Protein 2C2N (pdb70)

Radius of gyration: 28.89 Å; Cα contacts (8 Å, |Δi|>4): 1435; chains: 2; bounding box: 73×69×84 Å

Organism: Homo sapiens (NCBI:txid9606)

Structure (mmCIF, N/CA/C/O backbone):
data_2C2N
#
_entry.id   2C2N
#
_cell.length_a   52.573
_cell.length_b   84.828
_cell.length_c   74.565
_cell.angle_alpha   90.00
_cell.angle_beta   93.43
_cell.angle_gamma   90.00
#
_symmetry.space_group_name_H-M   'P 1 21 1'
#
loop_
_entity.id
_entity.type
_entity.pdbx_description
1 polymer 'MALONYL COA-ACYL CARRIER PROTEIN TRANSACYLASE'
2 non-polymer 'SULFATE ION'
3 non-polymer 3,6,9,12,15-PENTAOXAHEPTADECAN-1-OL
4 non-polymer 1,2-DIMETHOXYETHANE
5 non-polymer 'CHLORIDE ION'
6 non-polymer 2-(2-ETHOXYETHOXY)ETHANOL
7 water water
#
loop_
_atom_site.group_PDB
_atom_site.id
_atom_site.type_symbol
_atom_site.label_atom_id
_atom_site.label_alt_id
_atom_site.label_comp_id
_atom_site.label_asym_id
_atom_site.label_entity_id
_atom_site.label_seq_id
_atom_site.pdbx_PDB_ins_code
_atom_site.Cartn_x
_atom_site.Cartn_y
_atom_site.Cartn_z
_atom_site.occupancy
_atom_site.B_iso_or_equiv
_atom_site.auth_seq_id
_atom_site.auth_comp_id
_atom_site.auth_asym_id
_atom_site.auth_atom_id
_atom_site.pdbx_PDB_model_num
ATOM 1 N N . MET A 1 23 ? 72.481 6.303 58.821 1.00 34.90 23 MET A N 1
ATOM 2 C CA . MET A 1 23 ? 72.502 7.811 58.859 1.00 34.59 23 MET A CA 1
ATOM 3 C C . MET A 1 23 ? 71.581 8.459 57.828 1.00 33.27 23 MET A C 1
ATOM 4 O O . MET A 1 23 ? 70.991 7.776 56.963 1.00 33.27 23 MET A O 1
ATOM 9 N N . GLY A 1 24 ? 71.471 9.785 57.928 1.00 31.25 24 GLY A N 1
ATOM 10 C CA . GLY A 1 24 ? 70.442 10.528 57.223 1.00 28.59 24 GLY A CA 1
ATOM 11 C C . GLY A 1 24 ? 70.474 10.296 55.726 1.00 26.97 24 GLY A C 1
ATOM 12 O O . GLY A 1 24 ? 71.533 10.368 55.105 1.00 26.73 24 GLY A O 1
ATOM 13 N N . GLN A 1 25 ? 69.311 9.989 55.155 1.00 24.03 25 GLN A N 1
ATOM 14 C CA . GLN A 1 25 ? 69.140 10.030 53.710 1.00 21.67 25 GLN A CA 1
ATOM 15 C C . GLN A 1 25 ? 68.154 11.175 53.390 1.00 19.26 25 GLN A C 1
ATOM 16 O O . GLN A 1 25 ? 67.206 11.433 54.150 1.00 18.78 25 GLN A O 1
ATOM 22 N N A CYS A 1 26 ? 68.376 11.851 52.268 0.50 17.14 26 CYS A N 1
ATOM 23 N N B CYS A 1 26 ? 68.393 11.873 52.288 0.50 17.56 26 CYS A N 1
ATOM 24 C CA A CYS A 1 26 ? 67.432 12.853 51.780 0.50 15.26 26 CYS A CA 1
ATOM 25 C CA B CYS A 1 26 ? 67.438 12.863 51.811 0.50 16.15 26 CYS A CA 1
ATOM 26 C C A CYS A 1 26 ? 66.141 12.175 51.349 0.50 13.58 26 CYS A C 1
ATOM 27 C C B CYS A 1 26 ? 66.123 12.155 51.458 0.50 14.04 26 CYS A C 1
ATOM 28 O O A CYS A 1 26 ? 66.146 10.997 50.973 0.50 12.35 26 CYS A O 1
ATOM 29 O O B CYS A 1 26 ? 66.088 10.932 51.260 0.50 12.84 26 CYS A O 1
ATOM 34 N N . SER A 1 27 ? 65.048 12.923 51.405 1.00 11.69 27 SER A N 1
ATOM 35 C CA . SER A 1 27 ? 63.755 12.362 51.046 1.00 10.46 27 SER A CA 1
ATOM 36 C C . SER A 1 27 ? 63.074 13.218 50.000 1.00 9.09 27 SER A C 1
ATOM 37 O O . SER A 1 27 ? 63.348 14.399 49.847 1.00 9.10 27 SER A O 1
ATOM 40 N N . VAL A 1 28 ? 62.209 12.563 49.257 1.00 7.83 28 VAL A N 1
ATOM 41 C CA . VAL A 1 28 ? 61.351 13.200 48.273 1.00 7.70 28 VAL A CA 1
ATOM 42 C C . VAL A 1 28 ? 59.940 12.866 48.688 1.00 7.53 28 VAL A C 1
ATOM 43 O O . VAL A 1 28 ? 59.630 11.709 48.920 1.00 7.89 28 VAL A O 1
ATOM 47 N N . LEU A 1 29 ? 59.066 13.867 48.745 1.00 7.05 29 LEU A N 1
ATOM 48 C CA . LEU A 1 29 ? 57.648 13.608 49.051 1.00 7.81 29 LEU A CA 1
ATOM 49 C C . LEU A 1 29 ? 56.840 13.835 47.796 1.00 6.40 29 LEU A C 1
ATOM 50 O O . LEU A 1 29 ? 56.948 14.898 47.190 1.00 5.46 2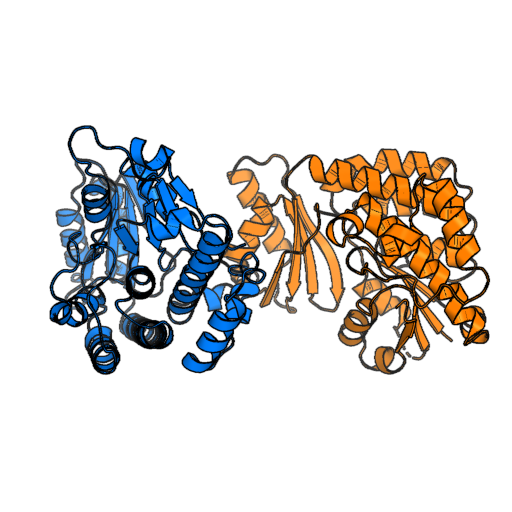9 LEU A O 1
ATOM 55 N N . LEU A 1 30 ? 55.970 12.862 47.506 1.00 5.45 30 LEU A N 1
ATOM 56 C CA . LEU A 1 30 ? 55.082 12.931 46.332 1.00 6.39 30 LEU A CA 1
ATOM 57 C C . LEU A 1 30 ? 53.650 12.955 46.819 1.00 7.33 30 LEU A C 1
ATOM 58 O O . LEU A 1 30 ? 53.160 12.159 47.670 1.00 7.18 30 LEU A O 1
ATOM 63 N N . PHE A 1 31 ? 52.927 13.896 46.227 1.00 7.23 31 PHE A N 1
ATOM 64 C CA . PHE A 1 31 ? 51.573 14.210 46.642 1.00 6.01 31 PHE A CA 1
ATOM 65 C C . PHE A 1 31 ? 50.582 13.827 45.538 1.00 8.04 31 PHE A C 1
ATOM 66 O O . PHE A 1 31 ? 50.660 14.359 44.457 1.00 7.21 31 PHE A O 1
ATOM 74 N N . PRO A 1 32 ? 49.644 12.884 45.817 1.00 7.10 32 PRO A N 1
ATOM 75 C CA . PRO A 1 32 ? 48.711 12.409 44.773 1.00 8.35 32 PRO A CA 1
ATOM 76 C C . PRO A 1 32 ? 47.676 13.423 44.315 1.00 7.74 32 PRO A C 1
ATOM 77 O O . PRO A 1 32 ? 47.451 14.480 44.915 1.00 7.42 32 PRO A O 1
ATOM 81 N N . GLY A 1 33 ? 47.040 13.036 43.220 1.00 7.27 33 GLY A N 1
ATOM 82 C CA . GLY A 1 33 ? 46.031 13.841 42.592 1.00 8.93 33 GLY A CA 1
ATOM 83 C C . GLY A 1 33 ? 44.737 13.058 42.397 1.00 8.92 33 GLY A C 1
ATOM 84 O O . GLY A 1 33 ? 44.587 11.880 42.805 1.00 9.06 33 GLY A O 1
ATOM 85 N N . GLN A 1 34 ? 43.799 13.752 41.739 1.00 9.92 34 GLN A N 1
ATOM 86 C CA . GLN A 1 34 ? 42.467 13.211 41.443 1.00 10.70 34 GLN A CA 1
ATOM 87 C C . GLN A 1 34 ? 42.628 11.859 40.791 1.00 11.32 34 GLN A C 1
ATOM 88 O O . GLN A 1 34 ? 43.449 11.745 39.850 1.00 12.08 34 GLN A O 1
ATOM 94 N N . GLY A 1 35 ? 41.885 10.852 41.263 1.00 10.47 35 GLY A N 1
ATOM 95 C CA . GLY A 1 35 ? 42.111 9.481 40.892 1.00 10.85 35 GLY A CA 1
ATOM 96 C C . GLY A 1 35 ? 42.506 8.616 42.068 1.00 10.45 35 GLY A C 1
ATOM 97 O O . GLY A 1 35 ? 42.178 7.400 42.167 1.00 10.72 35 GLY A O 1
ATOM 98 N N . SER A 1 36 ? 43.247 9.234 42.987 1.00 10.15 36 SER A N 1
ATOM 99 C CA . SER A 1 36 ? 43.749 8.507 44.171 1.00 9.38 36 SER A CA 1
ATOM 100 C C . SER A 1 36 ? 42.776 8.449 45.339 1.00 8.80 36 SER A C 1
ATOM 101 O O . SER A 1 36 ? 43.027 7.714 46.290 1.00 9.74 36 SER A O 1
ATOM 106 N N . GLN A 1 37 ? 41.681 9.221 45.310 1.00 8.01 37 GLN A N 1
ATOM 107 C CA . GLN A 1 37 ? 40.770 9.229 46.462 1.00 7.19 37 GLN A CA 1
ATOM 108 C C . GLN A 1 37 ? 40.093 7.863 46.592 1.00 7.44 37 GLN A C 1
ATOM 109 O O . GLN A 1 37 ? 39.894 7.165 45.618 1.00 7.70 37 GLN A O 1
ATOM 115 N N . VAL A 1 38 ? 39.690 7.529 47.801 1.00 7.82 38 VAL A N 1
ATOM 116 C CA . VAL A 1 38 ? 38.934 6.330 48.009 1.00 8.00 38 VAL A CA 1
ATOM 117 C C . VAL A 1 38 ? 38.146 6.504 49.274 1.00 6.91 38 VAL A C 1
ATOM 118 O O . VAL A 1 38 ? 38.638 7.120 50.203 1.00 7.21 38 VAL A O 1
ATOM 122 N N . VAL A 1 39 ? 36.922 5.975 49.294 1.00 5.32 39 VAL A N 1
ATOM 123 C CA . VAL A 1 39 ? 36.116 6.001 50.481 1.00 4.71 39 VAL A CA 1
ATOM 124 C C . VAL A 1 39 ? 36.844 5.285 51.599 1.00 5.32 39 VAL A C 1
ATOM 125 O O . VAL A 1 39 ? 37.335 4.158 51.414 1.00 6.53 39 VAL A O 1
ATOM 129 N N . GLY A 1 40 ? 36.942 5.956 52.745 1.00 3.76 40 GLY A N 1
ATOM 130 C CA . GLY A 1 40 ? 37.678 5.434 53.877 1.00 5.74 40 GLY A CA 1
ATOM 131 C C . GLY A 1 40 ? 38.966 6.199 54.110 1.00 7.05 40 GLY A C 1
ATOM 132 O O . GLY A 1 40 ? 39.599 6.042 55.180 1.00 9.77 40 GLY A O 1
ATOM 133 N N . MET A 1 41 ? 39.347 7.033 53.155 1.00 7.18 41 MET A N 1
ATOM 134 C CA . MET A 1 41 ? 40.601 7.752 53.284 1.00 8.85 41 MET A CA 1
ATOM 135 C C . MET A 1 41 ? 40.514 8.702 54.457 1.00 8.31 41 MET A C 1
ATOM 136 O O . MET A 1 41 ? 39.452 9.328 54.714 1.00 7.42 41 MET A O 1
ATOM 141 N N . GLY A 1 42 ? 41.604 8.767 55.223 1.00 8.94 42 GLY A N 1
ATOM 142 C CA . GLY A 1 42 ? 41.563 9.519 56.473 1.00 9.47 42 GLY A CA 1
ATOM 143 C C . GLY A 1 42 ? 41.452 8.696 57.734 1.00 9.85 42 GLY A C 1
ATOM 144 O O . GLY A 1 42 ? 41.912 9.144 58.776 1.00 11.97 42 GLY A O 1
ATOM 145 N N . ARG A 1 43 ? 40.878 7.486 57.667 1.00 9.04 43 ARG A N 1
ATOM 146 C CA . ARG A 1 43 ? 40.655 6.700 58.863 1.00 9.82 43 ARG A CA 1
ATOM 147 C C . ARG A 1 43 ? 41.961 6.408 59.581 1.00 9.52 43 ARG A C 1
ATOM 148 O O . ARG A 1 43 ? 42.009 6.467 60.813 1.00 12.23 43 ARG A O 1
ATOM 156 N N . GLY A 1 44 ? 42.997 6.125 58.807 1.00 9.50 44 GLY A N 1
ATOM 157 C CA . GLY A 1 44 ? 44.291 5.744 59.364 1.00 10.22 44 GLY A CA 1
ATOM 158 C C . GLY A 1 44 ? 45.134 6.968 59.710 1.00 10.75 44 GLY A C 1
ATOM 159 O O . GLY A 1 44 ? 46.311 6.825 60.089 1.00 12.73 44 GLY A O 1
ATOM 160 N N . LEU A 1 45 ? 44.534 8.157 59.657 1.00 9.61 45 LEU A N 1
ATOM 161 C CA . LEU A 1 45 ? 45.217 9.390 60.000 1.00 10.30 45 LEU A CA 1
ATOM 162 C C . LEU A 1 45 ? 44.727 10.095 61.253 1.00 11.86 45 LEU A C 1
ATOM 163 O O . LEU A 1 45 ? 45.451 10.911 61.844 1.00 11.13 45 LEU A O 1
ATOM 168 N N . LEU A 1 46 ? 43.498 9.777 61.653 1.00 11.43 46 LEU A N 1
ATOM 169 C CA . LEU A 1 46 ? 42.789 10.565 62.640 1.00 13.67 46 LEU A CA 1
ATOM 170 C C . LEU A 1 46 ? 43.438 10.522 64.006 1.00 14.47 46 LEU A C 1
ATOM 171 O O . LEU A 1 46 ? 43.275 11.461 64.790 1.00 15.07 46 LEU A O 1
ATOM 176 N N . ASN A 1 47 ? 44.159 9.444 64.292 1.00 14.95 47 ASN A N 1
ATOM 177 C CA . ASN A 1 47 ? 44.804 9.289 65.615 1.00 16.82 47 ASN A CA 1
ATOM 178 C C . ASN A 1 47 ? 46.105 10.047 65.747 1.00 16.88 47 ASN A C 1
ATOM 179 O O . ASN A 1 47 ? 46.704 10.102 66.845 1.00 17.06 47 ASN A O 1
ATOM 184 N N . TYR A 1 48 ? 46.554 10.623 64.635 1.00 15.84 48 TYR A N 1
ATOM 185 C CA . TYR A 1 48 ? 47.821 11.334 64.631 1.00 15.77 48 TYR A CA 1
ATOM 186 C C . TYR A 1 48 ? 47.633 12.799 64.999 1.00 16.21 48 TYR A C 1
ATOM 187 O O . TYR A 1 48 ? 46.656 13.426 64.595 1.00 15.31 48 TYR A O 1
ATOM 196 N N . PRO A 1 49 ? 48.554 13.343 65.823 1.00 17.18 49 PRO A N 1
ATOM 197 C CA . PRO A 1 49 ? 48.361 14.735 66.261 1.00 17.62 49 PRO A CA 1
ATOM 198 C C . PRO A 1 49 ? 48.160 15.675 65.072 1.00 16.75 49 PRO A C 1
ATOM 199 O O . PRO A 1 49 ? 48.775 15.495 64.011 1.00 18.67 49 PRO A O 1
ATOM 203 N N . ARG A 1 50 ? 47.266 16.648 65.253 1.00 16.18 50 ARG A N 1
ATOM 204 C CA . ARG A 1 50 ? 47.042 17.749 64.311 1.00 15.28 50 ARG A CA 1
ATOM 205 C C . ARG A 1 50 ? 46.090 17.411 63.139 1.00 14.16 50 ARG A C 1
ATOM 206 O O . ARG A 1 50 ? 45.617 18.305 62.446 1.00 15.14 50 ARG A O 1
ATOM 214 N N . VAL A 1 51 ? 45.822 16.127 62.938 1.00 12.22 51 VAL A N 1
ATOM 215 C CA . VAL A 1 51 ? 44.972 15.694 61.824 1.00 10.07 51 VAL A CA 1
ATOM 216 C C . VAL A 1 51 ? 43.508 16.134 61.989 1.00 10.81 51 VAL A C 1
ATOM 217 O O . VAL A 1 51 ? 42.907 16.663 61.055 1.00 8.95 51 VAL A O 1
ATOM 221 N N . ARG A 1 52 ? 42.924 15.909 63.165 1.00 11.28 52 ARG A N 1
ATOM 222 C CA . ARG A 1 52 ? 41.520 16.299 63.380 1.00 12.56 52 ARG A CA 1
ATOM 223 C C . ARG A 1 52 ? 41.302 17.803 63.211 1.00 12.45 52 ARG A C 1
ATOM 224 O O . ARG A 1 52 ? 40.300 18.253 62.636 1.00 11.67 52 ARG A O 1
ATOM 232 N N . GLU A 1 53 ? 42.277 18.568 63.702 1.00 11.95 53 GLU A N 1
ATOM 233 C CA . GLU A 1 53 ? 42.362 20.016 63.505 1.00 12.35 53 GLU A CA 1
ATOM 234 C C . GLU A 1 53 ? 42.392 20.448 62.029 1.00 11.14 53 GLU A C 1
ATOM 235 O O . GLU A 1 53 ? 41.717 21.416 61.622 1.00 10.93 53 GLU A O 1
ATOM 241 N N . LEU A 1 54 ? 43.160 19.730 61.196 1.00 9.11 54 LEU A N 1
ATOM 242 C CA . LEU A 1 54 ? 43.145 19.994 59.761 1.00 9.39 54 LEU A CA 1
ATOM 243 C C . LEU A 1 54 ? 41.755 19.787 59.163 1.00 7.17 54 LEU A C 1
ATOM 244 O O . LEU A 1 54 ? 41.251 20.627 58.419 1.00 8.63 54 LEU A O 1
ATOM 249 N N . TYR A 1 55 ? 41.129 18.659 59.486 1.00 6.62 55 TYR A N 1
ATOM 250 C CA . TYR A 1 55 ? 39.801 18.413 58.941 1.00 6.94 55 TYR A CA 1
ATOM 251 C C . TYR A 1 55 ? 38.741 19.413 59.464 1.00 6.88 55 TYR A C 1
ATOM 252 O O . TYR A 1 55 ? 37.823 19.761 58.716 1.00 6.93 55 TYR A O 1
ATOM 261 N N . ALA A 1 56 ? 38.845 19.847 60.736 1.00 8.06 56 ALA A N 1
ATOM 262 C CA . ALA A 1 56 ? 37.961 20.890 61.267 1.00 9.08 56 ALA A CA 1
ATOM 263 C C . ALA A 1 56 ? 38.127 22.216 60.503 1.00 9.05 56 ALA A C 1
ATOM 264 O O . ALA A 1 56 ? 37.141 22.857 60.125 1.00 8.89 56 ALA A O 1
ATOM 266 N N . ALA A 1 57 ? 39.381 22.588 60.242 1.00 9.03 57 ALA A N 1
ATOM 267 C CA . ALA A 1 57 ? 39.735 23.797 59.511 1.00 9.50 57 ALA A CA 1
ATOM 268 C C . ALA A 1 57 ? 39.245 23.679 58.062 1.00 9.31 57 ALA A C 1
ATOM 269 O O . ALA A 1 57 ? 38.701 24.631 57.493 1.00 11.00 57 ALA A O 1
ATOM 271 N N . ALA A 1 58 ? 39.315 22.470 57.498 1.00 8.33 58 ALA A N 1
ATOM 272 C CA . ALA A 1 58 ? 38.751 22.261 56.169 1.00 7.78 58 ALA A CA 1
ATOM 273 C C . ALA A 1 58 ? 37.226 22.508 56.106 1.00 7.60 58 ALA A C 1
ATOM 274 O O . ALA A 1 58 ? 36.708 23.066 55.129 1.00 8.16 58 ALA A O 1
ATOM 276 N N . ARG A 1 59 ? 36.536 22.055 57.135 1.00 7.88 59 ARG A N 1
ATOM 277 C CA . ARG A 1 59 ? 35.102 22.117 57.176 1.00 10.32 59 ARG A CA 1
ATOM 278 C C . ARG A 1 59 ? 34.696 23.586 57.217 1.00 10.63 59 ARG A C 1
ATOM 279 O O . ARG A 1 59 ? 33.730 23.990 56.564 1.00 11.03 59 ARG A O 1
ATOM 287 N N . ARG A 1 60 ? 35.484 24.387 57.938 1.00 12.09 60 ARG A N 1
ATOM 288 C CA . ARG A 1 60 ? 35.286 25.846 57.942 1.00 13.72 60 ARG A CA 1
ATOM 289 C C . ARG A 1 60 ? 35.444 26.520 56.587 1.00 14.25 60 ARG A C 1
ATOM 290 O O . ARG A 1 60 ? 34.620 27.373 56.228 1.00 15.56 60 ARG A O 1
ATOM 298 N N . VAL A 1 61 ? 36.507 26.179 55.862 1.00 12.51 61 VAL A N 1
ATOM 299 C CA . VAL A 1 61 ? 36.738 26.724 54.528 1.00 12.48 61 VAL A CA 1
ATOM 300 C C . VAL A 1 61 ? 35.688 26.257 53.542 1.00 12.23 61 VAL A C 1
ATOM 301 O O . VAL A 1 61 ? 35.257 27.000 52.668 1.00 13.17 61 VAL A O 1
ATOM 305 N N . LEU A 1 62 ? 35.265 25.002 53.670 1.00 11.77 62 LEU A N 1
ATOM 306 C CA . LEU A 1 62 ? 34.497 24.376 52.592 1.00 10.52 62 LEU A CA 1
ATOM 307 C C . LEU A 1 62 ? 32.996 24.497 52.777 1.00 9.81 62 LEU A C 1
ATOM 308 O O . LEU A 1 62 ? 32.256 24.432 51.785 1.00 11.19 62 LEU A O 1
ATOM 313 N N . GLY A 1 63 ? 32.544 24.566 54.021 1.00 10.11 63 GLY A N 1
ATOM 314 C CA . GLY A 1 63 ? 31.124 24.668 54.280 1.00 11.22 63 GLY A CA 1
ATOM 315 C C . GLY A 1 63 ? 30.438 23.313 54.387 1.00 11.89 63 GLY A C 1
ATOM 316 O O . GLY A 1 63 ? 29.220 23.239 54.581 1.00 11.95 63 GLY A O 1
ATOM 317 N N . TYR A 1 64 ? 31.187 22.223 54.280 1.00 10.34 64 TYR A N 1
ATOM 318 C CA . TYR A 1 64 ? 30.578 20.898 54.479 1.00 10.98 64 TYR A CA 1
ATOM 319 C C . TYR A 1 64 ? 31.593 19.972 55.135 1.00 10.39 64 TYR A C 1
ATOM 320 O O . TYR A 1 64 ? 32.768 20.303 55.215 1.00 8.81 64 TYR A O 1
ATOM 329 N N . ASP A 1 65 ? 31.116 18.815 55.592 1.00 9.53 65 ASP A N 1
ATOM 330 C CA . ASP A 1 65 ? 31.902 17.905 56.406 1.00 9.97 65 ASP A CA 1
ATOM 331 C C . ASP A 1 65 ? 32.760 17.023 55.492 1.00 9.33 65 ASP A C 1
ATOM 332 O O . ASP A 1 65 ? 32.374 15.901 55.110 1.00 9.48 65 ASP A O 1
ATOM 337 N N . LEU A 1 66 ? 33.939 17.528 55.165 1.00 8.66 66 LEU A N 1
ATOM 338 C CA . LEU A 1 66 ? 34.825 16.812 54.284 1.00 7.81 66 LEU A CA 1
ATOM 339 C C . LEU A 1 66 ? 35.246 15.471 54.898 1.00 8.01 66 LEU A C 1
ATOM 340 O O . LEU A 1 66 ? 35.383 14.456 54.171 1.00 7.86 66 LEU A O 1
ATOM 345 N N . LEU A 1 67 ? 35.457 15.446 56.212 1.00 5.55 67 LEU A N 1
ATOM 346 C CA . LEU A 1 67 ? 35.945 14.216 56.822 1.00 7.59 67 LEU A CA 1
ATOM 347 C C . LEU A 1 67 ? 34.914 13.111 56.653 1.00 7.28 67 LEU A C 1
ATOM 348 O O . LEU A 1 67 ? 35.240 11.953 56.315 1.00 6.75 67 LEU A O 1
ATOM 353 N N . GLU A 1 68 ? 33.671 13.465 56.877 1.00 6.00 68 GLU A N 1
ATOM 354 C CA . GLU A 1 68 ? 32.594 12.495 56.823 1.00 7.01 68 GLU A CA 1
ATOM 355 C C . GLU A 1 68 ? 32.443 11.896 55.429 1.00 5.66 68 GLU A C 1
ATOM 356 O O . GLU A 1 68 ? 32.212 10.672 55.298 1.00 6.34 68 GLU A O 1
ATOM 362 N N . LEU A 1 69 ? 32.572 12.746 54.402 1.00 5.38 69 LEU A N 1
ATOM 363 C CA . LEU A 1 69 ? 32.455 12.319 53.017 1.00 6.09 69 LEU A CA 1
ATOM 364 C C . LEU A 1 69 ? 33.663 11.431 52.700 1.00 5.39 69 LEU A C 1
ATOM 365 O O . LEU A 1 69 ? 33.536 10.357 52.063 1.00 6.22 69 LEU A O 1
ATOM 370 N N . SER A 1 70 ? 34.832 11.830 53.199 1.00 5.38 70 SER A N 1
ATOM 371 C CA . SER A 1 70 ? 36.044 11.028 52.936 1.00 4.15 70 SER A CA 1
ATOM 372 C C . SER A 1 70 ? 35.919 9.639 53.573 1.00 4.99 70 SER A C 1
ATOM 373 O O . SER A 1 70 ? 36.329 8.632 52.987 1.00 5.41 70 SER A O 1
ATOM 376 N N . LEU A 1 71 ? 35.401 9.573 54.795 1.00 3.30 71 LEU A N 1
ATOM 377 C CA . LEU A 1 71 ? 35.409 8.308 55.480 1.00 3.84 71 LEU A CA 1
ATOM 378 C C . LEU A 1 71 ? 34.321 7.356 55.014 1.00 2.00 71 LEU A C 1
ATOM 379 O O . LEU A 1 71 ? 34.506 6.151 55.036 1.00 3.48 71 LEU A O 1
ATOM 384 N N . HIS A 1 72 ? 33.173 7.902 54.630 1.00 2.79 72 HIS A N 1
ATOM 385 C CA . HIS A 1 72 ? 32.006 7.048 54.459 1.00 2.25 72 HIS A CA 1
ATOM 386 C C . HIS A 1 72 ? 31.313 7.171 53.114 1.00 2.54 72 HIS A C 1
ATOM 387 O O . HIS A 1 72 ? 30.385 6.375 52.870 1.00 3.14 72 HIS A O 1
ATOM 394 N N . GLY A 1 73 ? 31.706 8.160 52.313 1.00 3.37 73 GLY A N 1
ATOM 395 C CA . GLY A 1 73 ? 31.014 8.333 51.001 1.00 3.49 73 GLY A CA 1
ATOM 396 C C . GLY A 1 73 ? 29.803 9.248 51.049 1.00 5.52 73 GLY A C 1
ATOM 397 O O . GLY A 1 73 ? 29.616 9.998 52.009 1.00 5.08 73 GLY A O 1
ATOM 398 N N . PRO A 1 74 ? 28.931 9.174 50.030 1.00 5.31 74 PRO A N 1
ATOM 399 C CA . PRO A 1 74 ? 28.906 8.172 48.952 1.00 5.11 74 PRO A CA 1
ATOM 400 C C . PRO A 1 74 ? 30.112 8.206 48.084 1.00 4.28 74 PRO A C 1
ATOM 401 O O . PRO A 1 74 ? 30.740 9.215 47.961 1.00 5.20 74 PRO A O 1
ATOM 405 N N . GLN A 1 75 ? 30.403 7.052 47.509 1.00 3.55 75 GLN A N 1
ATOM 406 C CA . GLN A 1 75 ? 31.546 6.899 46.655 1.00 4.21 75 GLN A CA 1
ATOM 407 C C . GLN A 1 75 ? 31.480 7.796 45.441 1.00 5.60 75 GLN A C 1
ATOM 408 O O . GLN A 1 75 ? 32.493 8.387 45.078 1.00 6.01 75 GLN A O 1
ATOM 414 N N . GLU A 1 76 ? 30.305 7.848 44.778 1.00 7.65 76 GLU A N 1
ATOM 415 C CA . GLU A 1 76 ? 30.259 8.655 43.548 1.00 9.09 76 GLU A CA 1
ATOM 416 C C . GLU A 1 76 ? 30.377 10.130 43.866 1.00 8.04 76 GLU A C 1
ATOM 417 O O . GLU A 1 76 ? 30.969 10.902 43.085 1.00 9.86 76 GLU A O 1
ATOM 423 N N . THR A 1 77 ? 29.888 10.510 45.041 1.00 5.81 77 THR A N 1
ATOM 424 C CA . THR A 1 77 ? 29.986 11.906 45.482 1.00 6.16 77 THR A CA 1
ATOM 425 C C . THR A 1 77 ? 31.442 12.315 45.768 1.00 6.20 77 THR A C 1
ATOM 426 O O . THR A 1 77 ? 31.894 13.371 45.381 1.00 7.53 77 THR A O 1
ATOM 430 N N . LEU A 1 78 ? 32.157 11.458 46.493 1.00 6.60 78 LEU A N 1
ATOM 431 C CA . LEU A 1 78 ? 33.551 11.702 46.776 1.00 6.56 78 LEU A CA 1
ATOM 432 C C . LEU A 1 78 ? 34.379 11.764 45.488 1.00 7.12 78 LEU A C 1
ATOM 433 O O . LEU A 1 78 ? 35.395 12.453 45.430 1.00 8.52 78 LEU A O 1
ATOM 438 N N . ASP A 1 79 ? 33.971 11.005 44.465 1.00 5.61 79 ASP A N 1
ATOM 439 C CA . ASP A 1 79 ? 34.747 10.985 43.217 1.00 8.36 79 ASP A CA 1
ATOM 440 C C . ASP A 1 79 ? 34.498 12.221 42.360 1.00 9.08 79 ASP A C 1
ATOM 441 O O . ASP A 1 79 ? 35.257 12.443 41.438 1.00 10.73 79 ASP A O 1
ATOM 446 N N . ARG A 1 80 ? 33.450 12.978 42.641 1.00 6.97 80 ARG A N 1
ATOM 447 C CA . ARG A 1 80 ? 33.171 14.224 41.870 1.00 8.15 80 ARG A CA 1
ATOM 448 C C . ARG A 1 80 ? 34.366 15.163 41.989 1.00 8.80 80 ARG A C 1
ATOM 449 O O . ARG A 1 80 ? 34.955 15.290 43.071 1.00 9.58 80 ARG A O 1
ATOM 457 N N . THR A 1 81 ? 34.792 15.788 40.880 1.00 9.68 81 THR A N 1
ATOM 458 C CA A THR A 1 81 ? 35.996 16.663 40.963 0.50 9.56 81 THR A CA 1
ATOM 459 C CA B THR A 1 81 ? 35.883 16.751 40.860 0.50 10.40 81 THR A CA 1
ATOM 460 C C . THR A 1 81 ? 35.821 17.767 42.038 1.00 8.79 81 THR A C 1
ATOM 461 O O . THR A 1 81 ? 36.811 18.101 42.692 1.00 8.71 81 THR A O 1
ATOM 468 N N . VAL A 1 82 ? 34.603 18.236 42.293 1.00 9.69 82 VAL A N 1
ATOM 469 C CA . VAL A 1 82 ? 34.408 19.266 43.306 1.00 9.86 82 VAL A CA 1
ATOM 470 C C . VAL A 1 82 ? 34.807 18.805 44.717 1.00 8.73 82 VAL A C 1
ATOM 471 O O . VAL A 1 82 ? 35.222 19.610 45.545 1.00 9.78 82 VAL A O 1
ATOM 475 N N . HIS A 1 83 ? 34.666 17.502 44.982 1.00 7.68 83 HIS A N 1
ATOM 476 C CA . HIS A 1 83 ? 34.953 16.942 46.312 1.00 8.21 83 HIS A CA 1
ATOM 477 C C . HIS A 1 83 ? 36.272 16.198 46.378 1.00 8.42 83 HIS A C 1
ATOM 478 O O . HIS A 1 83 ? 36.978 16.268 47.406 1.00 7.24 83 HIS A O 1
ATOM 485 N N . CYS A 1 84 ? 36.665 15.503 45.305 1.00 7.87 84 CYS A N 1
ATOM 486 C CA . CYS A 1 84 ? 37.881 14.688 45.482 1.00 8.70 84 CYS A CA 1
ATOM 487 C C . CYS A 1 84 ? 39.140 15.554 45.588 1.00 8.32 84 CYS A C 1
ATOM 488 O O . CYS A 1 84 ? 40.106 15.210 46.273 1.00 8.06 84 CYS A O 1
ATOM 491 N N . GLN A 1 85 ? 39.106 16.725 44.963 1.00 7.37 85 GLN A N 1
ATOM 492 C CA . GLN A 1 85 ? 40.289 17.620 44.962 1.00 7.18 85 GLN A CA 1
ATOM 493 C C . GLN A 1 85 ? 40.570 18.087 46.414 1.00 7.68 85 GLN A C 1
ATOM 494 O O . GLN A 1 85 ? 41.689 17.866 46.914 1.00 7.50 85 GLN A O 1
ATOM 500 N N . PRO A 1 86 ? 39.589 18.754 47.079 1.00 7.59 86 PRO A N 1
ATOM 501 C CA . PRO A 1 86 ? 39.892 19.069 48.502 1.00 7.74 86 PRO A CA 1
ATOM 502 C C . PRO A 1 86 ? 40.103 17.844 49.399 1.00 7.42 86 PRO A C 1
ATOM 503 O O . PRO A 1 86 ? 40.955 17.860 50.312 1.00 6.79 86 PRO A O 1
ATOM 507 N N . ALA A 1 87 ? 39.366 16.774 49.124 1.00 6.43 87 ALA A N 1
ATOM 508 C CA . ALA A 1 87 ? 39.522 15.540 49.974 1.00 6.32 87 ALA A CA 1
ATOM 509 C C . ALA A 1 87 ? 40.968 15.063 49.930 1.00 5.54 87 ALA A C 1
ATOM 510 O O . ALA A 1 87 ? 41.578 14.719 50.957 1.00 6.58 87 ALA A O 1
ATOM 512 N N . ILE A 1 88 ? 41.534 15.055 48.710 1.00 5.26 88 ILE A N 1
ATOM 513 C CA . ILE A 1 88 ? 42.926 14.566 48.514 1.00 7.18 88 ILE A CA 1
ATOM 514 C C . ILE A 1 88 ? 43.951 15.562 49.115 1.00 6.52 88 ILE A C 1
ATOM 515 O O . ILE A 1 88 ? 44.933 15.163 49.737 1.00 7.38 88 ILE A O 1
ATOM 520 N N . PHE A 1 89 ? 43.698 16.866 48.952 1.00 6.22 89 PHE A N 1
ATOM 521 C CA . PHE A 1 89 ? 44.561 17.889 49.497 1.00 6.42 89 PHE A CA 1
ATOM 522 C C . PHE A 1 89 ? 44.705 17.739 51.002 1.00 5.92 89 PHE A C 1
ATOM 523 O O . PHE A 1 89 ? 45.809 17.693 51.549 1.00 7.28 89 PHE A O 1
ATOM 531 N N . VAL A 1 90 ? 43.542 17.610 51.665 1.00 5.16 90 VAL A N 1
ATOM 532 C CA . VAL A 1 90 ? 43.543 17.533 53.136 1.00 6.75 90 VAL A CA 1
ATOM 533 C C . VAL A 1 90 ? 44.117 16.177 53.606 1.00 5.74 90 VAL A C 1
ATOM 534 O O . VAL A 1 90 ? 44.897 16.135 54.558 1.00 6.20 90 VAL A O 1
ATOM 538 N N . ALA A 1 91 ? 43.765 15.084 52.905 1.00 5.07 91 ALA A N 1
ATOM 539 C CA . ALA A 1 91 ? 44.267 13.773 53.338 1.00 5.20 91 ALA A CA 1
ATOM 540 C C . ALA A 1 91 ? 45.791 13.756 53.143 1.00 5.24 91 ALA A C 1
ATOM 541 O O . ALA A 1 91 ? 46.527 13.138 53.948 1.00 8.33 91 ALA A O 1
ATOM 543 N N . SER A 1 92 ? 46.296 14.409 52.081 1.00 7.03 92 SER A N 1
ATOM 544 C CA . SER A 1 92 ? 47.742 14.391 51.875 1.00 7.42 92 SER A CA 1
ATOM 545 C C . SER A 1 92 ? 48.492 15.144 52.946 1.00 7.27 92 SER A C 1
ATOM 546 O O . SER A 1 92 ? 49.495 14.672 53.452 1.00 7.82 92 SER A O 1
ATOM 549 N N . LEU A 1 93 ? 48.025 16.351 53.261 1.00 6.93 93 LEU A N 1
ATOM 550 C CA . LEU A 1 93 ? 48.610 17.125 54.349 1.00 8.09 93 LEU A CA 1
ATOM 551 C C . LEU A 1 93 ? 48.467 16.444 55.712 1.00 7.86 93 LEU A C 1
ATOM 552 O O . LEU A 1 93 ? 49.392 16.541 56.543 1.00 9.48 93 LEU A O 1
ATOM 557 N N . ALA A 1 94 ? 47.332 15.771 55.962 1.00 7.88 94 ALA A N 1
ATOM 558 C CA . ALA A 1 94 ? 47.174 14.907 57.132 1.00 7.05 94 ALA A CA 1
ATOM 559 C C . ALA A 1 94 ? 48.209 13.765 57.155 1.00 6.57 94 ALA A C 1
ATOM 560 O O . ALA A 1 94 ? 48.748 13.384 58.222 1.00 7.00 94 ALA A O 1
ATOM 562 N N . ALA A 1 95 ? 48.447 13.212 55.984 1.00 5.59 95 ALA A N 1
ATOM 563 C CA . ALA A 1 95 ? 49.450 12.139 55.813 1.00 7.72 95 ALA A CA 1
ATOM 564 C C . ALA A 1 95 ? 50.843 12.661 56.160 1.00 6.80 95 ALA A C 1
ATOM 565 O O . ALA A 1 95 ? 51.641 11.977 56.782 1.00 7.19 95 ALA A O 1
ATOM 567 N N . VAL A 1 96 ? 51.082 13.934 55.859 1.00 5.16 96 VAL A N 1
ATOM 568 C CA . VAL A 1 96 ? 52.349 14.570 56.284 1.00 7.63 96 VAL A CA 1
ATOM 569 C C . VAL A 1 96 ? 52.478 14.574 57.797 1.00 6.46 96 VAL A C 1
ATOM 570 O O . VAL A 1 96 ? 53.565 14.312 58.348 1.00 7.79 96 VAL A O 1
ATOM 574 N N . GLU A 1 97 ? 51.387 14.880 58.486 1.00 7.61 97 GLU A N 1
ATOM 575 C CA . GLU A 1 97 ? 51.394 14.904 59.952 1.00 8.82 97 GLU A CA 1
ATOM 576 C C . GLU A 1 97 ? 51.719 13.509 60.526 1.00 8.69 97 GLU A C 1
ATOM 577 O O . GLU A 1 97 ? 52.505 13.370 61.495 1.00 8.72 97 GLU A O 1
ATOM 583 N N . LYS A 1 98 ? 51.111 12.484 59.922 1.00 9.08 98 LYS A N 1
ATOM 584 C CA . LYS A 1 98 ? 51.365 11.116 60.339 1.00 9.64 98 LYS A CA 1
ATOM 585 C C . LYS A 1 98 ? 52.845 10.767 60.151 1.00 9.67 98 LYS A C 1
ATOM 586 O O . LYS A 1 98 ? 53.471 10.220 61.071 1.00 9.89 98 LYS A O 1
ATOM 592 N N . LEU A 1 99 ? 53.392 11.086 58.991 1.00 8.75 99 LEU A N 1
ATOM 593 C CA . LEU A 1 99 ? 54.791 10.788 58.700 1.00 8.99 99 LEU A CA 1
ATOM 594 C C . LEU A 1 99 ? 55.711 11.553 59.666 1.00 9.05 99 LEU A C 1
ATOM 595 O O . LEU A 1 99 ? 56.720 11.010 60.136 1.00 10.65 99 LEU A O 1
ATOM 600 N N . HIS A 1 100 ? 55.386 12.821 59.949 1.00 8.67 100 HIS A N 1
ATOM 601 C CA . HIS A 1 100 ? 56.190 13.618 60.861 1.00 9.96 100 HIS A CA 1
ATOM 602 C C . HIS A 1 100 ? 56.208 13.002 62.246 1.00 10.64 100 HIS A C 1
ATOM 603 O O . HIS A 1 100 ? 57.254 12.994 62.941 1.00 11.30 100 HIS A O 1
ATOM 610 N N . HIS A 1 101 ? 55.049 12.526 62.670 1.00 10.62 101 HIS A N 1
ATOM 611 C CA . HIS A 1 101 ? 54.958 11.825 63.961 1.00 10.89 101 HIS A CA 1
ATOM 612 C C . HIS A 1 101 ? 55.830 10.542 64.012 1.00 11.50 101 HIS A C 1
ATOM 613 O O . HIS A 1 101 ? 56.551 10.314 65.006 1.00 10.78 101 HIS A O 1
ATOM 620 N N . LEU A 1 102 ? 55.757 9.724 62.965 1.00 10.82 102 LEU A N 1
ATOM 621 C CA . LEU A 1 102 ? 56.390 8.388 62.917 1.00 12.45 102 LEU A CA 1
ATOM 622 C C . LEU A 1 102 ? 57.863 8.412 62.520 1.00 13.06 102 LEU A C 1
ATOM 623 O O . LEU A 1 102 ? 58.683 7.597 63.006 1.00 13.29 102 LEU A O 1
ATOM 628 N N . GLN A 1 103 ? 58.197 9.323 61.614 1.00 13.36 103 GLN A N 1
ATOM 629 C CA . GLN A 1 103 ? 59.550 9.404 61.096 1.00 13.77 103 GLN A CA 1
ATOM 630 C C . GLN A 1 103 ? 59.907 10.864 60.887 1.00 13.11 103 GLN A C 1
ATOM 631 O O . GLN A 1 103 ? 60.007 11.293 59.764 1.00 12.50 103 GLN A O 1
ATOM 637 N N . PRO A 1 104 ? 60.072 11.630 61.981 1.00 13.01 104 PRO A N 1
ATOM 638 C CA . PRO A 1 104 ? 60.290 13.072 61.802 1.00 13.47 104 PRO A CA 1
ATOM 639 C C . PRO A 1 104 ? 61.509 13.417 60.959 1.00 13.37 104 PRO A C 1
ATOM 640 O O . PRO A 1 104 ? 61.482 14.421 60.227 1.00 13.07 104 PRO A O 1
ATOM 644 N N . SER A 1 105 ? 62.559 12.594 61.044 1.00 11.99 105 SER A N 1
ATOM 645 C CA . SER A 1 105 ? 63.741 12.866 60.220 1.00 13.21 105 SER A CA 1
ATOM 646 C C . SER A 1 105 ? 63.430 12.873 58.708 1.00 13.06 105 SER A C 1
ATOM 647 O O . SER A 1 105 ? 64.102 13.577 57.964 1.00 13.25 105 SER A O 1
ATOM 650 N N . VAL A 1 106 ? 62.406 12.134 58.272 1.00 11.66 106 VAL A N 1
ATOM 651 C CA . VAL A 1 106 ? 62.052 12.079 56.844 1.00 12.60 106 VAL A CA 1
ATOM 652 C C . VAL A 1 106 ? 61.613 13.471 56.385 1.00 12.58 106 VAL A C 1
ATOM 653 O O . VAL A 1 106 ? 62.002 13.925 55.306 1.00 14.29 106 VAL A O 1
ATOM 657 N N . ILE A 1 107 ? 60.829 14.149 57.219 1.00 13.80 107 ILE A N 1
ATOM 658 C CA . ILE A 1 107 ? 60.378 15.504 56.881 1.00 15.12 107 ILE A CA 1
ATOM 659 C C . ILE A 1 107 ? 61.503 16.512 57.007 1.00 15.49 107 ILE A C 1
ATOM 660 O O . ILE A 1 107 ? 61.670 17.372 56.149 1.00 14.95 107 ILE A O 1
ATOM 665 N N . GLU A 1 108 ? 62.328 16.371 58.050 1.00 15.35 108 GLU A N 1
ATOM 666 C CA . GLU A 1 108 ? 63.489 17.238 58.235 1.00 16.75 108 GLU A CA 1
ATOM 667 C C . GLU A 1 108 ? 64.490 17.136 57.056 1.00 16.17 108 GLU A C 1
ATOM 668 O O . GLU A 1 108 ? 65.128 18.137 56.676 1.00 18.26 108 GLU A O 1
ATOM 674 N N . ASN A 1 109 ? 64.598 15.946 56.446 1.00 15.04 109 ASN A N 1
ATOM 675 C CA . ASN A 1 109 ? 65.593 15.692 55.382 1.00 14.81 109 ASN A CA 1
ATOM 676 C C . ASN A 1 109 ? 64.998 15.787 53.970 1.00 13.65 109 ASN A C 1
ATOM 677 O O . ASN A 1 109 ? 65.639 15.459 52.990 1.00 13.39 109 ASN A O 1
ATOM 682 N N . CYS A 1 110 ? 63.790 16.320 53.880 1.00 12.65 110 CYS A N 1
ATOM 683 C CA . CYS A 1 110 ? 63.165 16.474 52.573 1.00 12.44 110 CYS A CA 1
ATOM 684 C C . CYS A 1 110 ? 63.914 17.444 51.682 1.00 12.88 110 CYS A C 1
ATOM 685 O O . CYS A 1 110 ? 64.158 18.571 52.090 1.00 13.93 110 CYS A O 1
ATOM 688 N N . VAL A 1 111 ? 64.326 16.995 50.495 1.00 12.48 111 VAL A N 1
ATOM 689 C CA . VAL A 1 111 ? 65.039 17.869 49.530 1.00 13.50 111 VAL A CA 1
ATOM 690 C C . VAL A 1 111 ? 64.173 18.281 48.320 1.00 13.10 111 VAL A C 1
ATOM 691 O O . VAL A 1 111 ? 64.547 19.195 47.547 1.00 14.22 111 VAL A O 1
ATOM 695 N N . ALA A 1 112 ? 63.015 17.637 48.178 1.00 11.02 112 ALA A N 1
ATOM 696 C CA . ALA A 1 112 ? 62.179 17.892 47.006 1.00 10.11 112 ALA A CA 1
ATOM 697 C C . ALA A 1 112 ? 60.791 17.392 47.297 1.00 9.32 112 ALA A C 1
ATOM 698 O O . ALA A 1 112 ? 60.573 16.340 47.963 1.00 9.57 112 ALA A O 1
ATOM 700 N N . ALA A 1 113 ? 59.832 18.111 46.732 1.00 8.62 113 ALA A N 1
ATOM 701 C CA . ALA A 1 113 ? 58.426 17.670 46.766 1.00 7.80 113 ALA A CA 1
ATOM 702 C C . ALA A 1 113 ? 57.832 17.876 45.383 1.00 8.79 113 ALA A C 1
ATOM 703 O O . ALA A 1 113 ? 58.199 18.832 44.694 1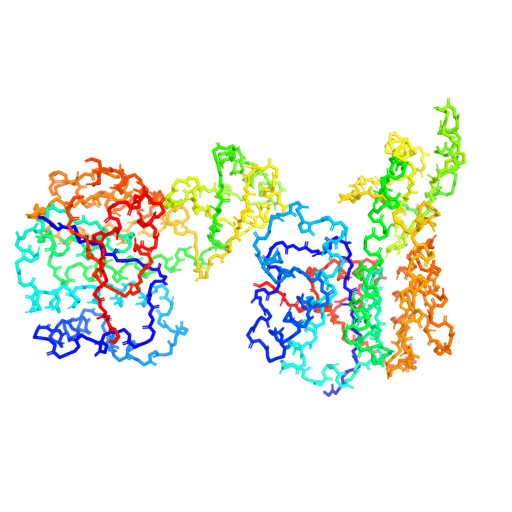.00 8.39 113 ALA A O 1
ATOM 705 N N . ALA A 1 114 ? 56.881 17.023 45.020 1.00 7.59 114 ALA A N 1
ATOM 706 C CA . ALA A 1 114 ? 56.170 17.227 43.754 1.00 7.41 114 ALA A CA 1
ATOM 707 C C . ALA A 1 114 ? 54.777 16.706 43.926 1.00 7.28 114 ALA A C 1
ATOM 708 O O . ALA A 1 114 ? 54.590 15.704 44.639 1.00 7.46 114 ALA A O 1
ATOM 710 N N . GLY A 1 115 ? 53.782 17.365 43.307 1.00 6.89 115 GLY A N 1
ATOM 711 C CA . GLY A 1 115 ? 52.377 16.905 43.480 1.00 7.06 115 GLY A CA 1
ATOM 712 C C . GLY A 1 115 ? 51.767 16.765 42.109 1.00 8.10 115 GLY A C 1
ATOM 713 O O . GLY A 1 115 ? 52.052 17.575 41.236 1.00 8.13 115 GLY A O 1
ATOM 714 N N . PHE A 1 116 ? 50.926 15.763 41.942 1.00 6.26 116 PHE A N 1
ATOM 715 C CA . PHE A 1 116 ? 50.294 15.494 40.654 1.00 6.28 116 PHE A CA 1
ATOM 716 C C . PHE A 1 116 ? 49.010 16.281 40.557 1.00 8.72 116 PHE A C 1
ATOM 717 O O . PHE A 1 116 ? 48.042 15.999 41.252 1.00 8.89 116 PHE A O 1
ATOM 725 N N . SER A 1 117 ? 49.018 17.298 39.676 1.00 9.00 117 SER A N 1
ATOM 726 C CA . SER A 1 117 ? 47.804 18.109 39.396 1.00 10.02 117 SER A CA 1
ATOM 727 C C . SER A 1 117 ? 47.369 18.815 40.675 1.00 8.79 117 SER A C 1
ATOM 728 O O . SER A 1 117 ? 48.091 19.726 41.130 1.00 9.37 117 SER A O 1
ATOM 731 N N . VAL A 1 118 ? 46.229 18.427 41.285 1.00 9.02 118 VAL A N 1
ATOM 732 C CA . VAL A 1 118 ? 45.843 19.047 42.556 1.00 8.92 118 VAL A CA 1
ATOM 733 C C . VAL A 1 118 ? 46.901 18.848 43.640 1.00 8.69 118 VAL A C 1
ATOM 734 O O . VAL A 1 118 ? 47.002 19.671 44.543 1.00 8.89 118 VAL A O 1
ATOM 738 N N . GLY A 1 119 ? 47.658 17.745 43.529 1.00 7.22 119 GLY A N 1
ATOM 739 C CA . GLY A 1 119 ? 48.764 17.495 44.476 1.00 6.56 119 GLY A CA 1
ATOM 740 C C . GLY A 1 119 ? 49.750 18.659 44.591 1.00 8.05 119 GLY A C 1
ATOM 741 O O . GLY A 1 119 ? 50.409 18.849 45.660 1.00 10.03 119 GLY A O 1
ATOM 742 N N . GLU A 1 120 ? 49.922 19.429 43.511 1.00 8.03 120 GLU A N 1
ATOM 743 C CA . GLU A 1 120 ? 50.817 20.616 43.559 1.00 9.52 120 GLU A CA 1
ATOM 744 C C . GLU A 1 120 ? 50.483 21.586 44.697 1.00 8.83 120 GLU A C 1
ATOM 745 O O . GLU A 1 120 ? 51.377 22.210 45.297 1.00 8.31 120 GLU A O 1
ATOM 751 N N . PHE A 1 121 ? 49.180 21.716 45.006 1.00 9.81 121 PHE A N 1
ATOM 752 C CA . PHE A 1 121 ? 48.737 22.615 46.068 1.00 9.57 121 PHE A CA 1
ATOM 753 C C . PHE A 1 121 ? 49.176 22.117 47.438 1.00 9.74 121 PHE A C 1
ATOM 754 O O . PHE A 1 121 ? 49.701 22.908 48.239 1.00 9.79 121 PHE A O 1
ATOM 762 N N . ALA A 1 122 ? 48.998 20.789 47.704 1.00 8.95 122 ALA A N 1
ATOM 763 C CA . ALA A 1 122 ? 49.459 20.223 48.985 1.00 8.82 122 ALA A CA 1
ATOM 764 C C . ALA A 1 122 ? 51.001 20.362 49.032 1.00 7.50 122 ALA A C 1
ATOM 765 O O . ALA A 1 122 ? 51.557 20.687 50.088 1.00 8.08 122 ALA A O 1
ATOM 767 N N . ALA A 1 123 ? 51.676 20.161 47.900 1.00 7.63 123 ALA A N 1
ATOM 768 C CA . ALA A 1 123 ? 53.160 20.195 47.926 1.00 8.16 123 ALA A CA 1
ATOM 769 C C . ALA A 1 123 ? 53.639 21.641 48.263 1.00 8.40 123 ALA A C 1
ATOM 770 O O . ALA A 1 123 ? 54.583 21.860 49.032 1.00 8.35 123 ALA A O 1
ATOM 772 N N . LEU A 1 124 ? 52.948 22.638 47.708 1.00 8.91 124 LEU A N 1
ATOM 773 C CA . LEU A 1 124 ? 53.301 24.041 47.976 1.00 8.86 124 LEU A CA 1
ATOM 774 C C . LEU A 1 124 ? 52.992 24.421 49.421 1.00 7.16 124 LEU A C 1
ATOM 775 O O . LEU A 1 124 ? 53.748 25.188 50.045 1.00 9.24 124 LEU A O 1
ATOM 780 N N . VAL A 1 125 ? 51.885 23.890 49.971 1.00 7.64 125 VAL A N 1
ATOM 781 C CA . VAL A 1 125 ? 51.601 24.098 51.392 1.00 7.99 125 VAL A CA 1
ATOM 782 C C . VAL A 1 125 ? 52.651 23.416 52.263 1.00 6.75 125 VAL A C 1
ATOM 783 O O . VAL A 1 125 ? 53.174 24.012 53.217 1.00 7.33 125 VAL A O 1
ATOM 787 N N . PHE A 1 126 ? 52.969 22.155 51.936 1.00 6.86 126 PHE A N 1
ATOM 788 C CA . PHE A 1 126 ? 54.025 21.460 52.648 1.00 7.63 126 PHE A CA 1
ATOM 789 C C . PHE A 1 126 ? 55.334 22.248 52.689 1.00 7.68 126 PHE A C 1
ATOM 790 O O . PHE A 1 126 ? 56.002 22.348 53.747 1.00 8.36 126 PHE A O 1
ATOM 798 N N . ALA A 1 127 ? 55.679 22.805 51.537 1.00 7.13 127 ALA A N 1
ATOM 799 C CA . ALA A 1 127 ? 56.914 23.555 51.375 1.00 6.75 127 ALA A CA 1
ATOM 800 C C . ALA A 1 127 ? 56.896 24.959 51.993 1.00 8.14 127 ALA A C 1
ATOM 801 O O . ALA A 1 127 ? 57.880 25.701 51.874 1.00 9.02 127 ALA A O 1
ATOM 803 N N . GLY A 1 128 ? 55.767 25.368 52.557 1.00 8.64 128 GLY A N 1
ATOM 804 C CA . GLY A 1 128 ? 55.668 26.682 53.212 1.00 9.92 128 GLY A CA 1
ATOM 805 C C . GLY A 1 128 ? 55.384 27.842 52.289 1.00 10.70 128 GLY A C 1
ATOM 806 O O . GLY A 1 128 ? 55.433 29.026 52.716 1.00 11.70 128 GLY A O 1
ATOM 807 N N . ALA A 1 129 ? 55.048 27.526 51.043 1.00 9.84 129 ALA A N 1
ATOM 808 C CA . ALA A 1 129 ? 54.718 28.566 50.063 1.00 10.72 129 ALA A CA 1
ATOM 809 C C . ALA A 1 129 ? 53.323 29.192 50.285 1.00 11.01 129 ALA A C 1
ATOM 810 O O . ALA A 1 129 ? 53.078 30.387 49.988 1.00 11.04 129 ALA A O 1
ATOM 812 N N . MET A 1 130 ? 52.394 28.387 50.773 1.00 10.87 130 MET A N 1
ATOM 813 C CA . MET A 1 130 ? 51.043 28.814 51.085 1.00 12.88 130 MET A CA 1
ATOM 814 C C . MET A 1 130 ? 50.662 28.250 52.437 1.00 10.80 130 MET A C 1
ATOM 815 O O . MET A 1 130 ? 51.146 27.200 52.822 1.00 11.07 130 MET A O 1
ATOM 820 N N . GLU A 1 131 ? 49.739 28.914 53.117 1.00 11.11 131 GLU A N 1
ATOM 821 C CA . GLU A 1 131 ? 49.143 28.372 54.329 1.00 11.26 131 GLU A CA 1
ATOM 822 C C . GLU A 1 131 ? 48.041 27.379 53.984 1.00 10.40 131 GLU A C 1
ATOM 823 O O . GLU A 1 131 ? 47.484 27.421 52.877 1.00 10.26 131 GLU A O 1
ATOM 829 N N . PHE A 1 132 ? 47.766 26.468 54.919 1.00 9.63 132 PHE A N 1
ATOM 830 C CA . PHE A 1 132 ? 46.727 25.440 54.718 1.00 9.76 132 PHE A CA 1
ATOM 831 C C . PHE A 1 132 ? 45.373 25.998 54.223 1.00 9.63 132 PHE A C 1
ATOM 832 O O . PHE A 1 132 ? 44.864 25.549 53.188 1.00 9.93 132 PHE A O 1
ATOM 840 N N . ALA A 1 133 ? 44.834 26.984 54.905 1.00 9.81 133 ALA A N 1
ATOM 841 C CA . ALA A 1 133 ? 43.494 27.487 54.581 1.00 11.36 133 ALA A CA 1
ATOM 842 C C . ALA A 1 133 ? 43.501 28.215 53.246 1.00 10.93 133 ALA A C 1
ATOM 843 O O . ALA A 1 133 ? 42.537 28.142 52.508 1.00 10.96 133 ALA A O 1
ATOM 845 N N . GLU A 1 134 ? 44.593 28.937 52.960 1.00 11.52 134 GLU A N 1
ATOM 846 C CA . GLU A 1 134 ? 44.824 29.545 51.626 1.00 12.96 134 GLU A CA 1
ATOM 847 C C . GLU A 1 134 ? 44.860 28.536 50.502 1.00 11.89 134 GLU A C 1
ATOM 848 O O . GLU A 1 134 ? 44.206 28.708 49.463 1.00 11.99 134 GLU A O 1
ATOM 854 N N . GLY A 1 135 ? 45.669 27.494 50.684 1.00 11.95 135 GLY A N 1
ATOM 855 C CA . GLY A 1 135 ? 45.792 26.445 49.697 1.00 10.60 135 GLY A CA 1
ATOM 856 C C . GLY A 1 135 ? 44.430 25.810 49.504 1.00 10.09 135 GLY A C 1
ATOM 857 O O . GLY A 1 135 ? 44.003 25.568 48.398 1.00 9.93 135 GLY A O 1
ATOM 858 N N . LEU A 1 136 ? 43.738 25.543 50.604 1.00 8.76 136 LEU A N 1
ATOM 859 C CA . LEU A 1 136 ? 42.445 24.822 50.501 1.00 8.62 136 LEU A CA 1
ATOM 860 C C . LEU A 1 136 ? 41.393 25.670 49.768 1.00 8.04 136 LEU A C 1
ATOM 861 O O . LEU A 1 136 ? 40.617 25.153 48.957 1.00 8.17 136 LEU A O 1
ATOM 866 N N . TYR A 1 137 ? 41.360 26.973 50.069 1.00 8.67 137 TYR A N 1
ATOM 867 C CA . TYR A 1 137 ? 40.454 27.863 49.359 1.00 10.00 137 TYR A CA 1
ATOM 868 C C . TYR A 1 137 ? 40.711 27.806 47.854 1.00 9.07 137 TYR A C 1
ATOM 869 O O . TYR A 1 137 ? 39.781 27.648 47.075 1.00 9.81 137 TYR A O 1
ATOM 878 N N . ALA A 1 138 ? 41.980 27.880 47.464 1.00 7.68 138 ALA A N 1
ATOM 879 C CA . ALA A 1 138 ? 42.371 27.844 46.052 1.00 9.65 138 ALA A CA 1
ATOM 880 C C . ALA A 1 138 ? 41.931 26.537 45.422 1.00 9.40 138 ALA A C 1
ATOM 881 O O . ALA A 1 138 ? 41.401 26.509 44.306 1.00 10.10 138 ALA A O 1
ATOM 883 N N . VAL A 1 139 ? 42.184 25.432 46.123 1.00 8.27 139 VAL A N 1
ATOM 884 C CA . VAL A 1 139 ? 41.713 24.122 45.649 1.00 8.95 139 VAL A CA 1
ATOM 885 C C . VAL A 1 139 ? 40.185 24.035 45.500 1.00 6.99 139 VAL A C 1
ATOM 886 O O . VAL A 1 139 ? 39.673 23.563 44.502 1.00 7.70 139 VAL A O 1
ATOM 890 N N . LYS A 1 140 ? 39.460 24.568 46.479 1.00 7.08 140 LYS A N 1
ATOM 891 C CA . LYS A 1 140 ? 38.003 24.592 46.404 1.00 9.05 140 LYS A CA 1
ATOM 892 C C . LYS A 1 140 ? 37.555 25.300 45.127 1.00 7.07 140 LYS A C 1
ATOM 893 O O . LYS A 1 140 ? 36.712 24.807 44.385 1.00 7.09 140 LYS A O 1
ATOM 899 N N . ILE A 1 141 ? 38.077 26.521 44.911 1.00 7.39 141 ILE A N 1
ATOM 900 C CA . ILE A 1 141 ? 37.740 27.279 43.687 1.00 7.99 141 ILE A CA 1
ATOM 901 C C . ILE A 1 141 ? 38.165 26.556 42.402 1.00 9.06 141 ILE A C 1
ATOM 902 O O . ILE A 1 141 ? 37.384 26.508 41.437 1.00 8.53 141 ILE A O 1
ATOM 907 N N . ARG A 1 142 ? 39.395 26.029 42.375 1.00 7.72 142 ARG A N 1
ATOM 908 C CA . ARG A 1 142 ? 39.890 25.251 41.260 1.00 7.28 142 ARG A CA 1
ATOM 909 C C . ARG A 1 142 ? 38.906 24.142 40.924 1.00 8.04 142 ARG A C 1
ATOM 910 O O . ARG A 1 142 ? 38.554 23.952 39.768 1.00 8.63 142 ARG A O 1
ATOM 918 N N . ALA A 1 143 ? 38.496 23.409 41.946 1.00 7.07 143 ALA A N 1
ATOM 919 C CA . ALA A 1 143 ? 37.657 22.232 41.801 1.00 7.97 143 ALA A CA 1
ATOM 920 C C . ALA A 1 143 ? 36.245 22.619 41.305 1.00 7.39 143 ALA A C 1
ATOM 921 O O . ALA A 1 143 ? 35.728 22.016 40.371 1.00 9.12 143 ALA A O 1
ATOM 923 N N . GLU A 1 144 ? 35.669 23.649 41.910 1.00 8.13 144 GLU A N 1
ATOM 924 C CA . GLU A 1 144 ? 34.353 24.143 41.474 1.00 9.41 144 GLU A CA 1
ATOM 925 C C . GLU A 1 144 ? 34.438 24.611 40.014 1.00 9.99 144 GLU A C 1
ATOM 926 O O . GLU A 1 144 ? 33.514 24.383 39.210 1.00 11.06 144 GLU A O 1
ATOM 932 N N . ALA A 1 145 ? 35.514 25.318 39.687 1.00 10.03 145 ALA A N 1
ATOM 933 C CA . ALA A 1 145 ? 35.642 25.866 38.345 1.00 11.02 145 ALA A CA 1
ATOM 934 C C . ALA A 1 145 ? 35.880 24.793 37.320 1.00 10.44 145 ALA A C 1
ATOM 935 O O . ALA A 1 145 ? 35.337 24.882 36.231 1.00 10.91 145 ALA A O 1
ATOM 937 N N . MET A 1 146 ? 36.648 23.765 37.661 1.00 9.21 146 MET A N 1
ATOM 938 C CA . MET A 1 146 ? 36.874 22.668 36.723 1.00 9.28 146 MET A CA 1
ATOM 939 C C . MET A 1 146 ? 35.571 21.898 36.499 1.00 11.04 146 MET A C 1
ATOM 940 O O . MET A 1 146 ? 35.282 21.464 35.375 1.00 12.27 146 MET A O 1
ATOM 945 N N . GLN A 1 147 ? 34.782 21.746 37.562 1.00 10.03 147 GLN A N 1
ATOM 946 C CA . GLN A 1 147 ? 33.485 21.084 37.450 1.00 11.67 147 GLN A CA 1
ATOM 947 C C . GLN A 1 147 ? 32.603 21.859 36.477 1.00 12.63 147 GLN A C 1
ATOM 948 O O . GLN A 1 147 ? 32.015 21.280 35.544 1.00 13.35 147 GLN A O 1
ATOM 954 N N . GLU A 1 148 ? 32.509 23.168 36.685 1.00 11.82 148 GLU A N 1
ATOM 955 C CA . GLU A 1 148 ? 31.653 23.978 35.810 1.00 14.57 148 GLU A CA 1
ATOM 956 C C . GLU A 1 148 ? 32.162 23.938 34.354 1.00 13.61 148 GLU A C 1
ATOM 957 O O . GLU A 1 148 ? 31.356 23.826 33.396 1.00 14.30 148 GLU A O 1
ATOM 963 N N . ALA A 1 149 ? 33.486 24.000 34.169 1.00 13.32 149 ALA A N 1
ATOM 964 C CA . ALA A 1 149 ? 34.048 23.914 32.821 1.00 13.65 149 ALA A CA 1
ATOM 965 C C . ALA A 1 149 ? 33.708 22.592 32.139 1.00 14.56 149 ALA A C 1
ATOM 966 O O . ALA A 1 149 ? 33.409 22.574 30.934 1.00 15.83 149 ALA A O 1
ATOM 968 N N . SER A 1 150 ? 33.763 21.504 32.900 1.00 12.54 150 SER A N 1
ATOM 969 C CA . SER A 1 150 ? 33.436 20.158 32.403 1.00 13.31 150 SER A CA 1
ATOM 970 C C . SER A 1 150 ? 31.990 20.106 31.893 1.00 13.88 150 SER A C 1
ATOM 971 O O . SER A 1 150 ? 31.701 19.397 30.946 1.00 14.26 150 SER A O 1
ATOM 974 N N . GLU A 1 151 ? 31.096 20.869 32.507 1.00 14.22 151 GLU A N 1
ATOM 975 C CA . GLU A 1 151 ? 29.700 20.873 32.040 1.00 15.59 151 GLU A CA 1
ATOM 976 C C . GLU A 1 151 ? 29.457 21.552 30.696 1.00 15.70 151 GLU A C 1
ATOM 977 O O . GLU A 1 151 ? 28.377 21.361 30.113 1.00 16.85 151 GLU A O 1
ATOM 983 N N . ALA A 1 152 ? 30.397 22.360 30.204 1.00 15.44 152 ALA A N 1
ATOM 984 C CA . ALA A 1 152 ? 30.155 23.174 29.014 1.00 15.82 152 ALA A CA 1
ATOM 985 C C . ALA A 1 152 ? 30.037 22.353 27.732 1.00 15.80 152 ALA A C 1
ATOM 986 O O . ALA A 1 152 ? 29.296 22.720 26.821 1.00 16.66 152 ALA A O 1
ATOM 988 N N . VAL A 1 153 ? 30.777 21.249 27.675 1.00 15.10 153 VAL A N 1
ATOM 989 C CA . VAL A 1 153 ? 30.781 20.354 26.501 1.00 15.00 153 VAL A CA 1
ATOM 990 C C . VAL A 1 153 ? 31.268 18.968 26.985 1.00 14.54 153 VAL A C 1
ATOM 991 O O . VAL A 1 153 ? 32.077 18.893 27.924 1.00 15.20 153 VAL A O 1
ATOM 995 N N . PRO A 1 154 ? 30.739 17.868 26.408 1.00 13.95 154 PRO A N 1
ATOM 996 C CA . PRO A 1 154 ? 31.179 16.526 26.836 1.00 12.96 154 PRO A CA 1
ATOM 997 C C . PRO A 1 154 ? 32.640 16.231 26.514 1.00 11.69 154 PRO A C 1
ATOM 998 O O . PRO A 1 154 ? 33.033 16.179 25.339 1.00 9.87 154 PRO A O 1
ATOM 1002 N N . SER A 1 155 ? 33.445 16.069 27.559 1.00 10.38 155 SER A N 1
ATOM 1003 C CA . SER A 1 155 ? 34.873 15.821 27.367 1.00 10.30 155 SER A CA 1
ATOM 1004 C C . SER A 1 155 ? 35.361 14.817 28.398 1.00 10.47 155 SER A C 1
ATOM 1005 O O . SER A 1 155 ? 34.636 14.470 29.355 1.00 10.63 155 SER A O 1
ATOM 1008 N N . GLY A 1 156 ? 36.585 14.322 28.210 1.00 9.40 156 GLY A N 1
ATOM 1009 C CA . GLY A 1 156 ? 37.054 13.276 29.104 1.00 9.67 156 GLY A CA 1
ATOM 1010 C C . GLY A 1 156 ? 38.549 13.088 28.985 1.00 9.80 156 GLY A C 1
ATOM 1011 O O . GLY A 1 156 ? 39.211 13.954 28.401 1.00 8.95 156 GLY A O 1
ATOM 1012 N N . MET A 1 157 ? 39.048 12.014 29.594 1.00 8.76 157 MET A N 1
ATOM 1013 C CA . MET A 1 157 ? 40.468 11.719 29.600 1.00 8.03 157 MET A CA 1
ATOM 1014 C C . MET A 1 157 ? 40.698 10.244 29.322 1.00 8.66 157 MET A C 1
ATOM 1015 O O . MET A 1 157 ? 40.023 9.413 29.888 1.00 9.90 157 MET A O 1
ATOM 1020 N N . LEU A 1 158 ? 41.615 9.938 28.421 1.00 7.74 158 LEU A N 1
ATOM 1021 C CA . LEU A 1 158 ? 41.903 8.568 28.024 1.00 8.78 158 LEU A CA 1
ATOM 1022 C C . LEU A 1 158 ? 43.353 8.246 28.334 1.00 9.27 158 LEU A C 1
ATOM 1023 O O . LEU A 1 158 ? 44.282 8.855 27.771 1.00 9.00 158 LEU A O 1
ATOM 1028 N N . SER A 1 159 ? 43.576 7.241 29.171 1.00 10.11 159 SER A N 1
ATOM 1029 C CA . SER A 1 159 ? 44.940 6.823 29.438 1.00 12.21 159 SER A CA 1
ATOM 1030 C C . SER A 1 159 ? 45.403 5.889 28.326 1.00 11.93 159 SER A C 1
ATOM 1031 O O . SER A 1 159 ? 44.664 4.948 27.978 1.00 12.16 159 SER A O 1
ATOM 1034 N N . VAL A 1 160 ? 46.584 6.156 27.760 1.00 10.87 160 VAL A N 1
ATOM 1035 C CA . VAL A 1 160 ? 47.138 5.438 26.590 1.00 11.16 160 VAL A CA 1
ATOM 1036 C C . VAL A 1 160 ? 48.532 4.889 26.884 1.00 11.30 160 VAL A C 1
ATOM 1037 O O . VAL A 1 160 ? 49.464 5.628 27.239 1.00 11.41 160 VAL A O 1
ATOM 1041 N N . LEU A 1 161 ? 48.671 3.584 26.715 1.00 12.25 161 LEU A N 1
ATOM 1042 C CA . LEU A 1 161 ? 50.005 2.994 26.684 1.00 12.31 161 LEU A CA 1
ATOM 1043 C C . LEU A 1 161 ? 50.493 2.809 25.250 1.00 13.16 161 LEU A C 1
ATOM 1044 O O . LEU A 1 161 ? 49.897 2.067 24.462 1.00 13.02 161 LEU A O 1
ATOM 1049 N N . GLY A 1 162 ? 51.554 3.516 24.894 1.00 13.52 162 GLY A N 1
ATOM 1050 C CA . GLY A 1 162 ? 52.120 3.418 23.570 1.00 14.50 162 GLY A CA 1
ATOM 1051 C C . GLY A 1 162 ? 53.477 2.718 23.609 1.00 15.35 162 GLY A C 1
ATOM 1052 O O . GLY A 1 162 ? 53.781 1.970 24.536 1.00 16.17 162 GLY A O 1
ATOM 1053 N N . GLN A 1 163 ? 54.306 3.033 22.623 1.00 16.70 163 GLN A N 1
ATOM 1054 C CA . GLN A 1 163 ? 55.641 2.493 22.534 1.00 16.89 163 GLN A CA 1
ATOM 1055 C C . GLN A 1 163 ? 56.457 3.452 21.715 1.00 18.04 163 GLN A C 1
ATOM 1056 O O . GLN A 1 163 ? 55.902 4.393 21.139 1.00 17.93 163 GLN A O 1
ATOM 1062 N N . PRO A 1 164 ? 57.782 3.238 21.649 1.00 17.70 164 PRO A N 1
ATOM 1063 C CA . PRO A 1 164 ? 58.594 4.155 20.866 1.00 18.48 164 PRO A CA 1
ATOM 1064 C C . PRO A 1 164 ? 57.962 4.608 19.570 1.00 18.40 164 PRO A C 1
ATOM 1065 O O . PRO A 1 164 ? 58.128 5.783 19.220 1.00 20.76 164 PRO A O 1
ATOM 1069 N N . GLN A 1 165 ? 57.237 3.713 18.887 1.00 17.86 165 GLN A N 1
ATOM 1070 C CA . GLN A 1 165 ? 56.713 3.983 17.532 1.00 18.26 165 GLN A CA 1
ATOM 1071 C C . GLN A 1 165 ? 55.315 4.587 17.532 1.00 17.21 165 GLN A C 1
ATOM 1072 O O . GLN A 1 165 ? 54.739 4.783 16.456 1.00 17.44 165 GLN A O 1
ATOM 1078 N N . SER A 1 166 ? 54.752 4.815 18.717 1.00 16.46 166 SER A N 1
ATOM 1079 C CA . SER A 1 166 ? 53.413 5.410 18.798 1.00 16.34 166 SER A CA 1
ATOM 1080 C C . SER A 1 166 ? 53.459 6.794 18.228 1.00 17.46 166 SER A C 1
ATOM 1081 O O . SER A 1 166 ? 54.429 7.536 18.442 1.00 18.81 166 SER A O 1
ATOM 1084 N N . LYS A 1 167 ? 52.414 7.104 17.465 1.00 17.19 167 LYS A N 1
ATOM 1085 C CA . LYS A 1 167 ? 52.269 8.364 16.769 1.00 17.45 167 LYS A CA 1
ATOM 1086 C C . LYS A 1 167 ? 51.197 9.141 17.529 1.00 17.22 167 LYS A C 1
ATOM 1087 O O . LYS A 1 167 ? 50.060 9.261 17.056 1.00 16.64 167 LYS A O 1
ATOM 1093 N N . PHE A 1 168 ? 51.561 9.609 18.719 1.00 16.58 168 PHE A N 1
ATOM 1094 C CA . PHE A 1 168 ? 50.663 10.363 19.582 1.00 16.15 168 PHE A CA 1
ATOM 1095 C C . PHE A 1 168 ? 50.099 11.611 18.924 1.00 17.25 168 PHE A C 1
ATOM 1096 O O . PHE A 1 168 ? 48.896 11.857 19.019 1.00 16.64 168 PHE A O 1
ATOM 1104 N N . ASN A 1 169 ? 50.955 12.374 18.237 1.00 17.32 169 ASN A N 1
ATOM 1105 C CA . ASN A 1 169 ? 50.521 13.626 17.591 1.00 17.71 169 ASN A CA 1
ATOM 1106 C C . ASN A 1 169 ? 49.648 13.391 16.368 1.00 16.99 169 ASN A C 1
ATOM 1107 O O . ASN A 1 169 ? 48.642 14.067 16.182 1.00 16.16 169 ASN A O 1
ATOM 1112 N N . PHE A 1 170 ? 50.042 12.446 15.518 1.00 15.93 170 PHE A N 1
ATOM 1113 C CA . PHE A 1 170 ? 49.261 12.095 14.351 1.00 16.18 170 PHE A CA 1
ATOM 1114 C C . PHE A 1 170 ? 47.895 11.583 14.800 1.00 14.55 170 PHE A C 1
ATOM 1115 O O . PHE A 1 170 ? 46.879 11.929 14.201 1.00 14.03 170 PHE A O 1
ATOM 1123 N N . ALA A 1 171 ? 47.888 10.799 15.883 1.00 12.98 171 ALA A N 1
ATOM 1124 C CA . ALA A 1 171 ? 46.658 10.258 16.473 1.00 11.21 171 ALA A CA 1
ATOM 1125 C C . ALA A 1 171 ? 45.721 11.382 16.931 1.00 9.92 171 ALA A C 1
ATOM 1126 O O . ALA A 1 171 ? 44.525 11.357 16.624 1.00 8.68 171 ALA A O 1
ATOM 1128 N N . CYS A 1 172 ? 46.272 12.363 17.645 1.00 10.11 172 CYS A N 1
ATOM 1129 C CA . CYS A 1 172 ? 45.448 13.480 18.103 1.00 10.43 172 CYS A CA 1
ATOM 1130 C C . CYS A 1 172 ? 44.898 14.298 16.948 1.00 11.04 172 CYS A C 1
ATOM 1131 O O . CYS A 1 172 ? 43.738 14.706 16.975 1.00 9.83 172 CYS A O 1
ATOM 1134 N N . LEU A 1 173 ? 45.731 14.555 15.944 1.00 11.20 173 LEU A N 1
ATOM 1135 C CA . LEU A 1 173 ? 45.283 15.278 14.750 1.00 11.74 173 LEU A CA 1
ATOM 1136 C C . LEU A 1 173 ? 44.169 14.530 14.032 1.00 11.10 173 LEU A C 1
ATOM 1137 O O . LEU A 1 173 ? 43.159 15.146 13.655 1.00 10.49 173 LEU A O 1
ATOM 1142 N N . GLU A 1 174 ? 44.327 13.210 13.831 1.00 10.64 174 GLU A N 1
ATOM 1143 C CA . GLU A 1 174 ? 43.267 12.440 13.186 1.00 11.06 174 GLU A CA 1
ATOM 1144 C C . GLU A 1 174 ? 41.982 12.491 13.993 1.00 9.47 174 GLU A C 1
ATOM 1145 O O . GLU A 1 174 ? 40.894 12.552 13.415 1.00 8.31 174 GLU A O 1
ATOM 1151 N N . ALA A 1 175 ? 42.117 12.463 15.316 1.00 8.25 175 ALA A N 1
ATOM 1152 C CA . ALA A 1 175 ? 40.959 12.485 16.183 1.00 8.77 175 ALA A CA 1
ATOM 1153 C C . ALA A 1 175 ? 40.278 13.846 16.112 1.00 8.30 175 ALA A C 1
ATOM 1154 O O . ALA A 1 175 ? 39.053 13.898 16.074 1.00 9.79 175 ALA A O 1
ATOM 1156 N N . ARG A 1 176 ? 41.043 14.929 16.031 1.00 6.93 176 ARG A N 1
ATOM 1157 C CA . ARG A 1 176 ? 40.404 16.253 15.856 1.00 7.37 176 ARG A CA 1
ATOM 1158 C C . ARG A 1 176 ? 39.698 16.357 14.502 1.00 7.61 176 ARG A C 1
ATOM 1159 O O . ARG A 1 176 ? 38.587 16.901 14.400 1.00 7.81 176 ARG A O 1
ATOM 1167 N N . GLU A 1 177 ? 40.343 15.842 13.457 1.00 8.23 177 GLU A N 1
ATOM 1168 C CA . GLU A 1 177 ? 39.784 15.854 12.100 1.00 8.69 177 GLU A CA 1
ATOM 1169 C C . GLU A 1 177 ? 38.456 15.113 12.057 1.00 7.96 177 GLU A C 1
ATOM 1170 O O . GLU A 1 177 ? 37.451 15.617 11.489 1.00 7.94 177 GLU A O 1
ATOM 1176 N N . HIS A 1 178 ? 38.449 13.925 12.687 1.00 7.24 178 HIS A N 1
ATOM 1177 C CA . HIS A 1 178 ? 37.230 13.155 12.906 1.00 7.56 178 HIS A CA 1
ATOM 1178 C C . HIS A 1 178 ? 36.126 13.980 13.588 1.00 7.23 178 HIS A C 1
ATOM 1179 O O . HIS A 1 178 ? 34.967 13.985 13.121 1.00 7.12 178 HIS A O 1
ATOM 1186 N N . CYS A 1 179 ? 36.479 14.669 14.688 1.00 6.67 179 CYS A N 1
ATOM 1187 C CA . CYS A 1 179 ? 35.506 15.511 15.395 1.00 6.67 179 CYS A CA 1
ATOM 1188 C C . CYS A 1 179 ? 34.935 16.625 14.529 1.00 7.40 179 CYS A C 1
ATOM 1189 O O . CYS A 1 179 ? 33.740 16.925 14.615 1.00 6.80 179 CYS A O 1
ATOM 1192 N N . LYS A 1 180 ? 35.756 17.218 13.662 1.00 7.50 180 LYS A N 1
ATOM 1193 C CA . LYS A 1 180 ? 35.218 18.242 12.765 1.00 7.27 180 LYS A CA 1
ATOM 1194 C C . LYS A 1 180 ? 34.178 17.664 11.826 1.00 7.63 180 LYS A C 1
ATOM 1195 O O . LYS A 1 180 ? 33.199 18.312 11.497 1.00 7.73 180 LYS A O 1
ATOM 1201 N N . SER A 1 181 ? 34.412 16.426 11.400 1.00 8.45 181 SER A N 1
ATOM 1202 C CA A SER A 1 181 ? 33.495 15.783 10.485 0.50 8.74 181 SER A CA 1
ATOM 1203 C CA B SER A 1 181 ? 33.499 15.714 10.507 0.50 8.81 181 SER A CA 1
ATOM 1204 C C . SER A 1 181 ? 32.141 15.546 11.164 1.00 8.77 181 SER A C 1
ATOM 1205 O O . SER A 1 181 ? 31.102 15.474 10.480 1.00 9.53 181 SER A O 1
ATOM 1210 N N . LEU A 1 182 ? 32.162 15.468 12.483 1.00 9.92 182 LEU A N 1
ATOM 1211 C CA . LEU A 1 182 ? 30.980 15.295 13.323 1.00 11.23 182 LEU A CA 1
ATOM 1212 C C . LEU A 1 182 ? 30.329 16.632 13.712 1.00 11.70 182 LEU A C 1
ATOM 1213 O O . LEU A 1 182 ? 29.328 16.642 14.441 1.00 13.73 182 LEU A O 1
ATOM 1218 N N . GLY A 1 183 ? 30.922 17.750 13.301 1.00 9.14 183 GLY A N 1
ATOM 1219 C CA . GLY A 1 183 ? 30.308 19.061 13.625 1.00 7.44 183 GLY A CA 1
ATOM 1220 C C . GLY A 1 183 ? 30.772 19.717 14.915 1.00 7.32 183 GLY A C 1
ATOM 1221 O O . GLY A 1 183 ? 30.176 20.699 15.373 1.00 6.97 183 GLY A O 1
ATOM 1222 N N . ILE A 1 184 ? 31.862 19.215 15.498 1.00 6.03 184 ILE A N 1
ATOM 1223 C CA . ILE A 1 184 ? 32.422 19.848 16.703 1.00 6.87 184 ILE A CA 1
ATOM 1224 C C . ILE A 1 184 ? 33.342 20.991 16.316 1.00 6.55 184 ILE A C 1
ATOM 1225 O O . ILE A 1 184 ? 34.190 20.833 15.432 1.00 6.93 184 ILE A O 1
ATOM 1230 N N . GLU A 1 185 ? 33.145 22.167 16.931 1.00 6.94 185 GLU A N 1
ATOM 1231 C CA . GLU A 1 185 ? 33.979 23.337 16.632 1.00 7.00 185 GLU A CA 1
ATOM 1232 C C . GLU A 1 185 ? 35.292 23.238 17.414 1.00 6.14 185 GLU A C 1
ATOM 1233 O O . GLU A 1 185 ? 35.258 23.023 18.624 1.00 6.96 185 GLU A O 1
ATOM 1239 N N . ASN A 1 186 ? 36.409 23.475 16.715 1.00 6.73 186 ASN A N 1
ATOM 1240 C CA . ASN A 1 186 ? 37.753 23.538 17.336 1.00 7.02 186 ASN A CA 1
ATOM 1241 C C . ASN A 1 186 ? 37.938 22.381 18.311 1.00 6.60 186 ASN A C 1
ATOM 1242 O O . ASN A 1 186 ? 38.182 22.581 19.528 1.00 7.58 186 ASN A O 1
ATOM 1247 N N . PRO A 1 187 ? 37.821 21.143 17.807 1.00 6.33 187 PRO A N 1
ATOM 1248 C CA . PRO A 1 187 ? 37.878 20.005 18.721 1.00 5.22 187 PRO A CA 1
ATOM 1249 C C . PRO A 1 187 ? 39.203 19.980 19.454 1.00 5.68 187 PRO A C 1
ATOM 1250 O O . PRO A 1 187 ? 40.220 20.410 18.923 1.00 6.85 187 PRO A O 1
ATOM 1254 N N . VAL A 1 188 ? 39.149 19.471 20.667 1.00 5.42 188 VAL A N 1
ATOM 1255 C CA . VAL A 1 188 ? 40.334 19.334 21.508 1.00 5.79 188 VAL A CA 1
ATOM 1256 C C . VAL A 1 188 ? 40.665 17.850 21.589 1.00 5.94 188 VAL A C 1
ATOM 1257 O O . VAL A 1 188 ? 39.794 17.037 21.881 1.00 5.90 188 VAL A O 1
ATOM 1261 N N . CYS A 1 189 ? 41.927 17.496 21.364 1.00 5.78 189 CYS A N 1
ATOM 1262 C CA . CYS A 1 189 ? 42.386 16.145 21.629 1.00 6.62 189 CYS A CA 1
ATOM 1263 C C . CYS A 1 189 ? 43.882 16.296 21.743 1.00 7.49 189 CYS A C 1
ATOM 1264 O O . CYS A 1 189 ? 44.556 16.556 20.748 1.00 7.41 189 CYS A O 1
ATOM 1267 N N . GLU A 1 190 ? 44.400 16.247 22.965 1.00 8.35 190 GLU A N 1
ATOM 1268 C CA . GLU A 1 190 ? 45.825 16.537 23.151 1.00 10.33 190 GLU A CA 1
ATOM 1269 C C . GLU A 1 190 ? 46.325 15.814 24.373 1.00 8.65 190 GLU A C 1
ATOM 1270 O O . GLU A 1 190 ? 45.573 15.455 25.262 1.00 6.84 190 GLU A O 1
ATOM 1276 N N . VAL A 1 191 ? 47.615 15.550 24.384 1.00 7.65 191 VAL A N 1
ATOM 1277 C CA . VAL A 1 191 ? 48.230 15.022 25.606 1.00 7.91 191 VAL A CA 1
ATOM 1278 C C . VAL A 1 191 ? 47.963 15.944 26.802 1.00 6.76 191 VAL A C 1
ATOM 1279 O O . VAL A 1 191 ? 48.197 17.175 26.742 1.00 8.50 191 VAL A O 1
ATOM 1283 N N . SER A 1 192 ? 47.461 15.355 27.869 1.00 8.20 192 SER A N 1
ATOM 1284 C CA . SER A 1 192 ? 47.182 16.106 29.066 1.00 7.12 192 SER A CA 1
ATOM 1285 C C . SER A 1 192 ? 48.037 15.683 30.256 1.00 8.01 192 SER A C 1
ATOM 1286 O O . SER A 1 192 ? 48.138 16.419 31.209 1.00 7.96 192 SER A O 1
ATOM 1289 N N . ASN A 1 193 ? 48.623 14.480 30.168 1.00 6.62 193 ASN A N 1
ATOM 1290 C CA . ASN A 1 193 ? 49.525 14.014 31.247 1.00 7.25 193 ASN A CA 1
ATOM 1291 C C . ASN A 1 193 ? 50.593 13.169 30.606 1.00 8.47 193 ASN A C 1
ATOM 1292 O O . ASN A 1 193 ? 50.308 12.234 29.818 1.00 9.12 193 ASN A O 1
ATOM 1301 N N . TYR A 1 194 ? 51.837 13.417 31.003 1.00 7.43 194 TYR A N 1
ATOM 1302 C CA . TYR A 1 194 ? 52.914 12.523 30.607 1.00 7.83 194 TYR A CA 1
ATOM 1303 C C . TYR A 1 194 ? 53.207 11.697 31.835 1.00 8.41 194 TYR A C 1
ATOM 1304 O O . TYR A 1 194 ? 53.671 12.237 32.831 1.00 9.50 194 TYR A O 1
ATOM 1313 N N . LEU A 1 195 ? 52.943 10.394 31.779 1.00 7.40 195 LEU A N 1
ATOM 1314 C CA . LEU A 1 195 ? 53.046 9.594 33.035 1.00 7.27 195 LEU A CA 1
ATOM 1315 C C . LEU A 1 195 ? 54.385 8.922 33.217 1.00 8.88 195 LEU A C 1
ATOM 1316 O O . LEU A 1 195 ? 55.030 9.058 34.252 1.00 9.24 195 LEU A O 1
ATOM 1321 N N . PHE A 1 196 ? 54.775 8.162 32.198 1.00 8.91 196 PHE A N 1
ATOM 1322 C CA . PHE A 1 196 ? 55.992 7.371 32.207 1.00 9.02 196 PHE A CA 1
ATOM 1323 C C . PHE A 1 196 ? 56.345 7.036 30.776 1.00 9.57 196 PHE A C 1
ATOM 1324 O O . PHE A 1 196 ? 55.553 7.361 29.883 1.00 10.35 196 PHE A O 1
ATOM 1332 N N . PRO A 1 197 ? 57.541 6.465 30.534 1.00 10.27 197 PRO A N 1
ATOM 1333 C CA . PRO A 1 197 ? 57.924 6.244 29.134 1.00 10.77 197 PRO A CA 1
ATOM 1334 C C . PRO A 1 197 ? 56.828 5.628 28.255 1.00 11.43 197 PRO A C 1
ATOM 1335 O O . PRO A 1 197 ? 56.289 4.552 28.562 1.00 11.43 197 PRO A O 1
ATOM 1339 N N . ASP A 1 198 ? 56.468 6.375 27.207 1.00 11.47 198 ASP A N 1
ATOM 1340 C CA . ASP A 1 198 ? 55.531 5.948 26.156 1.00 12.24 198 ASP A CA 1
ATOM 1341 C C . ASP A 1 198 ? 54.115 5.806 26.678 1.00 11.73 198 ASP A C 1
ATOM 1342 O O . ASP A 1 198 ? 53.279 5.247 26.015 1.00 11.70 198 ASP A O 1
ATOM 1347 N N . CYS A 1 199 ? 53.839 6.360 27.870 1.00 11.08 199 CYS A N 1
ATOM 1348 C CA . CYS A 1 199 ? 52.507 6.305 28.460 1.00 10.48 199 CYS A CA 1
ATOM 1349 C C . CYS A 1 199 ? 51.982 7.721 28.755 1.00 10.33 199 CYS A C 1
ATOM 1350 O O . CYS A 1 199 ? 52.576 8.449 29.536 1.00 9.47 199 CYS A O 1
ATOM 1353 N N . ARG A 1 200 ? 50.856 8.075 28.134 1.00 9.52 200 ARG A N 1
ATOM 1354 C CA . ARG A 1 200 ? 50.342 9.454 28.212 1.00 10.35 200 ARG A CA 1
ATOM 1355 C C . ARG A 1 200 ? 48.865 9.374 28.486 1.00 10.27 200 ARG A C 1
ATOM 1356 O O . ARG A 1 200 ? 48.227 8.377 28.160 1.00 12.08 200 ARG A O 1
ATOM 1371 N N . VAL A 1 201 ? 48.283 10.405 29.064 1.00 8.74 201 VAL A N 1
ATOM 1372 C CA . VAL A 1 201 ? 46.821 10.578 29.022 1.00 8.41 201 VAL A CA 1
ATOM 1373 C C . VAL A 1 201 ? 46.524 11.590 27.932 1.00 9.05 201 VAL A C 1
ATOM 1374 O O . VAL A 1 201 ? 47.226 12.604 27.796 1.00 8.64 201 VAL A O 1
ATOM 1378 N N . ILE A 1 202 ? 45.513 11.268 27.120 1.00 7.66 202 ILE A N 1
ATOM 1379 C CA . ILE A 1 202 ? 45.088 12.149 26.016 1.00 8.90 202 ILE A CA 1
ATOM 1380 C C . ILE A 1 202 ? 43.705 12.573 26.396 1.00 8.66 202 ILE A C 1
ATOM 1381 O O . ILE A 1 202 ? 42.895 11.735 26.734 1.00 9.32 202 ILE A O 1
ATOM 1386 N N . SER A 1 203 ? 43.426 13.880 26.320 1.00 6.67 203 SER A N 1
ATOM 1387 C CA . SER A 1 203 ? 42.132 14.343 26.776 1.00 7.50 203 SER A CA 1
ATOM 1388 C C . SER A 1 203 ? 41.520 15.269 25.768 1.00 7.73 203 SER A C 1
ATOM 1389 O O . SER A 1 203 ? 42.225 15.856 24.934 1.00 6.62 203 SER A O 1
ATOM 1392 N N . GLY A 1 204 ? 40.197 15.385 25.823 1.00 6.38 204 GLY A N 1
ATOM 1393 C CA . GLY A 1 204 ? 39.512 16.304 24.911 1.00 6.51 204 GLY A CA 1
ATOM 1394 C C . GLY A 1 204 ? 38.048 15.960 24.748 1.00 5.01 204 GLY A C 1
ATOM 1395 O O . GLY A 1 204 ? 37.468 15.248 25.584 1.00 6.23 204 GLY A O 1
ATOM 1396 N N . HIS A 1 205 ? 37.503 16.370 23.623 1.00 4.95 205 HIS A N 1
ATOM 1397 C CA . HIS A 1 205 ? 36.096 16.043 23.366 1.00 5.73 205 HIS A CA 1
ATOM 1398 C C . HIS A 1 205 ? 35.869 14.542 23.407 1.00 6.64 205 HIS A C 1
ATOM 1399 O O . HIS A 1 205 ? 36.686 13.767 22.955 1.00 7.01 205 HIS A O 1
ATOM 1406 N N . GLN A 1 206 ? 34.722 14.144 23.939 1.00 8.67 206 GLN A N 1
ATOM 1407 C CA . GLN A 1 206 ? 34.430 12.715 24.132 1.00 11.29 206 GLN A CA 1
ATOM 1408 C C . GLN A 1 206 ? 34.548 11.911 22.811 1.00 9.26 206 GLN A C 1
ATOM 1409 O O . GLN A 1 206 ? 35.114 10.786 22.798 1.00 10.28 206 GLN A O 1
ATOM 1415 N N . GLU A 1 207 ? 34.102 12.522 21.710 1.00 8.92 207 GLU A N 1
ATOM 1416 C CA . GLU A 1 207 ? 34.120 11.852 20.398 1.00 9.50 207 GLU A CA 1
ATOM 1417 C C . GLU A 1 207 ? 35.551 11.583 19.905 1.00 8.81 207 GLU A C 1
ATOM 1418 O O . GLU A 1 207 ? 35.829 10.549 19.271 1.00 8.83 207 GLU A O 1
ATOM 1424 N N . ALA A 1 208 ? 36.468 12.491 20.244 1.00 6.82 208 ALA A N 1
ATOM 1425 C CA . ALA A 1 208 ? 37.875 12.292 19.875 1.00 7.91 208 ALA A CA 1
ATOM 1426 C C . ALA A 1 208 ? 38.434 11.067 20.588 1.00 7.70 208 ALA A C 1
ATOM 1427 O O . ALA A 1 208 ? 39.189 10.274 20.009 1.00 7.71 208 ALA A O 1
ATOM 1429 N N . LEU A 1 209 ? 38.060 10.922 21.859 1.00 7.86 209 LEU A N 1
ATOM 1430 C CA . LEU A 1 209 ? 38.554 9.800 22.660 1.00 7.72 209 LEU A CA 1
ATOM 1431 C C . LEU A 1 209 ? 37.978 8.466 22.216 1.00 8.35 209 LEU A C 1
ATOM 1432 O O . LEU A 1 209 ? 38.680 7.450 22.156 1.00 9.02 209 LEU A O 1
ATOM 1437 N N . ARG A 1 210 ? 36.686 8.468 21.890 1.00 8.47 210 ARG A N 1
ATOM 1438 C CA . ARG A 1 210 ? 36.077 7.276 21.306 1.00 9.42 210 ARG A CA 1
ATOM 1439 C C . ARG A 1 210 ? 36.798 6.881 20.023 1.00 8.46 210 ARG A C 1
ATOM 1440 O O . ARG A 1 210 ? 37.021 5.667 19.761 1.00 9.80 210 ARG A O 1
ATOM 1448 N N . PHE A 1 211 ? 37.131 7.878 19.194 1.00 7.37 211 PHE A N 1
ATOM 1449 C CA . PHE A 1 211 ? 37.843 7.634 17.951 1.00 7.22 211 PHE A CA 1
ATOM 1450 C C . PHE A 1 211 ? 39.208 6.995 18.238 1.00 7.67 211 PHE A C 1
ATOM 1451 O O . PHE A 1 211 ? 39.631 6.025 17.573 1.00 8.28 211 PHE A O 1
ATOM 1459 N N . LEU A 1 212 ? 39.880 7.502 19.255 1.00 7.66 212 LEU A N 1
ATOM 1460 C CA . LEU A 1 212 ? 41.178 6.939 19.610 1.00 8.68 212 LEU A CA 1
ATOM 1461 C C . LEU A 1 212 ? 41.139 5.495 20.095 1.00 9.68 212 LEU A C 1
ATOM 1462 O O . LEU A 1 212 ? 42.056 4.706 19.780 1.00 10.39 212 LEU A O 1
ATOM 1467 N N . GLN A 1 213 ? 40.122 5.161 20.890 1.00 10.43 213 GLN A N 1
ATOM 1468 C CA . GLN A 1 213 ? 39.972 3.793 21.376 1.00 11.55 213 GLN A CA 1
ATOM 1469 C C . GLN A 1 213 ? 39.743 2.842 20.207 1.00 11.55 213 GLN A C 1
ATOM 1470 O O . GLN A 1 213 ? 40.326 1.736 20.153 1.00 11.43 213 GLN A O 1
ATOM 1476 N N . LYS A 1 214 ? 38.906 3.274 19.256 1.00 10.89 214 LYS A N 1
ATOM 1477 C CA . LYS A 1 214 ? 38.579 2.426 18.106 1.00 10.95 214 LYS A CA 1
ATOM 1478 C C . LYS A 1 214 ? 39.772 2.237 17.168 1.00 10.73 214 LYS A C 1
ATOM 1479 O O . LYS A 1 214 ? 39.945 1.169 16.575 1.00 10.32 214 LYS A O 1
ATOM 1485 N N . ASN A 1 215 ? 40.619 3.256 17.072 1.00 9.60 215 ASN A N 1
ATOM 1486 C CA . ASN A 1 215 ? 41.734 3.245 16.139 1.00 10.21 215 ASN A CA 1
ATOM 1487 C C . ASN A 1 215 ? 43.075 3.038 16.810 1.00 10.95 215 ASN A C 1
ATOM 1488 O O . ASN A 1 215 ? 44.104 3.314 16.193 1.00 11.39 215 ASN A O 1
ATOM 1493 N N . SER A 1 216 ? 43.054 2.532 18.037 1.00 10.50 216 SER A N 1
ATOM 1494 C CA . SER A 1 216 ? 44.262 2.457 18.885 1.00 13.12 216 SER A CA 1
ATOM 1495 C C . SER A 1 216 ? 45.436 1.799 18.153 1.00 12.65 216 SER A C 1
ATOM 1496 O O . SER A 1 216 ? 46.540 2.362 18.083 1.00 13.37 216 SER A O 1
ATOM 1499 N N . SER A 1 217 ? 45.188 0.632 17.561 1.00 13.79 217 SER A N 1
ATOM 1500 C CA . SER A 1 217 ? 46.254 -0.105 16.901 1.00 13.51 217 SER A CA 1
ATOM 1501 C C . SER A 1 217 ? 46.751 0.595 15.628 1.00 13.83 217 SER A C 1
ATOM 1502 O O . SER A 1 217 ? 47.881 0.370 15.216 1.00 13.93 217 SER A O 1
ATOM 1505 N N . LYS A 1 218 ? 45.922 1.460 15.030 1.00 12.64 218 LYS A N 1
ATOM 1506 C CA . LYS A 1 218 ? 46.344 2.276 13.886 1.00 13.69 218 LYS A CA 1
ATOM 1507 C C . LYS A 1 218 ? 47.546 3.186 14.192 1.00 13.33 218 LYS A C 1
ATOM 1508 O O . LYS A 1 218 ? 48.372 3.474 13.315 1.00 14.25 218 LYS A O 1
ATOM 1514 N N . PHE A 1 219 ? 47.606 3.655 15.426 1.00 12.93 219 PHE A N 1
ATOM 1515 C CA . PHE A 1 219 ? 48.622 4.600 15.849 1.00 13.04 219 PHE A CA 1
ATOM 1516 C C . PHE A 1 219 ? 49.648 3.899 16.704 1.00 13.29 219 PHE A C 1
ATOM 1517 O O . PHE A 1 219 ? 50.400 4.548 17.427 1.00 14.18 219 PHE A O 1
ATOM 1525 N N . HIS A 1 220 ? 49.660 2.565 16.629 1.00 14.40 220 HIS A N 1
ATOM 1526 C CA . HIS A 1 220 ? 50.628 1.725 17.334 1.00 14.69 220 HIS A CA 1
ATOM 1527 C C . HIS A 1 220 ? 50.536 1.958 18.850 1.00 14.69 220 HIS A C 1
ATOM 1528 O O . HIS A 1 220 ? 51.555 1.949 19.574 1.00 15.75 220 HIS A O 1
ATOM 1535 N N . PHE A 1 221 ? 49.315 2.217 19.316 1.00 13.66 221 PHE A N 1
ATOM 1536 C CA . PHE A 1 221 ? 49.037 2.241 20.749 1.00 13.15 221 PHE A CA 1
ATOM 1537 C C . PHE A 1 221 ? 48.949 0.814 21.177 1.00 14.22 221 PHE A C 1
ATOM 1538 O O . PHE A 1 221 ? 48.413 -0.035 20.444 1.00 14.57 221 PHE A O 1
ATOM 1546 N N . ARG A 1 222 ? 49.509 0.536 22.344 1.00 14.22 222 ARG A N 1
ATOM 1547 C CA . ARG A 1 222 ? 49.474 -0.806 22.858 1.00 15.25 222 ARG A CA 1
ATOM 1548 C C . ARG A 1 222 ? 48.153 -1.015 23.577 1.00 15.07 222 ARG A C 1
ATOM 1549 O O . ARG A 1 222 ? 47.548 -2.057 23.419 1.00 16.32 222 ARG A O 1
ATOM 1557 N N . ARG A 1 223 ? 47.662 -0.003 24.295 1.00 15.50 223 ARG A N 1
ATOM 1558 C CA . ARG A 1 223 ? 46.470 -0.183 25.155 1.00 16.11 223 ARG A CA 1
ATOM 1559 C C . ARG A 1 223 ? 45.878 1.160 25.611 1.00 16.28 223 ARG A C 1
ATOM 1560 O O . ARG A 1 223 ? 46.626 2.063 25.885 1.00 16.34 223 ARG A O 1
ATOM 1563 N N . THR A 1 224 ? 44.553 1.264 25.727 1.00 15.70 224 THR A N 1
ATOM 1564 C CA . THR A 1 224 ? 43.898 2.523 26.136 1.00 15.38 224 THR A CA 1
ATOM 1565 C C . THR A 1 224 ? 42.852 2.204 27.198 1.00 15.68 224 THR A C 1
ATOM 1566 O O . THR A 1 224 ? 42.304 1.072 27.198 1.00 17.13 224 THR A O 1
ATOM 1570 N N . ARG A 1 225 ? 42.612 3.152 28.102 1.00 15.19 225 ARG A N 1
ATOM 1571 C CA . ARG A 1 225 ? 41.565 3.116 29.128 1.00 15.32 225 ARG A CA 1
ATOM 1572 C C . ARG A 1 225 ? 40.948 4.495 29.445 1.00 15.60 225 ARG A C 1
ATOM 1573 O O . ARG A 1 225 ? 41.663 5.432 29.833 1.00 16.21 225 ARG A O 1
ATOM 1577 N N . MET A 1 226 ? 39.632 4.618 29.267 1.00 15.01 226 MET A N 1
ATOM 1578 C CA . MET A 1 226 ? 38.887 5.831 29.626 1.00 15.97 226 MET A CA 1
ATOM 1579 C C . MET A 1 226 ? 38.945 6.053 31.151 1.00 17.03 226 MET A C 1
ATOM 1580 O O . MET A 1 226 ? 38.724 5.093 31.940 1.00 17.93 226 MET A O 1
ATOM 1585 N N . LEU A 1 227 ? 39.314 7.262 31.584 1.00 16.47 227 LEU A N 1
ATOM 1586 C CA . LEU A 1 227 ? 39.356 7.552 33.018 1.00 16.41 227 LEU A CA 1
ATOM 1587 C C . LEU A 1 227 ? 38.009 8.018 33.552 1.00 16.44 227 LEU A C 1
ATOM 1588 O O . LEU A 1 227 ? 37.291 8.730 32.859 1.00 17.35 227 LEU A O 1
ATOM 1593 N N . PRO A 1 228 ? 37.687 7.689 34.825 1.00 17.39 228 PRO A N 1
ATOM 1594 C CA . PRO A 1 228 ? 36.395 8.084 35.409 1.00 17.65 228 PRO A CA 1
ATOM 1595 C C . PRO A 1 228 ? 36.345 9.519 35.924 1.00 18.60 228 PRO A C 1
ATOM 1596 O O . PRO A 1 228 ? 36.109 9.763 37.153 1.00 19.86 228 PRO A O 1
ATOM 1600 N N . VAL A 1 229 ? 36.582 10.476 35.020 1.00 16.92 229 VAL A N 1
ATOM 1601 C CA . VAL A 1 229 ? 36.554 11.892 35.345 1.00 15.45 229 VAL A CA 1
ATOM 1602 C C . VAL A 1 229 ? 35.565 12.656 34.461 1.00 15.78 229 VAL A C 1
ATOM 1603 O O . VAL A 1 229 ? 35.195 12.162 33.386 1.00 16.87 229 VAL A O 1
ATOM 1607 N N . SER A 1 230 ? 35.158 13.822 34.951 1.00 14.96 230 SER A N 1
ATOM 1608 C CA . SER A 1 230 ? 34.029 14.574 34.421 1.00 15.07 230 SER A CA 1
ATOM 1609 C C . SER A 1 230 ? 34.381 15.397 33.159 1.00 14.38 230 SER A C 1
ATOM 1610 O O . SER A 1 230 ? 33.475 15.829 32.421 1.00 14.66 230 SER A O 1
ATOM 1613 N N . GLY A 1 231 ? 35.671 15.643 32.919 1.00 13.00 231 GLY A N 1
ATOM 1614 C CA . GLY A 1 231 ? 36.054 16.595 31.887 1.00 11.79 231 GLY A CA 1
ATOM 1615 C C . GLY A 1 231 ? 37.488 16.353 31.412 1.00 10.12 231 GLY A C 1
ATOM 1616 O O . GLY A 1 231 ? 38.213 15.511 31.942 1.00 11.57 231 GLY A O 1
ATOM 1617 N N . ALA A 1 232 ? 37.869 17.122 30.401 1.00 10.34 232 ALA A N 1
ATOM 1618 C CA . ALA A 1 232 ? 39.217 17.022 29.811 1.00 8.35 232 ALA A CA 1
ATOM 1619 C C . ALA A 1 232 ? 40.178 17.957 30.562 1.00 7.81 232 ALA A C 1
ATOM 1620 O O . ALA A 1 232 ? 40.534 19.063 30.106 1.00 8.60 232 ALA A O 1
ATOM 1622 N N . PHE A 1 233 ? 40.553 17.497 31.738 1.00 7.42 233 PHE A N 1
ATOM 1623 C CA . PHE A 1 233 ? 41.434 18.286 32.579 1.00 8.74 233 PHE A CA 1
ATOM 1624 C C . PHE A 1 233 ? 42.790 18.489 31.859 1.00 8.10 233 PHE A C 1
ATOM 1625 O O . PHE A 1 233 ? 43.209 17.694 30.994 1.00 8.12 233 PHE A O 1
ATOM 1633 N N . HIS A 1 234 ? 43.481 19.567 32.232 1.00 8.31 234 HIS A N 1
ATOM 1634 C CA . HIS A 1 234 ? 44.804 19.852 31.645 1.00 7.74 234 HIS A CA 1
ATOM 1635 C C . HIS A 1 234 ? 44.807 19.999 30.136 1.00 9.29 234 HIS A C 1
ATOM 1636 O O . HIS A 1 234 ? 45.708 19.573 29.447 1.00 11.43 234 HIS A O 1
ATOM 1643 N N . THR A 1 235 ? 43.723 20.567 29.639 1.00 9.62 235 THR A N 1
ATOM 1644 C CA . THR A 1 235 ? 43.655 20.988 28.235 1.00 10.06 235 THR A CA 1
ATOM 1645 C C . THR A 1 235 ? 42.971 22.345 28.208 1.00 10.08 235 THR A C 1
ATOM 1646 O O . THR A 1 235 ? 42.462 22.865 29.232 1.00 8.90 235 THR A O 1
ATOM 1650 N N . ARG A 1 236 ? 42.897 22.941 27.016 1.00 10.65 236 ARG A N 1
ATOM 1651 C CA A ARG A 1 236 ? 42.221 24.243 26.822 0.50 11.27 236 ARG A CA 1
ATOM 1652 C CA B ARG A 1 236 ? 42.237 24.244 26.870 0.50 11.95 236 ARG A CA 1
ATOM 1653 C C . ARG A 1 236 ? 40.725 24.205 27.160 1.00 10.33 236 ARG A C 1
ATOM 1654 O O . ARG A 1 236 ? 40.098 25.230 27.336 1.00 11.77 236 ARG A O 1
ATOM 1669 N N . LEU A 1 237 ? 40.152 22.996 27.252 1.00 9.21 237 LEU A N 1
ATOM 1670 C CA . LEU A 1 237 ? 38.752 22.926 27.688 1.00 9.00 237 LEU A CA 1
ATOM 1671 C C . LEU A 1 237 ? 38.575 23.388 29.157 1.00 9.04 237 LEU A C 1
ATOM 1672 O O . LEU A 1 237 ? 37.466 23.624 29.604 1.00 9.90 237 LEU A O 1
ATOM 1677 N N . MET A 1 238 ? 39.688 23.516 29.909 1.00 8.91 238 MET A N 1
ATOM 1678 C CA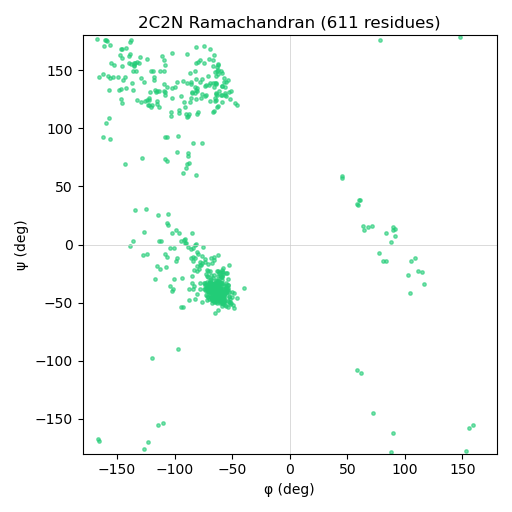 . MET A 1 238 ? 39.614 24.063 31.276 1.00 9.02 238 MET A CA 1
ATOM 1679 C C . MET A 1 238 ? 39.816 25.591 31.287 1.00 9.71 238 MET A C 1
ATOM 1680 O O . MET A 1 238 ? 39.855 26.218 32.338 1.00 9.57 238 MET A O 1
ATOM 1685 N N . GLU A 1 239 ? 39.929 26.183 30.109 1.00 9.54 239 GLU A N 1
ATOM 1686 C CA . GLU A 1 239 ? 40.092 27.646 30.043 1.00 10.37 239 GLU A CA 1
ATOM 1687 C C . GLU A 1 239 ? 39.060 28.438 30.865 1.00 10.75 239 GLU A C 1
ATOM 1688 O O . GLU A 1 239 ? 39.422 29.420 31.518 1.00 10.68 239 GLU A O 1
ATOM 1694 N N . PRO A 1 240 ? 37.769 28.034 30.866 1.00 11.47 240 PRO A N 1
ATOM 1695 C CA . PRO A 1 240 ? 36.823 28.772 31.741 1.00 12.14 240 PRO A CA 1
ATOM 1696 C C . PRO A 1 240 ? 37.159 28.802 33.248 1.00 12.12 240 PRO A C 1
ATOM 1697 O O . PRO A 1 240 ? 36.679 29.703 33.983 1.00 13.54 240 PRO A O 1
ATOM 1701 N N . ALA A 1 241 ? 37.993 27.862 33.684 1.00 11.63 241 ALA A N 1
ATOM 1702 C CA . ALA A 1 241 ? 38.396 27.784 35.089 1.00 10.37 241 ALA A CA 1
ATOM 1703 C C . ALA A 1 241 ? 39.577 28.728 35.451 1.00 10.20 241 ALA A C 1
ATOM 1704 O O . ALA A 1 241 ? 39.868 28.930 36.635 1.00 9.91 241 ALA A O 1
ATOM 1706 N N . VAL A 1 242 ? 40.255 29.255 34.433 1.00 9.62 242 VAL A N 1
ATOM 1707 C CA . VAL A 1 242 ? 41.525 29.997 34.655 1.00 9.31 242 VAL A CA 1
ATOM 1708 C C . VAL A 1 242 ? 41.221 31.312 35.419 1.00 10.71 242 VAL A C 1
ATOM 1709 O O . VAL A 1 242 ? 41.875 31.625 36.428 1.00 9.87 242 VAL A O 1
ATOM 1713 N N . GLU A 1 243 ? 40.252 32.088 34.930 1.00 10.50 243 GLU A N 1
ATOM 1714 C CA . GLU A 1 243 ? 39.970 33.346 35.608 1.00 12.44 243 GLU A CA 1
ATOM 1715 C C . GLU A 1 243 ? 39.487 33.160 37.052 1.00 12.78 243 GLU A C 1
ATOM 1716 O O . GLU A 1 243 ? 40.037 33.821 37.947 1.00 12.51 243 GLU A O 1
ATOM 1722 N N . PRO A 1 244 ? 38.534 32.224 37.316 1.00 13.51 244 PRO A N 1
ATOM 1723 C CA . PRO A 1 244 ? 38.207 31.967 38.733 1.00 13.12 244 PRO A CA 1
ATOM 1724 C C . PRO A 1 244 ? 39.399 31.532 39.591 1.00 11.65 244 PRO A C 1
ATOM 1725 O O . PRO A 1 244 ? 39.544 32.029 40.705 1.00 11.67 244 PRO A O 1
ATOM 1729 N N . LEU A 1 245 ? 40.232 30.611 39.106 1.00 10.25 245 LEU A N 1
ATOM 1730 C CA . LEU A 1 245 ? 41.401 30.244 39.897 1.00 9.69 245 LEU A CA 1
ATOM 1731 C C . LEU A 1 245 ? 42.358 31.449 40.098 1.00 9.01 245 LEU A C 1
ATOM 1732 O O . LEU A 1 245 ? 42.920 31.658 41.188 1.00 10.04 245 LEU A O 1
ATOM 1737 N N . THR A 1 246 ? 42.556 32.209 39.026 1.00 8.56 246 THR A N 1
ATOM 1738 C CA . THR A 1 246 ? 43.431 33.372 39.054 1.00 9.73 246 THR A CA 1
ATOM 1739 C C . THR A 1 246 ? 42.955 34.338 40.145 1.00 9.91 246 THR A C 1
ATOM 1740 O O . THR A 1 246 ? 43.751 34.850 40.934 1.00 11.25 246 THR A O 1
ATOM 1744 N N . GLN A 1 247 ? 41.654 34.571 40.203 1.00 11.13 247 GLN A N 1
ATOM 1745 C CA . GLN A 1 247 ? 41.094 35.494 41.201 1.00 12.61 247 GLN A CA 1
ATOM 1746 C C . GLN A 1 247 ? 41.284 34.953 42.618 1.00 12.36 247 GLN A C 1
ATOM 1747 O O . GLN A 1 247 ? 41.614 35.700 43.547 1.00 12.39 247 GLN A O 1
ATOM 1753 N N . ALA A 1 248 ? 41.099 33.649 42.778 1.00 11.75 248 ALA A N 1
ATOM 1754 C CA . ALA A 1 248 ? 41.280 33.029 44.065 1.00 12.37 248 ALA A CA 1
ATOM 1755 C C . ALA A 1 248 ? 42.723 33.165 44.513 1.00 12.88 248 ALA A C 1
ATOM 1756 O O . ALA A 1 248 ? 42.975 33.443 45.690 1.00 15.68 248 ALA A O 1
ATOM 1758 N N . LEU A 1 249 ? 43.679 32.971 43.599 1.00 11.85 249 LEU A N 1
ATOM 1759 C CA . LEU A 1 249 ? 45.085 33.027 43.990 1.00 11.66 249 LEU A CA 1
ATOM 1760 C C . LEU A 1 249 ? 45.510 34.485 44.322 1.00 12.97 249 LEU A C 1
ATOM 1761 O O . LEU A 1 249 ? 46.444 34.662 45.072 1.00 13.23 249 LEU A O 1
ATOM 1766 N N . LYS A 1 250 ? 44.781 35.478 43.790 1.00 14.86 250 LYS A N 1
ATOM 1767 C CA . LYS A 1 250 ? 45.046 36.894 44.086 1.00 16.72 250 LYS A CA 1
ATOM 1768 C C . LYS A 1 250 ? 44.953 37.210 45.578 1.00 17.78 250 LYS A C 1
ATOM 1769 O O . LYS A 1 250 ? 45.611 38.123 46.071 1.00 18.19 250 LYS A O 1
ATOM 1775 N N . ALA A 1 251 ? 44.098 36.464 46.266 1.00 19.44 251 ALA A N 1
ATOM 1776 C CA . ALA A 1 251 ? 43.858 36.570 47.694 1.00 21.31 251 ALA A CA 1
ATOM 1777 C C . ALA A 1 251 ? 44.911 35.808 48.513 1.00 21.98 251 ALA A C 1
ATOM 1778 O O . ALA A 1 251 ? 44.846 35.778 49.744 1.00 23.55 251 ALA A O 1
ATOM 1780 N N . VAL A 1 252 ? 45.863 35.164 47.841 1.00 21.01 252 VAL A N 1
ATOM 1781 C CA . VAL A 1 252 ? 46.861 34.348 48.535 1.00 21.29 252 VAL A CA 1
ATOM 1782 C C . VAL A 1 252 ? 48.234 35.004 48.484 1.00 20.55 252 VAL A C 1
ATOM 1783 O O . VAL A 1 252 ? 48.640 35.526 47.451 1.00 21.10 252 VAL A O 1
ATOM 1787 N N . ASP A 1 253 ? 48.950 34.963 49.602 1.00 20.72 253 ASP A N 1
ATOM 1788 C CA . ASP A 1 253 ? 50.315 35.484 49.651 1.00 20.84 253 ASP A CA 1
ATOM 1789 C C . ASP A 1 253 ? 51.308 34.334 49.478 1.00 19.97 253 ASP A C 1
ATOM 1790 O O . ASP A 1 253 ? 51.675 33.690 50.442 1.00 21.36 253 ASP A O 1
ATOM 1795 N N . ILE A 1 254 ? 51.737 34.080 48.252 1.00 17.63 254 ILE A N 1
ATOM 1796 C CA . ILE A 1 254 ? 52.633 32.971 47.984 1.00 16.69 254 ILE A CA 1
ATOM 1797 C C . ILE A 1 254 ? 54.065 33.360 48.309 1.00 15.88 254 ILE A C 1
ATOM 1798 O O . ILE A 1 254 ? 54.574 34.380 47.838 1.00 16.43 254 ILE A O 1
ATOM 1803 N N . LYS A 1 255 ? 54.678 32.551 49.158 1.00 14.30 255 LYS A N 1
ATOM 1804 C CA . LYS A 1 255 ? 56.040 32.728 49.591 1.00 13.82 255 LYS A CA 1
ATOM 1805 C C . LYS A 1 255 ? 56.975 31.772 48.873 1.00 13.78 255 LYS A C 1
ATOM 1806 O O . LYS A 1 255 ? 56.530 30.774 48.278 1.00 12.72 255 LYS A O 1
ATOM 1812 N N . LYS A 1 256 ? 58.275 32.049 48.944 1.00 13.65 256 LYS A N 1
ATOM 1813 C CA . LYS A 1 256 ? 59.263 31.132 48.351 1.00 14.41 256 LYS A CA 1
ATOM 1814 C C . LYS A 1 256 ? 59.158 29.735 48.999 1.00 12.83 256 LYS A C 1
ATOM 1815 O O . LYS A 1 256 ? 59.190 29.635 50.218 1.00 12.06 256 LYS A O 1
ATOM 1820 N N . PRO A 1 257 ? 59.039 28.664 48.193 1.00 11.55 257 PRO A N 1
ATOM 1821 C CA . PRO A 1 257 ? 59.054 27.308 48.806 1.00 11.24 257 PRO A CA 1
ATOM 1822 C C . PRO A 1 257 ? 60.350 27.051 49.584 1.00 11.59 257 PRO A C 1
ATOM 1823 O O . PRO A 1 257 ? 61.449 27.404 49.112 1.00 11.92 257 PRO A O 1
ATOM 1827 N N . LEU A 1 258 ? 60.209 26.473 50.776 1.00 11.54 258 LEU A N 1
ATOM 1828 C CA . LEU A 1 258 ? 61.369 26.188 51.616 1.00 13.79 258 LEU A CA 1
ATOM 1829 C C . LEU A 1 258 ? 62.083 24.877 51.290 1.00 14.11 258 LEU A C 1
ATOM 1830 O O . LEU A 1 258 ? 63.194 24.611 51.789 1.00 16.06 258 LEU A O 1
ATOM 1835 N N . VAL A 1 259 ? 61.457 24.063 50.452 1.00 13.42 259 VAL A N 1
ATOM 1836 C CA . VAL A 1 259 ? 62.083 22.867 49.905 1.00 13.68 259 VAL A CA 1
ATOM 1837 C C . VAL A 1 259 ? 61.785 23.003 48.420 1.00 12.15 259 VAL A C 1
ATOM 1838 O O . VAL A 1 259 ? 60.794 23.655 48.059 1.00 12.81 259 VAL A O 1
ATOM 1842 N N . SER A 1 260 ? 62.592 22.373 47.578 1.00 10.94 260 SER A N 1
ATOM 1843 C CA . SER A 1 260 ? 62.423 22.472 46.116 1.00 10.13 260 SER A CA 1
ATOM 1844 C C . SER A 1 260 ? 61.081 21.843 45.787 1.00 8.50 260 SER A C 1
ATOM 1845 O O . SER A 1 260 ? 60.835 20.708 46.143 1.00 8.00 260 SER A O 1
ATOM 1848 N N . VAL A 1 261 ? 60.268 22.552 45.019 1.00 8.82 261 VAL A N 1
ATOM 1849 C CA . VAL A 1 261 ? 58.975 22.012 44.575 1.00 8.92 261 VAL A CA 1
ATOM 1850 C C . VAL A 1 261 ? 58.976 22.049 43.040 1.00 8.94 261 VAL A C 1
ATOM 1851 O O . VAL A 1 261 ? 59.261 23.103 42.443 1.00 8.24 261 VAL A O 1
ATOM 1855 N N . TYR A 1 262 ? 58.745 20.874 42.437 1.00 7.86 262 TYR A N 1
ATOM 1856 C CA . TYR A 1 262 ? 58.790 20.774 40.985 1.00 7.72 262 TYR A CA 1
ATOM 1857 C C . TYR A 1 262 ? 57.407 20.925 40.410 1.00 8.66 262 TYR A C 1
ATOM 1858 O O . TYR A 1 262 ? 56.449 20.205 40.802 1.00 9.89 262 TYR A O 1
ATOM 1867 N N . SER A 1 263 ? 57.295 21.836 39.448 1.00 6.46 263 SER A N 1
ATOM 1868 C CA . SER A 1 263 ? 55.998 22.166 38.850 1.00 7.56 263 SER A CA 1
ATOM 1869 C C . SER A 1 263 ? 55.571 21.177 37.768 1.00 7.73 263 SER A C 1
ATOM 1870 O O . SER A 1 263 ? 56.394 20.754 36.971 1.00 7.93 263 SER A O 1
ATOM 1873 N N . ASN A 1 264 ? 54.272 20.871 37.704 1.00 7.40 264 ASN A N 1
ATOM 1874 C CA . ASN A 1 264 ? 53.714 20.073 36.586 1.00 7.93 264 ASN A CA 1
ATOM 1875 C C . ASN A 1 264 ? 53.850 20.772 35.255 1.00 7.78 264 ASN A C 1
ATOM 1876 O O . ASN A 1 264 ? 53.804 20.123 34.178 1.00 7.37 264 ASN A O 1
ATOM 1881 N N . VAL A 1 2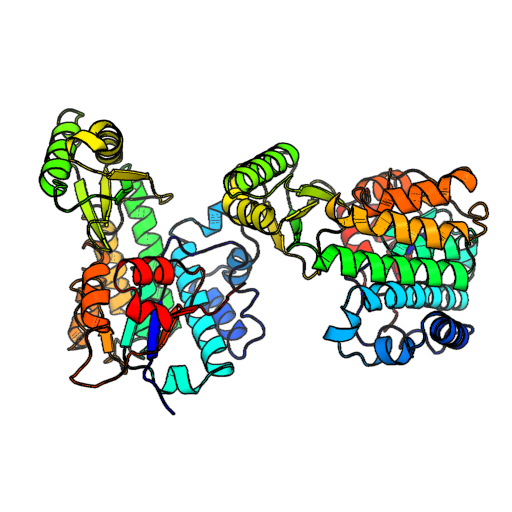65 ? 53.974 22.102 35.286 1.00 7.20 265 VAL A N 1
ATOM 1882 C CA . VAL A 1 265 ? 53.911 22.852 34.057 1.00 7.28 265 VAL A CA 1
ATOM 1883 C C . VAL A 1 265 ? 55.139 22.503 33.154 1.00 6.43 265 VAL A C 1
ATOM 1884 O O . VAL A 1 265 ? 55.016 22.402 31.926 1.00 8.69 265 VAL A O 1
ATOM 1888 N N . HIS A 1 266 ? 56.341 22.382 33.743 1.00 5.13 266 HIS A N 1
ATOM 1889 C CA . HIS A 1 266 ? 57.591 22.180 32.945 1.00 6.49 266 HIS A CA 1
ATOM 1890 C C . HIS A 1 266 ? 58.542 21.162 33.558 1.00 5.54 266 HIS A C 1
ATOM 1891 O O . HIS A 1 266 ? 59.615 20.878 32.995 1.00 6.60 266 HIS A O 1
ATOM 1898 N N . GLY A 1 267 ? 58.178 20.600 34.707 1.00 6.97 267 GLY A N 1
ATOM 1899 C CA . GLY A 1 267 ? 59.084 19.612 35.341 1.00 7.16 267 GLY A CA 1
ATOM 1900 C C . GLY A 1 267 ? 60.334 20.224 35.923 1.00 7.44 267 GLY A C 1
ATOM 1901 O O . GLY A 1 267 ? 61.342 19.522 36.169 1.00 8.02 267 GLY A O 1
ATOM 1902 N N . HIS A 1 268 ? 60.323 21.561 36.090 1.00 7.04 268 HIS A N 1
ATOM 1903 C CA . HIS A 1 268 ? 61.412 22.299 36.764 1.00 6.14 268 HIS A CA 1
ATOM 1904 C C . HIS A 1 268 ? 60.928 22.854 38.112 1.00 6.21 268 HIS A C 1
ATOM 1905 O O . HIS A 1 268 ? 59.706 22.948 38.414 1.00 6.25 268 HIS A O 1
ATOM 1912 N N . ARG A 1 269 ? 61.891 23.199 38.938 1.00 5.77 269 ARG A N 1
ATOM 1913 C CA . ARG A 1 269 ? 61.605 23.755 40.240 1.00 6.52 269 ARG A CA 1
ATOM 1914 C C . ARG A 1 269 ? 61.026 25.164 40.140 1.00 7.27 269 ARG A C 1
ATOM 1915 O O . ARG A 1 269 ? 61.498 25.977 39.350 1.00 7.00 269 ARG A O 1
ATOM 1923 N N . TYR A 1 270 ? 60.002 25.424 40.954 1.00 7.97 270 TYR A N 1
ATOM 1924 C CA . TYR A 1 270 ? 59.601 26.838 41.158 1.00 8.43 270 TYR A CA 1
ATOM 1925 C C . TYR A 1 270 ? 60.801 27.639 41.643 1.00 9.93 270 TYR A C 1
ATOM 1926 O O . TYR A 1 270 ? 61.612 27.162 42.439 1.00 9.56 270 TYR A O 1
ATOM 1935 N N . ARG A 1 271 ? 60.899 28.851 41.109 1.00 9.75 271 ARG A N 1
ATOM 1936 C CA . ARG A 1 271 ? 61.981 29.765 41.368 1.00 11.25 271 ARG A CA 1
ATOM 1937 C C . ARG A 1 271 ? 61.427 31.060 42.008 1.00 12.09 271 ARG A C 1
ATOM 1938 O O . ARG A 1 271 ? 61.176 31.056 43.186 1.00 12.36 271 ARG A O 1
ATOM 1946 N N . HIS A 1 272 ? 61.197 32.134 41.253 1.00 12.92 272 HIS A N 1
ATOM 1947 C CA . HIS A 1 272 ? 60.704 33.374 41.870 1.00 14.23 272 HIS A CA 1
ATOM 1948 C C . HIS A 1 272 ? 59.278 33.153 42.332 1.00 14.41 272 HIS A C 1
ATOM 1949 O O . HIS A 1 272 ? 58.450 32.738 41.511 1.00 13.99 272 HIS A O 1
ATOM 1956 N N . PRO A 1 273 ? 58.987 33.379 43.636 1.00 14.46 273 PRO A N 1
ATOM 1957 C CA . PRO A 1 273 ? 57.607 33.132 44.107 1.00 14.81 273 PRO A CA 1
ATOM 1958 C C . PRO A 1 273 ? 56.565 34.018 43.438 1.00 14.85 273 PRO A C 1
ATOM 1959 O O . PRO A 1 273 ? 55.415 33.576 43.290 1.00 15.89 273 PRO A O 1
ATOM 1963 N N . GLY A 1 274 ? 56.961 35.212 42.989 1.00 13.17 274 GLY A N 1
ATOM 1964 C CA . GLY A 1 274 ? 56.053 36.068 42.254 1.00 12.89 274 GLY A CA 1
ATOM 1965 C C . GLY A 1 274 ? 55.571 35.483 40.939 1.00 12.87 274 GLY A C 1
ATOM 1966 O O . GLY A 1 274 ? 54.704 36.061 40.292 1.00 14.56 274 GLY A O 1
ATOM 1967 N N . HIS A 1 275 ? 56.166 34.366 40.525 1.00 11.08 275 HIS A N 1
ATOM 1968 C CA . HIS A 1 275 ? 55.777 33.689 39.262 1.00 11.80 275 HIS A CA 1
ATOM 1969 C C . HIS A 1 275 ? 54.831 32.521 39.516 1.00 11.21 275 HIS A C 1
ATOM 1970 O O . HIS A 1 275 ? 54.193 32.009 38.589 1.00 11.62 275 HIS A O 1
ATOM 1977 N N . ILE A 1 276 ? 54.737 32.100 40.770 1.00 11.43 276 ILE A N 1
ATOM 1978 C CA . ILE A 1 276 ? 54.021 30.867 41.093 1.00 12.25 276 ILE A CA 1
ATOM 1979 C C . ILE A 1 276 ? 52.537 30.963 40.768 1.00 12.28 276 ILE A C 1
ATOM 1980 O O . ILE A 1 276 ? 51.970 30.017 40.226 1.00 13.10 276 ILE A O 1
ATOM 1985 N N . HIS A 1 277 ? 51.912 32.080 41.103 1.00 12.39 277 HIS A N 1
ATOM 1986 C CA . HIS A 1 277 ? 50.476 32.220 40.869 1.00 13.98 277 HIS A CA 1
ATOM 1987 C C . HIS A 1 277 ? 50.188 32.084 39.366 1.00 13.46 277 HIS A C 1
ATOM 1988 O O . HIS A 1 277 ? 49.163 31.494 38.999 1.00 12.69 277 HIS A O 1
ATOM 1995 N N . LYS A 1 278 ? 51.090 32.593 38.507 1.00 12.63 278 LYS A N 1
ATOM 1996 C CA . LYS A 1 278 ? 50.840 32.488 37.062 1.00 13.30 278 LYS A CA 1
ATOM 1997 C C . LYS A 1 278 ? 50.988 31.062 36.592 1.00 12.44 278 LYS A C 1
ATOM 1998 O O . LYS A 1 278 ? 50.161 30.561 35.790 1.00 11.59 278 LYS A O 1
ATOM 2001 N N . LEU A 1 279 ? 51.999 30.385 37.143 1.00 11.56 279 LEU A N 1
ATOM 2002 C CA . LEU A 1 279 ? 52.223 28.990 36.811 1.00 10.45 279 LEU A CA 1
ATOM 2003 C C . LEU A 1 279 ? 51.037 28.099 37.226 1.00 10.81 279 LEU A C 1
ATOM 2004 O O . LEU A 1 279 ? 50.674 27.203 36.472 1.00 11.28 279 LEU A O 1
ATOM 2009 N N . LEU A 1 280 ? 50.418 28.350 38.395 1.00 9.73 280 LEU A N 1
ATOM 2010 C CA . LEU A 1 280 ? 49.261 27.527 38.869 1.00 9.99 280 LEU A CA 1
ATOM 2011 C C . LEU A 1 280 ? 48.060 27.737 37.946 1.00 10.03 280 LEU A C 1
ATOM 2012 O O . LEU A 1 280 ? 47.284 26.782 37.699 1.00 11.00 280 LEU A O 1
ATOM 2017 N N . ALA A 1 281 ? 47.928 28.968 37.414 1.00 10.21 281 ALA A N 1
ATOM 2018 C CA . ALA A 1 281 ? 46.824 29.224 36.466 1.00 10.05 281 ALA A CA 1
ATOM 2019 C C . ALA A 1 281 ? 47.134 28.565 35.128 1.00 10.23 281 ALA A C 1
ATOM 2020 O O . ALA A 1 281 ? 46.221 28.069 34.476 1.00 12.10 281 ALA A O 1
ATOM 2022 N N A GLN A 1 282 ? 48.402 28.540 34.726 0.50 8.78 282 GLN A N 1
ATOM 2023 N N B GLN A 1 282 ? 48.407 28.560 34.750 0.50 9.21 282 GLN A N 1
ATOM 2024 C CA A GLN A 1 282 ? 48.787 27.875 33.469 0.50 10.03 282 GLN A CA 1
ATOM 2025 C CA B GLN A 1 282 ? 48.870 27.908 33.527 0.50 11.11 282 GLN A CA 1
ATOM 2026 C C A GLN A 1 282 ? 48.695 26.335 33.627 0.50 9.51 282 GLN A C 1
ATOM 2027 C C B GLN A 1 282 ? 48.632 26.384 33.666 0.50 10.00 282 GLN A C 1
ATOM 2028 O O A GLN A 1 282 ? 48.385 25.612 32.669 0.50 8.89 282 GLN A O 1
ATOM 2029 O O B GLN A 1 282 ? 48.143 25.732 32.743 0.50 9.44 282 GLN A O 1
ATOM 2040 N N . GLN A 1 283 ? 48.977 25.847 34.830 1.00 9.56 283 GLN A N 1
ATOM 2041 C CA . GLN A 1 283 ? 48.930 24.388 35.098 1.00 9.20 283 GLN A CA 1
ATOM 2042 C C . GLN A 1 283 ? 47.563 23.819 34.734 1.00 10.54 283 GLN A C 1
ATOM 2043 O O . GLN A 1 283 ? 47.474 22.702 34.234 1.00 9.23 283 GLN A O 1
ATOM 2049 N N . LEU A 1 284 ? 46.512 24.591 35.013 1.00 9.27 284 LEU A N 1
ATOM 2050 C CA . LEU A 1 284 ? 45.130 24.155 34.793 1.00 12.44 284 LEU A CA 1
ATOM 2051 C C . LEU A 1 284 ? 44.863 23.703 33.333 1.00 11.64 284 LEU A C 1
ATOM 2052 O O . LEU A 1 284 ? 44.111 22.735 33.094 1.00 13.60 284 LEU A O 1
ATOM 2057 N N . VAL A 1 285 ? 45.478 24.376 32.361 1.00 10.19 285 VAL A N 1
ATOM 2058 C CA . VAL A 1 285 ? 45.190 24.161 30.953 1.00 10.36 285 VAL A CA 1
ATOM 2059 C C . VAL A 1 285 ? 46.363 23.512 30.209 1.00 10.77 285 VAL A C 1
ATOM 2060 O O . VAL A 1 285 ? 46.280 23.332 29.002 1.00 13.46 285 VAL A O 1
ATOM 2064 N N . SER A 1 286 ? 47.443 23.179 30.937 1.00 8.04 286 SER A N 1
ATOM 2065 C CA . SER A 1 286 ? 48.679 22.666 30.360 1.00 8.40 286 SER A CA 1
ATOM 2066 C C . SER A 1 286 ? 48.919 21.210 30.766 1.00 7.02 286 SER A C 1
ATOM 2067 O O . SER A 1 286 ? 48.516 20.812 31.834 1.00 7.31 286 SER A O 1
ATOM 2070 N N . PRO A 1 287 ? 49.575 20.407 29.918 1.00 6.43 287 PRO A N 1
ATOM 2071 C CA . PRO A 1 287 ? 49.782 18.996 30.304 1.00 7.22 287 PRO A CA 1
ATOM 2072 C C . PRO A 1 287 ? 50.622 18.855 31.567 1.00 7.82 287 PRO A C 1
ATOM 2073 O O . PRO A 1 287 ? 51.573 19.652 31.769 1.00 7.61 287 PRO A O 1
ATOM 2077 N N . VAL A 1 288 ? 50.310 17.825 32.336 1.00 8.10 288 VAL A N 1
ATOM 2078 C CA . VAL A 1 288 ? 51.053 17.520 33.570 1.00 6.87 288 VAL A CA 1
ATOM 2079 C C . VAL A 1 288 ? 52.316 16.795 33.126 1.00 7.61 288 VAL A C 1
ATOM 2080 O O . VAL A 1 288 ? 52.262 15.636 32.660 1.00 6.96 288 VAL A O 1
ATOM 2084 N N . LYS A 1 289 ? 53.465 17.446 33.300 1.00 6.97 289 LYS A N 1
ATOM 2085 C CA . LYS A 1 289 ? 54.731 16.899 32.869 1.00 6.74 289 LYS A CA 1
ATOM 2086 C C . LYS A 1 289 ? 55.338 16.053 34.004 1.00 7.10 289 LYS A C 1
ATOM 2087 O O . LYS A 1 289 ? 56.399 16.362 34.580 1.00 6.97 289 LYS A O 1
ATOM 2093 N N . TRP A 1 290 ? 54.687 14.930 34.260 1.00 6.53 290 TRP A N 1
ATOM 2094 C CA . TRP A 1 290 ? 55.065 14.148 35.445 1.00 7.51 290 TRP A CA 1
ATOM 2095 C C . TRP A 1 290 ? 56.269 13.272 35.170 1.00 6.24 290 TRP A C 1
ATOM 2096 O O . TRP A 1 290 ? 57.182 13.219 36.009 1.00 6.08 290 TRP A O 1
ATOM 2107 N N . GLU A 1 291 ? 56.264 12.548 34.046 1.00 6.56 291 GLU A N 1
ATOM 2108 C CA . GLU A 1 291 ? 57.474 11.808 33.625 1.00 7.45 291 GLU A CA 1
ATOM 2109 C C . GLU A 1 291 ? 58.739 12.672 33.621 1.00 5.88 291 GLU A C 1
ATOM 2110 O O . GLU A 1 291 ? 59.779 12.270 34.147 1.00 6.74 291 GLU A O 1
ATOM 2116 N N . GLN A 1 292 ? 58.614 13.883 33.061 1.00 5.33 292 GLN A N 1
ATOM 2117 C CA . GLN A 1 292 ? 59.705 14.869 33.087 1.00 6.39 292 GLN A CA 1
ATOM 2118 C C . GLN A 1 292 ? 60.175 15.222 34.528 1.00 5.51 292 GLN A C 1
ATOM 2119 O O . GLN A 1 292 ? 61.351 15.296 34.822 1.00 6.18 292 GLN A O 1
ATOM 2125 N N . THR A 1 293 ? 59.195 15.384 35.417 1.00 5.13 293 THR A N 1
ATOM 2126 C CA . THR A 1 293 ? 59.458 15.702 36.842 1.00 7.06 293 THR A CA 1
ATOM 2127 C C . THR A 1 293 ? 60.165 14.523 37.516 1.00 4.95 293 THR A C 1
ATOM 2128 O O . THR A 1 293 ? 61.119 14.726 38.261 1.00 7.20 293 THR A O 1
ATOM 2132 N N . MET A 1 294 ? 59.746 13.294 37.213 1.00 7.41 294 MET A N 1
ATOM 2133 C CA . MET A 1 294 ? 60.445 12.122 37.807 1.00 6.91 294 MET A CA 1
ATOM 2134 C C . MET A 1 294 ? 61.875 12.071 37.280 1.00 7.29 294 MET A C 1
ATOM 2135 O O . MET A 1 294 ? 62.793 11.725 37.999 1.00 8.43 294 MET A O 1
ATOM 2140 N N . HIS A 1 295 ? 62.068 12.434 36.020 1.00 7.62 295 HIS A N 1
ATOM 2141 C CA . HIS A 1 295 ? 63.433 12.407 35.493 1.00 10.23 295 HIS A CA 1
ATOM 2142 C C . HIS A 1 295 ? 64.304 13.437 36.234 1.00 9.70 295 HIS A C 1
ATOM 2143 O O . HIS A 1 295 ? 65.444 13.168 36.551 1.00 10.85 295 HIS A O 1
ATOM 2150 N N . ALA A 1 296 ? 63.744 14.625 36.475 1.00 8.67 296 ALA A N 1
ATOM 2151 C CA . ALA A 1 296 ? 64.495 15.722 37.115 1.00 7.68 296 ALA A CA 1
ATOM 2152 C C . ALA A 1 296 ? 64.814 15.378 38.564 1.00 7.89 296 ALA A C 1
ATOM 2153 O O . ALA A 1 296 ? 65.937 15.602 39.007 1.00 9.02 296 ALA A O 1
ATOM 2155 N N . ILE A 1 297 ? 63.814 14.901 39.310 1.00 7.44 297 ILE A N 1
ATOM 2156 C CA . ILE A 1 297 ? 63.981 14.727 40.758 1.00 9.82 297 ILE A CA 1
ATOM 2157 C C . ILE A 1 297 ? 65.019 13.630 41.047 1.00 11.14 297 ILE A C 1
ATOM 2158 O O . ILE A 1 297 ? 65.791 13.754 41.995 1.00 14.51 297 ILE A O 1
ATOM 2163 N N . TYR A 1 298 ? 65.026 12.588 40.239 1.00 12.74 298 TYR A N 1
ATOM 2164 C CA . TYR A 1 298 ? 65.852 11.410 40.543 1.00 14.87 298 TYR A CA 1
ATOM 2165 C C . TYR A 1 298 ? 67.246 11.418 39.939 1.00 18.23 298 TYR A C 1
ATOM 2166 O O . TYR A 1 298 ? 67.998 10.459 40.127 1.00 18.98 298 TYR A O 1
ATOM 2175 N N . GLU A 1 299 ? 67.617 12.515 39.275 1.00 19.53 299 GLU A N 1
ATOM 2176 C CA . GLU A 1 299 ? 69.033 12.775 38.944 1.00 22.09 299 GLU A CA 1
ATOM 2177 C C . GLU A 1 299 ? 69.873 12.934 40.231 1.00 22.81 299 GLU A C 1
ATOM 2178 O O . GLU A 1 299 ? 69.506 13.683 41.161 1.00 23.66 299 GLU A O 1
ATOM 2181 N N . ARG A 1 300 ? 70.974 12.211 40.364 1.00 24.15 300 ARG A N 1
ATOM 2182 C CA . ARG A 1 300 ? 71.800 12.472 41.540 1.00 24.03 300 ARG A CA 1
ATOM 2183 C C . ARG A 1 300 ? 73.203 12.895 41.142 1.00 23.81 300 ARG A C 1
ATOM 2184 O O . ARG A 1 300 ? 73.705 12.508 40.073 1.00 23.36 300 ARG A O 1
ATOM 2192 N N . LYS A 1 301 ? 73.784 13.729 42.006 1.00 22.85 301 LYS A N 1
ATOM 2193 C CA . LYS A 1 301 ? 75.122 14.234 41.839 1.00 23.20 301 LYS A CA 1
ATOM 2194 C C . LYS A 1 301 ? 76.079 13.055 41.947 1.00 23.02 301 LYS A C 1
ATOM 2195 O O . LYS A 1 301 ? 75.699 11.990 42.462 1.00 23.03 301 LYS A O 1
ATOM 2197 N N . LYS A 1 302 ? 77.312 13.251 41.476 1.00 22.35 302 LYS A N 1
ATOM 2198 C CA . LYS A 1 302 ? 78.278 12.159 41.380 1.00 20.96 302 LYS A CA 1
ATOM 2199 C C . LYS A 1 302 ? 78.541 11.507 42.739 1.00 20.45 302 LYS A C 1
ATOM 2200 O O . LYS A 1 302 ? 78.956 12.178 43.680 1.00 20.52 302 LYS A O 1
ATOM 2203 N N . GLY A 1 303 ? 78.296 10.195 42.818 1.00 19.66 303 GLY A N 1
ATOM 2204 C CA . GLY A 1 303 ? 78.537 9.397 44.032 1.00 17.89 303 GLY A CA 1
ATOM 2205 C C . GLY A 1 303 ? 77.490 9.540 45.129 1.00 16.90 303 GLY A C 1
ATOM 2206 O O . GLY A 1 303 ? 77.519 8.816 46.150 1.00 16.88 303 GLY A O 1
ATOM 2207 N N . ARG A 1 304 ? 76.559 10.467 44.933 1.00 15.83 304 ARG A N 1
ATOM 2208 C CA . ARG A 1 304 ? 75.516 10.676 45.912 1.00 15.00 304 ARG A CA 1
ATOM 2209 C C . ARG A 1 304 ? 74.395 9.667 45.816 1.00 14.02 304 ARG A C 1
ATOM 2210 O 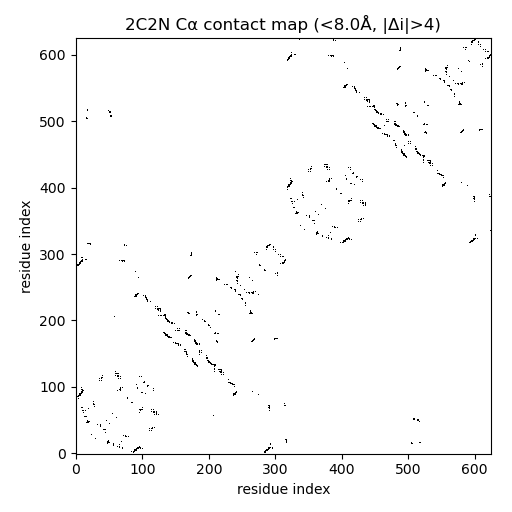O . ARG A 1 304 ? 74.163 9.058 44.765 1.00 12.39 304 ARG A O 1
ATOM 2218 N N . GLY A 1 305 ? 73.720 9.537 46.944 1.00 12.22 305 GLY A N 1
ATOM 2219 C CA . GLY A 1 305 ? 72.805 8.449 47.184 1.00 12.35 305 GLY A CA 1
ATOM 2220 C C . GLY A 1 305 ? 71.454 8.683 46.574 1.00 10.46 305 GLY A C 1
ATOM 2221 O O . GLY A 1 305 ? 71.129 9.756 46.042 1.00 11.59 305 GLY A O 1
ATOM 2222 N N . PHE A 1 306 ? 70.660 7.625 46.586 1.00 9.55 306 PHE A N 1
ATOM 2223 C CA . PHE A 1 306 ? 69.263 7.736 46.231 1.00 9.29 306 PHE A CA 1
ATOM 2224 C C . PHE A 1 306 ? 68.399 8.253 47.384 1.00 7.93 306 PHE A C 1
ATOM 2225 O O . PHE A 1 306 ? 68.431 7.748 48.497 1.00 8.69 306 PHE A O 1
ATOM 2233 N N . PRO A 1 307 ? 67.545 9.237 47.114 1.00 8.59 307 PRO A N 1
ATOM 2234 C CA . PRO A 1 307 ? 66.674 9.656 48.209 1.00 8.35 307 PRO A CA 1
ATOM 2235 C C . PRO A 1 307 ? 65.638 8.576 48.511 1.00 8.24 307 PRO A C 1
ATOM 2236 O O . PRO A 1 307 ? 65.395 7.737 47.647 1.00 8.66 307 PRO A O 1
ATOM 2240 N N . GLN A 1 308 ? 65.065 8.621 49.708 1.00 7.72 308 GLN A N 1
ATOM 2241 C CA . GLN A 1 308 ? 63.887 7.821 50.037 1.00 9.49 308 GLN A CA 1
ATOM 2242 C C . GLN A 1 308 ? 62.674 8.563 49.515 1.00 9.22 308 GLN A C 1
ATOM 2243 O O . GLN A 1 308 ? 62.590 9.771 49.724 1.00 9.38 308 GLN A O 1
ATOM 2249 N N . THR A 1 309 ? 61.749 7.870 48.875 1.00 7.25 309 THR A N 1
ATOM 2250 C CA . THR A 1 309 ? 60.530 8.505 48.393 1.00 8.07 309 THR A CA 1
ATOM 2251 C C . THR A 1 309 ? 59.359 8.097 49.267 1.00 6.78 309 THR A C 1
ATOM 2252 O O . THR A 1 309 ? 59.201 6.918 49.630 1.00 7.94 309 THR A O 1
ATOM 2256 N N . PHE A 1 310 ? 58.549 9.103 49.609 1.00 7.37 310 PHE A N 1
ATOM 2257 C CA . PHE A 1 310 ? 57.310 8.850 50.335 1.00 7.47 310 PHE A CA 1
ATOM 2258 C C . PHE A 1 310 ? 56.134 9.425 49.562 1.00 8.30 310 PHE A C 1
ATOM 2259 O O . PHE A 1 310 ? 56.136 10.626 49.276 1.00 8.32 310 PHE A O 1
ATOM 2267 N N . GLU A 1 311 ? 55.145 8.574 49.266 1.00 6.05 311 GLU A N 1
ATOM 2268 C CA . GLU A 1 311 ? 53.894 9.043 48.697 1.00 6.98 311 GLU A CA 1
ATOM 2269 C C . GLU A 1 311 ? 52.977 9.418 49.896 1.00 8.14 311 GLU A C 1
ATOM 2270 O O . GLU A 1 311 ? 52.575 8.553 50.673 1.00 9.76 311 GLU A O 1
ATOM 2276 N N . VAL A 1 312 ? 52.684 10.708 50.069 1.00 8.52 312 VAL A N 1
ATOM 2277 C CA . VAL A 1 312 ? 51.979 11.219 51.258 1.00 8.96 312 VAL A CA 1
ATOM 2278 C C . VAL A 1 312 ? 50.552 11.577 50.848 1.00 8.96 312 VAL A C 1
ATOM 2279 O O . VAL A 1 312 ? 50.244 12.700 50.401 1.00 10.71 312 VAL A O 1
ATOM 2283 N N . GLY A 1 313 ? 49.688 10.606 51.019 1.00 8.88 313 GLY A N 1
ATOM 2284 C CA . GLY A 1 313 ? 48.327 10.763 50.536 1.00 9.13 313 GLY A CA 1
ATOM 2285 C C . GLY A 1 313 ? 47.737 9.409 50.230 1.00 8.54 313 GLY A C 1
ATOM 2286 O O . GLY A 1 313 ? 48.361 8.367 50.440 1.00 8.46 313 GLY A O 1
ATOM 2287 N N . PRO A 1 314 ? 46.484 9.413 49.726 1.00 9.25 314 PRO A N 1
ATOM 2288 C CA . PRO A 1 314 ? 45.751 8.164 49.463 1.00 9.76 314 PRO A CA 1
ATOM 2289 C C . PRO A 1 314 ? 46.338 7.411 48.269 1.00 10.38 314 PRO A C 1
ATOM 2290 O O . PRO A 1 314 ? 46.791 8.041 47.329 1.00 11.65 314 PRO A O 1
ATOM 2294 N N . GLY A 1 315 ? 46.307 6.088 48.362 1.00 11.24 315 GLY A N 1
ATOM 2295 C CA . GLY A 1 315 ? 46.728 5.246 47.275 1.00 12.02 315 GLY A CA 1
ATOM 2296 C C . GLY A 1 315 ? 48.233 5.115 47.156 1.00 11.01 315 GLY A C 1
ATOM 2297 O O . GLY A 1 315 ? 49.000 5.694 47.920 1.00 11.76 315 GLY A O 1
ATOM 2298 N N . ARG A 1 316 ? 48.635 4.276 46.207 1.00 9.38 316 ARG A N 1
ATOM 2299 C CA . ARG A 1 316 ? 50.055 4.108 45.881 1.00 10.18 316 ARG A CA 1
ATOM 2300 C C . ARG A 1 316 ? 50.277 4.362 44.386 1.00 8.96 316 ARG A C 1
ATOM 2301 O O . ARG A 1 316 ? 51.181 3.747 43.788 1.00 9.52 316 ARG A O 1
ATOM 2309 N N . GLN A 1 317 ? 49.444 5.244 43.776 1.00 7.85 317 GLN A N 1
ATOM 2310 C CA . GLN A 1 317 ? 49.486 5.358 42.324 1.00 9.20 317 GLN A CA 1
ATOM 2311 C C . GLN A 1 317 ? 50.758 6.007 41.864 1.00 9.41 317 GLN A C 1
ATOM 2312 O O . GLN A 1 317 ? 51.307 5.675 40.825 1.00 10.29 317 GLN A O 1
ATOM 2318 N N . LEU A 1 318 ? 51.248 6.970 42.639 1.00 8.52 318 LEU A N 1
ATOM 2319 C CA . LEU A 1 318 ? 52.508 7.591 42.275 1.00 7.98 318 LEU A CA 1
ATOM 2320 C C . LEU A 1 318 ? 53.674 6.607 42.437 1.00 8.78 318 LEU A C 1
ATOM 2321 O O . LEU A 1 318 ? 54.647 6.700 41.710 1.00 9.25 318 LEU A O 1
ATOM 2326 N N . GLY A 1 319 ? 53.585 5.666 43.368 1.00 9.23 319 GLY A N 1
ATOM 2327 C CA . GLY A 1 319 ? 54.611 4.613 43.430 1.00 8.29 319 GLY A CA 1
ATOM 2328 C C . GLY A 1 319 ? 54.607 3.738 42.199 1.00 9.66 319 GLY A C 1
ATOM 2329 O O . GLY A 1 319 ? 55.669 3.420 41.714 1.00 8.09 319 GLY A O 1
ATOM 2330 N N . ALA A 1 320 ? 53.426 3.387 41.678 1.00 8.90 320 ALA A N 1
ATOM 2331 C CA . ALA A 1 320 ? 53.358 2.577 40.470 1.00 9.22 320 ALA A CA 1
ATOM 2332 C C . ALA A 1 320 ? 53.974 3.311 39.261 1.00 7.34 320 ALA A C 1
ATOM 2333 O O . ALA A 1 320 ? 54.718 2.706 38.452 1.00 9.06 320 ALA A O 1
ATOM 2335 N N . ILE A 1 321 ? 53.726 4.615 39.176 1.00 7.21 321 ILE A N 1
ATOM 2336 C CA . ILE A 1 321 ? 54.294 5.397 38.108 1.00 6.63 321 ILE A CA 1
ATOM 2337 C C . ILE A 1 321 ? 55.816 5.514 38.286 1.00 7.06 321 ILE A C 1
ATOM 2338 O O . ILE A 1 321 ? 56.568 5.412 37.317 1.00 8.46 321 ILE A O 1
ATOM 2343 N N . LEU A 1 322 ? 56.276 5.688 39.526 1.00 7.03 322 LEU A N 1
ATOM 2344 C CA . LEU A 1 322 ? 57.712 5.836 39.792 1.00 6.93 322 LEU A CA 1
ATOM 2345 C C . LEU A 1 322 ? 58.444 4.532 39.312 1.00 6.99 322 LEU A C 1
ATOM 2346 O O . LEU A 1 322 ? 59.530 4.605 38.690 1.00 9.03 322 LEU A O 1
ATOM 2351 N N . LYS A 1 323 ? 57.822 3.372 39.555 1.00 7.16 323 LYS A N 1
ATOM 2352 C CA . LYS A 1 323 ? 58.408 2.099 39.239 1.00 8.45 323 LYS A CA 1
ATOM 2353 C C . LYS A 1 323 ? 58.602 2.051 37.733 1.00 7.95 323 LYS A C 1
ATOM 2354 O O . LYS A 1 323 ? 59.605 1.545 37.258 1.00 9.71 323 LYS A O 1
ATOM 2360 N N . SER A 1 324 ? 57.616 2.576 36.982 1.00 8.05 324 SER A N 1
ATOM 2361 C CA . SER A 1 324 ? 57.723 2.607 35.537 1.00 9.51 324 SER A CA 1
ATOM 2362 C C . SER A 1 324 ? 58.725 3.627 35.021 1.00 10.67 324 SER A C 1
ATOM 2363 O O . SER A 1 324 ? 59.240 3.467 33.891 1.00 13.47 324 SER A O 1
ATOM 2366 N N . CYS A 1 325 ? 58.990 4.688 35.794 1.00 9.98 325 CYS A N 1
ATOM 2367 C CA . CYS A 1 325 ? 59.994 5.692 35.391 1.00 10.07 325 CYS A CA 1
ATOM 2368 C C . CYS A 1 325 ? 61.396 5.361 35.832 1.00 10.00 325 CYS A C 1
ATOM 2369 O O . CYS A 1 325 ? 62.342 5.669 35.094 1.00 10.75 325 CYS A O 1
ATOM 2372 N N . ASN A 1 326 ? 61.541 4.811 37.036 1.00 9.68 326 ASN A N 1
ATOM 2373 C CA . ASN A 1 326 ? 62.868 4.634 37.609 1.00 10.01 326 ASN A CA 1
ATOM 2374 C C . ASN A 1 326 ? 62.799 3.524 38.623 1.00 9.14 326 ASN A C 1
ATOM 2375 O O . ASN A 1 326 ? 62.523 3.743 39.795 1.00 8.27 326 ASN A O 1
ATOM 2380 N N . MET A 1 327 ? 63.043 2.320 38.149 1.00 10.94 327 MET A N 1
ATOM 2381 C CA . MET A 1 327 ? 62.964 1.139 39.000 1.00 11.48 327 MET A CA 1
ATOM 2382 C C . MET A 1 327 ? 63.919 1.271 40.200 1.00 10.21 327 MET A C 1
ATOM 2383 O O . MET A 1 327 ? 63.557 0.898 41.339 1.00 9.58 327 MET A O 1
ATOM 2388 N N . GLN A 1 328 ? 65.127 1.788 39.955 1.00 9.20 328 GLN A N 1
ATOM 2389 C CA . GLN A 1 328 ? 66.091 1.905 41.063 1.00 10.27 328 GLN A CA 1
ATOM 2390 C C . GLN A 1 328 ? 65.589 2.869 42.154 1.00 9.30 328 GLN A C 1
ATOM 2391 O O . GLN A 1 328 ? 65.615 2.514 43.333 1.00 7.09 328 GLN A O 1
ATOM 2397 N N . ALA A 1 329 ? 65.155 4.078 41.778 1.00 7.98 329 ALA A N 1
ATOM 2398 C CA . ALA A 1 329 ? 64.545 4.966 42.772 1.00 9.38 329 ALA A CA 1
ATOM 2399 C C . ALA A 1 329 ? 63.416 4.274 43.502 1.00 8.32 329 ALA A C 1
ATOM 2400 O O . ALA A 1 329 ? 63.199 4.497 44.707 1.00 9.03 329 ALA A O 1
ATOM 2402 N N . TRP A 1 330 ? 62.626 3.476 42.781 1.00 6.98 330 TRP A N 1
ATOM 2403 C CA . TRP A 1 330 ? 61.466 2.860 43.401 1.00 7.37 330 TRP A CA 1
ATOM 2404 C C . TRP A 1 330 ? 61.818 1.914 44.568 1.00 6.40 330 TRP A C 1
ATOM 2405 O O . TRP A 1 330 ? 60.989 1.651 45.468 1.00 9.15 330 TRP A O 1
ATOM 2416 N N . LYS A 1 331 ? 63.042 1.376 44.568 1.00 5.49 331 LYS A N 1
ATOM 2417 C CA . LYS A 1 331 ? 63.479 0.502 45.652 1.00 5.61 331 LYS A CA 1
ATOM 2418 C C . LYS A 1 331 ? 63.437 1.136 47.024 1.00 5.80 331 LYS A C 1
ATOM 2419 O O . LYS A 1 331 ? 63.426 0.423 48.012 1.00 6.79 331 LYS A O 1
ATOM 2425 N N . SER A 1 332 ? 63.453 2.485 47.080 1.00 5.19 332 SER A N 1
ATOM 2426 C CA . SER A 1 332 ? 63.392 3.162 48.381 1.00 6.81 332 SER A CA 1
ATOM 2427 C C . SER A 1 332 ? 62.079 3.944 48.476 1.00 7.48 332 SER A C 1
ATOM 2428 O O . SER A 1 332 ? 62.026 4.914 49.201 1.00 8.70 332 SER A O 1
ATOM 2431 N N . TYR A 1 333 ? 61.058 3.510 47.738 1.00 7.44 333 TYR A N 1
ATOM 2432 C CA . TYR A 1 333 ? 59.731 4.110 47.832 1.00 8.41 333 TYR A CA 1
ATOM 2433 C C . TYR A 1 333 ? 58.914 3.479 48.954 1.00 9.26 333 TYR A C 1
ATOM 2434 O O . TYR A 1 333 ? 58.958 2.246 49.137 1.00 9.36 333 TYR A O 1
ATOM 2443 N N . SER A 1 334 ? 58.170 4.311 49.691 1.00 8.71 334 SER A N 1
ATOM 2444 C CA . SER A 1 334 ? 57.118 3.832 50.605 1.00 9.63 334 SER A CA 1
ATOM 2445 C C . SER A 1 334 ? 55.922 4.758 50.509 1.00 9.76 334 SER A C 1
ATOM 2446 O O . SER A 1 334 ? 56.070 5.890 50.018 1.00 8.34 334 SER A O 1
ATOM 2451 N N . ALA A 1 335 ? 54.762 4.282 50.967 1.00 11.64 335 ALA A N 1
ATOM 2452 C CA . ALA A 1 335 ? 53.576 5.149 50.983 1.00 11.77 335 ALA A CA 1
ATOM 2453 C C . ALA A 1 335 ? 53.113 5.292 52.413 1.00 11.55 335 ALA A C 1
ATOM 2454 O O . ALA A 1 335 ? 53.269 4.346 53.191 1.00 12.86 335 ALA A O 1
ATOM 2456 N N . VAL A 1 336 ? 52.518 6.436 52.768 1.00 10.47 336 VAL A N 1
ATOM 2457 C CA . VAL A 1 336 ? 51.905 6.633 54.051 1.00 11.38 336 VAL A CA 1
ATOM 2458 C C . VAL A 1 336 ? 50.491 6.106 53.884 1.00 10.54 336 VAL A C 1
ATOM 2459 O O . VAL A 1 336 ? 49.758 6.575 53.021 1.00 10.77 336 VAL A O 1
ATOM 2463 N N . ASP A 1 337 ? 50.119 5.137 54.727 1.00 11.09 337 ASP A N 1
ATOM 2464 C CA . ASP A 1 337 ? 48.792 4.524 54.608 1.00 12.35 337 ASP A CA 1
ATOM 2465 C C . ASP A 1 337 ? 47.773 5.503 55.219 1.00 12.51 337 ASP A C 1
ATOM 2466 O O . ASP A 1 337 ? 47.956 5.974 56.358 1.00 12.45 337 ASP A O 1
ATOM 2471 N N . VAL A 1 338 ? 46.738 5.863 54.458 1.00 10.74 338 VAL A N 1
ATOM 2472 C CA . VAL A 1 338 ? 45.717 6.748 55.009 1.00 11.59 338 VAL A CA 1
ATOM 2473 C C . VAL A 1 338 ? 44.463 6.000 55.456 1.00 12.29 338 VAL A C 1
ATOM 2474 O O . VAL A 1 338 ? 43.536 6.631 55.954 1.00 11.85 338 VAL A O 1
ATOM 2478 N N . LEU A 1 339 ? 44.426 4.679 55.237 1.00 13.18 339 LEU A N 1
ATOM 2479 C CA . LEU A 1 339 ? 43.269 3.838 55.542 1.00 16.18 339 LEU A CA 1
ATOM 2480 C C . LEU A 1 339 ? 43.405 3.145 56.900 1.00 17.23 339 LEU A C 1
ATOM 2481 O O . LEU A 1 339 ? 42.406 2.654 57.493 1.00 18.98 339 LEU A O 1
ATOM 2487 N N . CYS B 1 26 ? 6.009 -7.245 80.361 1.00 19.15 26 CYS B N 1
ATOM 2488 C CA . CYS B 1 26 ? 7.063 -8.129 79.762 1.00 18.15 26 CYS B CA 1
ATOM 2489 C C . CYS B 1 26 ? 8.385 -7.423 79.410 1.00 17.54 26 CYS B C 1
ATOM 2490 O O . CYS B 1 26 ? 8.432 -6.207 79.189 1.00 17.09 26 CYS B O 1
ATOM 2492 N N . SER B 1 27 ? 9.459 -8.208 79.334 1.00 16.55 27 SER B N 1
ATOM 2493 C CA . SER B 1 27 ? 10.767 -7.692 78.984 1.00 14.61 27 SER B CA 1
ATOM 2494 C C . SER B 1 27 ? 11.454 -8.594 77.965 1.00 13.16 27 SER B C 1
ATOM 2495 O O . SER B 1 27 ? 11.173 -9.795 77.863 1.00 11.72 27 SER B O 1
ATOM 2498 N N . VAL B 1 28 ? 12.343 -7.976 77.193 1.00 11.47 28 VAL B N 1
ATOM 2499 C CA . VAL B 1 28 ? 13.164 -8.633 76.199 1.00 11.59 28 VAL B CA 1
ATOM 2500 C C . VAL B 1 28 ? 14.604 -8.302 76.610 1.00 11.67 28 VAL B C 1
ATOM 2501 O O . VAL B 1 28 ? 14.926 -7.155 76.854 1.00 12.93 28 VAL B O 1
ATOM 2505 N N . LEU B 1 29 ? 15.433 -9.322 76.774 1.00 11.92 29 LEU B N 1
ATOM 2506 C CA . LEU B 1 29 ? 16.842 -9.115 77.092 1.00 11.83 29 LEU B CA 1
ATOM 2507 C C . LEU B 1 29 ? 17.687 -9.302 75.855 1.00 10.60 29 LEU B C 1
ATOM 2508 O O . LEU B 1 29 ? 17.632 -10.340 75.168 1.00 9.56 29 LEU B O 1
ATOM 2513 N N . LEU B 1 30 ? 18.494 -8.284 75.552 1.00 9.93 30 LEU B N 1
ATOM 2514 C CA . LEU B 1 30 ? 19.330 -8.305 74.385 1.00 9.32 30 LEU B CA 1
ATOM 2515 C C . LEU B 1 30 ? 20.766 -8.343 74.821 1.00 8.24 30 LEU B C 1
ATOM 2516 O O . LEU B 1 30 ? 21.168 -7.542 75.666 1.00 9.73 30 LEU B O 1
ATOM 2521 N N . PHE B 1 31 ? 21.542 -9.253 74.216 1.00 7.83 31 PHE B N 1
ATOM 2522 C CA . PHE B 1 31 ? 22.929 -9.487 74.621 1.00 7.54 31 PHE B CA 1
ATOM 2523 C C . PHE B 1 31 ? 23.898 -9.100 73.503 1.00 8.26 31 PHE B C 1
ATOM 2524 O O . PHE B 1 31 ? 23.849 -9.641 72.384 1.00 8.62 31 PHE B O 1
ATOM 2532 N N . PRO B 1 32 ? 24.811 -8.146 73.800 1.00 7.75 32 PRO B N 1
ATOM 2533 C CA . PRO B 1 32 ? 25.623 -7.630 72.710 1.00 7.53 32 PRO B CA 1
ATOM 2534 C C . PRO B 1 32 ? 26.707 -8.613 72.263 1.00 8.80 32 PRO B C 1
ATOM 2535 O O . PRO B 1 32 ? 26.966 -9.621 72.940 1.00 8.18 32 PRO B O 1
ATOM 2539 N N . GLY B 1 33 ? 27.343 -8.273 71.156 1.00 10.12 33 GLY B N 1
ATOM 2540 C CA . GLY B 1 33 ? 28.414 -9.072 70.610 1.00 10.75 33 GLY B CA 1
ATOM 2541 C C . GLY B 1 33 ? 29.699 -8.282 70.461 1.00 10.25 33 GLY B C 1
ATOM 2542 O O . GLY B 1 33 ? 29.772 -7.123 70.865 1.00 9.32 33 GLY B O 1
ATOM 2543 N N . GLN B 1 34 ? 30.660 -8.905 69.762 1.00 10.23 34 GLN B N 1
ATOM 2544 C CA . GLN B 1 34 ? 31.979 -8.370 69.443 1.00 13.03 34 GLN B CA 1
ATOM 2545 C C . GLN B 1 34 ? 31.857 -7.001 68.784 1.00 12.92 34 GLN B C 1
ATOM 2546 O O . GLN B 1 34 ? 31.011 -6.795 67.912 1.00 12.87 34 GLN B O 1
ATOM 2552 N N . GLY B 1 35 ? 32.645 -6.067 69.306 1.00 14.08 35 GLY B N 1
ATOM 2553 C CA . GLY B 1 35 ? 32.558 -4.671 68.927 1.00 14.14 35 GLY B CA 1
ATOM 2554 C C . GLY B 1 35 ? 32.124 -3.793 70.065 1.00 14.84 35 GLY B C 1
ATOM 2555 O O . GLY B 1 35 ? 32.420 -2.605 70.052 1.00 15.69 35 GLY B O 1
ATOM 2556 N N . SER B 1 36 ? 31.427 -4.386 71.054 1.00 13.00 36 SER B N 1
ATOM 2557 C CA A SER B 1 36 ? 30.868 -3.673 72.192 0.50 12.33 36 SER B CA 1
ATOM 2558 C CA B SER B 1 36 ? 30.867 -3.660 72.182 0.50 12.78 36 SER B CA 1
ATOM 2559 C C . SER B 1 36 ? 31.819 -3.577 73.370 1.00 12.46 36 SER B C 1
ATOM 2560 O O . SER B 1 36 ? 31.546 -2.856 74.316 1.00 13.10 36 SER B O 1
ATOM 2565 N N . GLN B 1 37 ? 32.930 -4.324 73.324 1.00 12.22 37 GLN B N 1
ATOM 2566 C CA . GLN B 1 37 ? 33.868 -4.334 74.449 1.00 12.08 37 GLN B CA 1
ATOM 2567 C C . GLN B 1 37 ? 34.474 -2.946 74.649 1.00 12.44 37 GLN B C 1
ATOM 2568 O O . GLN B 1 37 ? 34.581 -2.172 73.716 1.00 12.04 37 GLN B O 1
ATOM 2574 N N . VAL B 1 38 ? 34.796 -2.629 75.890 1.00 11.76 38 VAL B N 1
ATOM 2575 C CA . VAL B 1 38 ? 35.332 -1.309 76.248 1.00 11.68 38 VAL B CA 1
ATOM 2576 C C . VAL B 1 38 ? 36.108 -1.446 77.549 1.00 11.32 38 VAL B C 1
ATOM 2577 O O . VAL B 1 38 ? 35.658 -2.083 78.497 1.00 10.63 38 VAL B O 1
ATOM 2581 N N . VAL B 1 39 ? 37.305 -0.877 77.579 1.00 10.99 39 VAL B N 1
ATOM 2582 C CA . VAL B 1 39 ? 38.115 -0.893 78.801 1.00 10.97 39 VAL B CA 1
ATOM 2583 C C . VAL B 1 39 ? 37.351 -0.267 79.977 1.00 10.34 39 VAL B C 1
ATOM 2584 O O . VAL B 1 39 ? 36.789 0.830 79.870 1.00 11.71 39 VAL B O 1
ATOM 2588 N N . GLY B 1 40 ? 37.298 -0.977 81.091 1.00 9.32 40 GLY B N 1
ATOM 2589 C CA . GLY B 1 40 ? 36.511 -0.531 82.216 1.00 8.68 40 GLY B CA 1
ATOM 2590 C C . GLY B 1 40 ? 35.237 -1.326 82.367 1.00 9.12 40 GLY B C 1
ATOM 2591 O O . GLY B 1 40 ? 34.597 -1.231 83.424 1.00 9.33 40 GLY B O 1
ATOM 2592 N N . MET B 1 41 ? 34.854 -2.101 81.323 1.00 9.24 41 MET B N 1
ATOM 2593 C CA . MET B 1 41 ? 33.699 -3.014 81.414 1.00 10.52 41 MET B CA 1
ATOM 2594 C C . MET B 1 41 ? 33.832 -3.917 82.650 1.00 10.94 41 MET B C 1
ATOM 2595 O O . MET B 1 41 ? 34.872 -4.568 82.864 1.00 11.12 41 MET B O 1
ATOM 2600 N N . GLY B 1 42 ? 32.799 -3.905 83.489 1.00 9.96 42 GLY B N 1
ATOM 2601 C CA . GLY B 1 42 ? 32.786 -4.671 84.721 1.00 10.84 42 GLY B CA 1
ATOM 2602 C C . GLY B 1 42 ? 32.839 -3.781 85.955 1.00 10.90 42 GLY B C 1
ATOM 2603 O O . GLY B 1 42 ? 32.383 -4.182 87.042 1.00 10.36 42 GLY B O 1
ATOM 2604 N N . ARG B 1 43 ? 33.354 -2.560 85.793 1.00 11.46 43 ARG B N 1
ATOM 2605 C CA . ARG B 1 43 ? 33.533 -1.631 86.931 1.00 11.57 43 ARG B CA 1
ATOM 2606 C C . ARG B 1 43 ? 32.188 -1.254 87.540 1.00 11.47 43 ARG B C 1
ATOM 2607 O O . ARG B 1 43 ? 32.071 -1.038 88.750 1.00 12.02 43 ARG B O 1
ATOM 2615 N N . GLY B 1 44 ? 31.179 -1.184 86.665 1.00 11.00 44 GLY B N 1
ATOM 2616 C CA . GLY B 1 44 ? 29.819 -0.873 87.072 1.00 10.92 44 GLY B CA 1
ATOM 2617 C C . GLY B 1 44 ? 29.052 -2.063 87.620 1.00 11.50 44 GLY B C 1
ATOM 2618 O O . GLY B 1 44 ? 27.890 -1.922 87.997 1.00 11.18 44 GLY B O 1
ATOM 2619 N N . LEU B 1 45 ? 29.708 -3.222 87.667 1.00 10.69 45 LEU B N 1
ATOM 2620 C CA . LEU B 1 45 ? 29.103 -4.506 88.009 1.00 11.63 45 LEU B CA 1
ATOM 2621 C C . LEU B 1 45 ? 29.646 -5.159 89.278 1.00 11.65 45 LEU B C 1
ATOM 2622 O O . LEU B 1 45 ? 28.928 -5.901 89.955 1.00 12.21 45 LEU B O 1
ATOM 2627 N N . LEU B 1 46 ? 30.919 -4.889 89.591 1.00 13.05 46 LEU B N 1
ATOM 2628 C CA . LEU B 1 46 ? 31.642 -5.604 90.663 1.00 14.19 46 LEU B CA 1
ATOM 2629 C C . LEU B 1 46 ? 31.001 -5.594 92.033 1.00 15.31 46 LEU B C 1
ATOM 2630 O O . LEU B 1 46 ? 31.237 -6.499 92.841 1.00 15.81 46 LEU B O 1
ATOM 2635 N N . ASN B 1 47 ? 30.175 -4.586 92.288 1.00 16.60 47 ASN B N 1
ATOM 2636 C CA . ASN B 1 47 ? 29.511 -4.455 93.587 1.00 17.26 47 ASN B CA 1
ATOM 2637 C C . ASN B 1 47 ? 28.208 -5.214 93.757 1.00 17.08 47 ASN B C 1
ATOM 2638 O O . ASN B 1 47 ? 27.627 -5.243 94.853 1.00 17.65 47 ASN B O 1
ATOM 2643 N N . TYR B 1 48 ? 27.759 -5.853 92.682 1.00 16.76 48 TYR B N 1
ATOM 2644 C CA . TYR B 1 48 ? 26.537 -6.634 92.752 1.00 16.36 48 TYR B CA 1
ATOM 2645 C C . TYR B 1 48 ? 26.878 -8.075 93.086 1.00 16.59 48 TYR B C 1
ATOM 2646 O O . TYR B 1 48 ? 27.887 -8.589 92.624 1.00 16.08 48 TYR B O 1
ATOM 2655 N N . PRO B 1 49 ? 26.063 -8.722 93.938 1.00 17.39 49 PRO B N 1
ATOM 2656 C CA . PRO B 1 49 ? 26.419 -10.096 94.313 1.00 17.41 49 PRO B CA 1
ATOM 2657 C C . PRO B 1 49 ? 26.437 -11.089 93.134 1.00 16.47 49 PRO B C 1
ATOM 2658 O O . PRO B 1 49 ? 25.739 -10.909 92.119 1.00 17.20 49 PRO B O 1
ATOM 2662 N N . ARG B 1 50 ? 27.300 -12.094 93.283 1.00 15.69 50 ARG B N 1
ATOM 2663 C CA . ARG B 1 50 ? 27.593 -13.137 92.293 1.00 14.13 50 ARG B CA 1
ATOM 2664 C C . ARG B 1 50 ? 28.579 -12.693 91.200 1.00 13.24 50 ARG B C 1
ATOM 2665 O O . ARG B 1 50 ? 29.097 -13.536 90.454 1.00 13.52 50 ARG B O 1
ATOM 2667 N N . VAL B 1 51 ? 28.832 -11.384 91.088 1.00 11.71 51 VAL B N 1
ATOM 2668 C CA . VAL B 1 51 ? 29.653 -10.873 89.980 1.00 9.49 51 VAL B CA 1
ATOM 2669 C C . VAL B 1 51 ? 31.157 -11.239 90.130 1.00 9.08 51 VAL B C 1
ATOM 2670 O O . VAL B 1 51 ? 31.758 -11.736 89.188 1.00 7.61 51 VAL B O 1
ATOM 2674 N N . ARG B 1 52 ? 31.760 -11.038 91.294 1.00 9.00 52 ARG B N 1
ATOM 2675 C CA . ARG B 1 52 ? 33.168 -11.429 91.469 1.00 8.48 52 ARG B CA 1
ATOM 2676 C C . ARG B 1 52 ? 33.340 -12.924 91.285 1.00 8.53 52 ARG B C 1
ATOM 2677 O O . ARG B 1 52 ? 34.291 -13.378 90.661 1.00 8.40 52 ARG B O 1
ATOM 2685 N N . GLU B 1 53 ? 32.382 -13.682 91.796 1.00 9.07 53 GLU B N 1
ATOM 2686 C CA . GLU B 1 53 ? 32.354 -15.129 91.630 1.00 9.60 53 GLU B CA 1
ATOM 2687 C C . GLU B 1 53 ? 32.346 -15.516 90.157 1.00 9.38 53 GLU B C 1
ATOM 2688 O O . GLU B 1 53 ? 33.060 -16.426 89.743 1.00 9.62 53 GLU B O 1
ATOM 2694 N N . LEU B 1 54 ? 31.525 -14.830 89.366 1.00 7.72 54 LEU B N 1
ATOM 2695 C CA . LEU B 1 54 ? 31.510 -15.044 87.919 1.00 8.30 54 LEU B CA 1
ATOM 2696 C C . LEU B 1 54 ? 32.889 -14.865 87.292 1.00 7.42 54 LEU B C 1
ATOM 2697 O O . LEU B 1 54 ? 33.358 -15.739 86.550 1.00 7.84 54 LEU B O 1
ATOM 2702 N N . TYR B 1 55 ? 33.517 -13.723 87.569 1.00 7.30 55 TYR B N 1
ATOM 2703 C CA . TYR B 1 55 ? 34.833 -13.426 87.033 1.00 6.84 55 TYR B CA 1
ATOM 2704 C C . TYR B 1 55 ? 35.897 -14.399 87.518 1.00 6.61 55 TYR B C 1
ATOM 2705 O O . TYR B 1 55 ? 36.773 -14.771 86.747 1.00 6.77 55 TYR B O 1
ATOM 2714 N N . ALA B 1 56 ? 35.813 -14.810 88.786 1.00 7.05 56 ALA B N 1
ATOM 2715 C CA . ALA B 1 56 ? 36.701 -15.839 89.328 1.00 6.31 56 ALA B CA 1
ATOM 2716 C C . ALA B 1 56 ? 36.498 -17.187 88.629 1.00 6.37 56 ALA B C 1
ATOM 2717 O O . ALA B 1 56 ? 37.461 -17.914 88.380 1.00 5.64 56 ALA B O 1
ATOM 2719 N N . ALA B 1 57 ? 35.242 -17.535 88.356 1.00 6.86 57 ALA B N 1
ATOM 2720 C CA . ALA B 1 57 ? 34.940 -18.771 87.664 1.00 8.05 57 ALA B CA 1
ATOM 2721 C C . ALA B 1 57 ? 35.475 -18.673 86.230 1.00 8.34 57 ALA B C 1
ATOM 2722 O O . ALA B 1 57 ? 36.030 -19.643 85.702 1.00 9.36 57 ALA B O 1
ATOM 2724 N N . ALA B 1 58 ? 35.340 -17.498 85.621 1.00 8.85 58 ALA B N 1
ATOM 2725 C CA . ALA B 1 58 ? 35.825 -17.301 84.246 1.00 8.34 58 ALA B CA 1
ATOM 2726 C C . ALA B 1 58 ? 37.338 -17.445 84.230 1.00 8.50 58 ALA B C 1
ATOM 2727 O O . ALA B 1 58 ? 37.890 -18.078 83.344 1.00 8.12 58 ALA B O 1
ATOM 2729 N N . ARG B 1 59 ? 37.997 -16.919 85.267 1.00 7.93 59 ARG B N 1
ATOM 2730 C CA . ARG B 1 59 ? 39.439 -16.986 85.344 1.00 7.71 59 ARG B CA 1
ATOM 2731 C C . ARG B 1 59 ? 39.908 -18.447 85.320 1.00 8.19 59 ARG B C 1
ATOM 2732 O O . ARG B 1 59 ? 40.911 -18.773 84.695 1.00 8.94 59 ARG B O 1
ATOM 2740 N N . ARG B 1 60 ? 39.166 -19.328 85.986 1.00 9.44 60 ARG B N 1
ATOM 2741 C CA . ARG B 1 60 ? 39.528 -20.743 86.028 1.00 10.53 60 ARG B CA 1
ATOM 2742 C C . ARG B 1 60 ? 39.318 -21.458 84.694 1.00 10.61 60 ARG B C 1
ATOM 2743 O O . ARG B 1 60 ? 40.126 -22.310 84.305 1.00 11.52 60 ARG B O 1
ATOM 2751 N N . VAL B 1 61 ? 38.219 -21.131 84.023 1.00 10.34 61 VAL B N 1
ATOM 2752 C CA . VAL B 1 61 ? 37.958 -21.657 82.696 1.00 9.74 61 VAL B CA 1
ATOM 2753 C C . VAL B 1 61 ? 39.025 -21.164 81.702 1.00 9.80 61 VAL B C 1
ATOM 2754 O O . VAL B 1 61 ? 39.563 -21.954 80.925 1.00 10.49 61 VAL B O 1
ATOM 2758 N N . LEU B 1 62 ? 39.350 -19.867 81.747 1.00 8.90 62 LEU B N 1
ATOM 2759 C CA . LEU B 1 62 ? 40.184 -19.235 80.704 1.00 7.93 62 LEU B CA 1
ATOM 2760 C C . LEU B 1 62 ? 41.706 -19.362 80.896 1.00 8.00 62 LEU B C 1
ATOM 2761 O O . LEU B 1 62 ? 42.465 -19.408 79.917 1.00 7.88 62 LEU B O 1
ATOM 2766 N N . GLY B 1 63 ? 42.158 -19.365 82.147 1.00 7.25 63 GLY B N 1
ATOM 2767 C CA . GLY B 1 63 ? 43.587 -19.478 82.416 1.00 8.62 63 GLY B CA 1
ATOM 2768 C C . GLY B 1 63 ? 44.284 -18.136 82.512 1.00 8.54 63 GLY B C 1
ATOM 2769 O O . GLY B 1 63 ? 45.509 -18.073 82.598 1.00 9.65 63 GLY B O 1
ATOM 2770 N N . TYR B 1 64 ? 43.500 -17.061 82.502 1.00 8.41 64 TYR B N 1
ATOM 2771 C CA . TYR B 1 64 ? 44.016 -15.726 82.739 1.00 8.64 64 TYR B CA 1
ATOM 2772 C C . TYR B 1 64 ? 42.986 -14.841 83.439 1.00 8.79 64 TYR B C 1
ATOM 2773 O O . TYR B 1 64 ? 41.785 -15.140 83.481 1.00 8.52 64 TYR B O 1
ATOM 2782 N N . ASP B 1 65 ? 43.483 -13.745 83.996 1.00 8.60 65 ASP B N 1
ATOM 2783 C CA . ASP B 1 65 ? 42.651 -12.820 84.748 1.00 9.62 65 ASP B CA 1
ATOM 2784 C C . ASP B 1 65 ? 41.816 -11.960 83.785 1.00 8.80 65 ASP B C 1
ATOM 2785 O O . ASP B 1 65 ? 42.234 -10.867 83.372 1.00 8.61 65 ASP B O 1
ATOM 2790 N N . LEU B 1 66 ? 40.646 -12.482 83.402 1.00 8.21 66 LEU B N 1
ATOM 2791 C CA . LEU B 1 66 ? 39.745 -11.771 82.494 1.00 7.19 66 LEU B CA 1
ATOM 2792 C C . LEU B 1 66 ? 39.253 -10.441 83.084 1.00 7.84 66 LEU B C 1
ATOM 2793 O O . LEU B 1 66 ? 39.116 -9.467 82.364 1.00 8.68 66 LEU B O 1
ATOM 2798 N N . LEU B 1 67 ? 38.982 -10.420 84.389 1.00 6.65 67 LEU B N 1
ATOM 2799 C CA . LEU B 1 67 ? 38.546 -9.196 85.055 1.00 8.42 67 LEU B CA 1
ATOM 2800 C C . LEU B 1 67 ? 39.582 -8.087 84.940 1.00 7.79 67 LEU B C 1
ATOM 2801 O O . LEU B 1 67 ? 39.255 -6.977 84.503 1.00 8.82 67 LEU B O 1
ATOM 2806 N N . GLU B 1 68 ? 40.835 -8.393 85.252 1.00 8.65 68 GLU B N 1
ATOM 2807 C CA . GLU B 1 68 ? 41.890 -7.385 85.130 1.00 9.04 68 GLU B CA 1
ATOM 2808 C C . GLU B 1 68 ? 41.942 -6.808 83.722 1.00 9.04 68 GLU B C 1
ATOM 2809 O O . GLU B 1 68 ? 42.032 -5.589 83.532 1.00 10.09 68 GLU B O 1
ATOM 2812 N N . LEU B 1 69 ? 41.805 -7.678 82.721 1.00 8.40 69 LEU B N 1
ATOM 2813 C CA . LEU B 1 69 ? 41.876 -7.251 81.350 1.00 8.79 69 LEU B CA 1
ATOM 2814 C C . LEU B 1 69 ? 40.675 -6.358 80.979 1.00 9.51 69 LEU B C 1
ATOM 2815 O O . LEU B 1 69 ? 40.819 -5.312 80.334 1.00 9.60 69 LEU B O 1
ATOM 2820 N N . SER B 1 70 ? 39.484 -6.785 81.405 1.00 9.09 70 SER B N 1
ATOM 2821 C CA . SER B 1 70 ? 38.262 -6.014 81.167 1.00 8.91 70 SER B CA 1
ATOM 2822 C C . SER B 1 70 ? 38.372 -4.605 81.778 1.00 9.39 70 SER B C 1
ATOM 2823 O O . SER B 1 70 ? 37.979 -3.620 81.145 1.00 9.28 70 SER B O 1
ATOM 2826 N N . LEU B 1 71 ? 38.921 -4.524 82.990 1.00 8.42 71 LEU B N 1
ATOM 2827 C CA . LEU B 1 71 ? 38.943 -3.265 83.744 1.00 9.43 71 LEU B CA 1
ATOM 2828 C C . LEU B 1 71 ? 40.010 -2.328 83.250 1.00 10.79 71 LEU B C 1
ATOM 2829 O O . LEU B 1 71 ? 39.805 -1.099 83.204 1.00 11.97 71 LEU B O 1
ATOM 2834 N N . HIS B 1 72 ? 41.156 -2.893 82.891 1.00 10.91 72 HIS B N 1
ATOM 2835 C CA . HIS B 1 72 ? 42.350 -2.084 82.673 1.00 11.59 72 HIS B CA 1
ATOM 2836 C C . HIS B 1 72 ? 42.980 -2.244 81.310 1.00 12.03 72 HIS B C 1
ATOM 2837 O O . HIS B 1 72 ? 43.935 -1.534 80.983 1.00 12.19 72 HIS B O 1
ATOM 2844 N N . GLY B 1 73 ? 42.503 -3.202 80.525 1.00 11.66 73 GLY B N 1
ATOM 2845 C CA . GLY B 1 73 ? 43.050 -3.358 79.192 1.00 12.62 73 GLY B CA 1
ATOM 2846 C C . GLY B 1 73 ? 44.456 -3.948 79.147 1.00 12.83 73 GLY B C 1
ATOM 2847 O O . GLY B 1 73 ? 44.814 -4.794 79.970 1.00 13.04 73 GLY B O 1
ATOM 2848 N N . PRO B 1 74 ? 45.278 -3.501 78.189 1.00 13.51 74 PRO B N 1
ATOM 2849 C CA . PRO B 1 74 ? 45.085 -2.384 77.261 1.00 14.14 74 PRO B CA 1
ATOM 2850 C C . PRO B 1 74 ? 43.949 -2.618 76.251 1.00 13.71 74 PRO B C 1
ATOM 2851 O O . PRO B 1 74 ? 43.545 -3.770 76.036 1.00 13.10 74 PRO B O 1
ATOM 2855 N N . GLN B 1 75 ? 43.414 -1.540 75.680 1.00 15.43 75 GLN B N 1
ATOM 2856 C CA . GLN B 1 75 ? 42.313 -1.662 74.701 1.00 16.28 75 GLN B CA 1
ATOM 2857 C C . GLN B 1 75 ? 42.682 -2.566 73.518 1.00 16.09 75 GLN B C 1
ATOM 2858 O O . GLN B 1 75 ? 41.858 -3.376 73.103 1.00 16.98 75 GLN B O 1
ATOM 2864 N N . GLU B 1 76 ? 43.905 -2.451 72.996 1.00 16.57 76 GLU B N 1
ATOM 2865 C CA . GLU B 1 76 ? 44.370 -3.315 71.898 1.00 15.78 76 GLU B CA 1
ATOM 2866 C C . GLU B 1 76 ? 44.252 -4.819 72.242 1.00 15.10 76 GLU B C 1
ATOM 2867 O O . GLU B 1 76 ? 43.869 -5.618 71.389 1.00 16.71 76 GLU B O 1
ATOM 2869 N N . THR B 1 77 ? 44.578 -5.193 73.482 1.00 13.01 77 THR B N 1
ATOM 2870 C CA . THR B 1 77 ? 44.523 -6.599 73.896 1.00 11.96 77 THR B CA 1
ATOM 2871 C C . THR B 1 77 ? 43.074 -7.040 74.049 1.00 10.57 77 THR B C 1
ATOM 2872 O O . THR B 1 77 ? 42.706 -8.114 73.606 1.00 11.16 77 THR B O 1
ATOM 2876 N N . LEU B 1 78 ? 42.268 -6.189 74.668 1.00 10.40 78 LEU B N 1
ATOM 2877 C CA . LEU B 1 78 ? 40.863 -6.513 74.930 1.00 10.56 78 LEU B CA 1
ATOM 2878 C C . LEU B 1 78 ? 40.054 -6.625 73.623 1.00 10.99 78 LEU B C 1
ATOM 2879 O O . LEU B 1 78 ? 39.080 -7.390 73.549 1.00 10.46 78 LEU B O 1
ATOM 2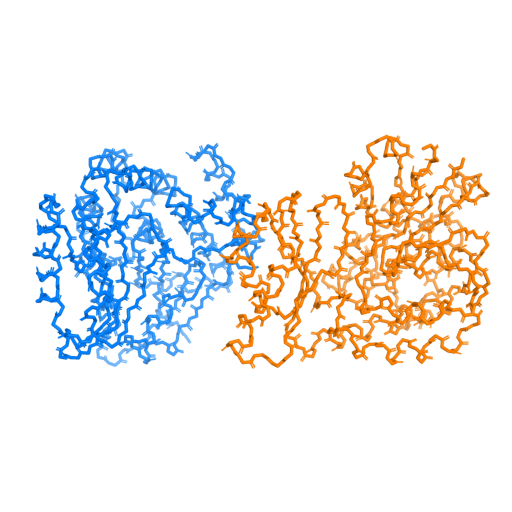884 N N . ASP B 1 79 ? 40.485 -5.883 72.594 1.00 11.23 79 ASP B N 1
ATOM 2885 C CA . ASP B 1 79 ? 39.799 -5.852 71.315 1.00 12.09 79 ASP B CA 1
ATOM 2886 C C . ASP B 1 79 ? 40.110 -7.103 70.498 1.00 11.40 79 ASP B C 1
ATOM 2887 O O . ASP B 1 79 ? 39.395 -7.374 69.538 1.00 12.98 79 ASP B O 1
ATOM 2892 N N . ARG B 1 80 ? 41.183 -7.824 70.846 1.00 11.43 80 ARG B N 1
ATOM 2893 C CA . ARG B 1 80 ? 41.516 -9.078 70.162 1.00 11.38 80 ARG B CA 1
ATOM 2894 C C . ARG B 1 80 ? 40.326 -10.037 70.250 1.00 11.32 80 ARG B C 1
ATOM 2895 O O . ARG B 1 80 ? 39.679 -10.175 71.286 1.00 11.47 80 ARG B O 1
ATOM 2903 N N . THR B 1 81 ? 40.018 -10.670 69.121 1.00 10.61 81 THR B N 1
ATOM 2904 C CA . THR B 1 81 ? 38.935 -11.662 69.041 1.00 10.05 81 THR B CA 1
ATOM 2905 C C . THR B 1 81 ? 38.955 -12.662 70.174 1.00 8.78 81 THR B C 1
ATOM 2906 O O . THR B 1 81 ? 37.901 -12.922 70.795 1.00 9.31 81 THR B O 1
ATOM 2910 N N . VAL B 1 82 ? 40.151 -13.196 70.470 1.00 9.16 82 VAL B N 1
ATOM 2911 C CA . VAL B 1 82 ? 40.266 -14.206 71.534 1.00 9.82 82 VAL B CA 1
ATOM 2912 C C . VAL B 1 82 ? 39.833 -13.690 72.897 1.00 9.51 82 VAL B C 1
ATOM 2913 O O . VAL B 1 82 ? 39.376 -14.489 73.738 1.00 10.40 82 VAL B O 1
ATOM 2917 N N . HIS B 1 83 ? 39.952 -12.371 73.108 1.00 8.48 83 HIS B N 1
ATOM 2918 C CA . HIS B 1 83 ? 39.613 -11.783 74.430 1.00 8.62 83 HIS B CA 1
ATOM 2919 C C . HIS B 1 83 ? 38.269 -11.098 74.464 1.00 9.16 83 HIS B C 1
ATOM 2920 O O . HIS B 1 83 ? 37.551 -11.213 75.472 1.00 8.00 83 HIS B O 1
ATOM 2927 N N . CYS B 1 84 ? 37.906 -10.376 73.398 1.00 8.29 84 CYS B N 1
ATOM 2928 C CA . CYS B 1 84 ? 36.648 -9.607 73.483 1.00 9.32 84 CYS B CA 1
ATOM 2929 C C . CYS B 1 84 ? 35.460 -10.546 73.623 1.00 9.02 84 CYS B C 1
ATOM 2930 O O . CYS B 1 84 ? 34.543 -10.224 74.330 1.00 7.20 84 CYS B O 1
ATOM 2933 N N . GLN B 1 85 ? 35.496 -11.726 72.990 1.00 8.60 85 GLN B N 1
ATOM 2934 C CA . GLN B 1 85 ? 34.343 -12.641 73.083 1.00 7.76 85 GLN B CA 1
ATOM 2935 C C . GLN B 1 85 ? 34.068 -13.104 74.527 1.00 7.63 85 GLN B C 1
ATOM 2936 O O . GLN B 1 85 ? 32.990 -12.909 75.017 1.00 6.43 85 GLN B O 1
ATOM 2942 N N . PRO B 1 86 ? 35.047 -13.718 75.230 1.00 7.10 86 PRO B N 1
ATOM 2943 C CA . PRO B 1 86 ? 34.767 -14.044 76.649 1.00 7.20 86 PRO B CA 1
ATOM 2944 C C . PRO B 1 86 ? 34.486 -12.813 77.531 1.00 6.69 86 PRO B C 1
ATOM 2945 O O . PRO B 1 86 ? 33.672 -12.885 78.460 1.00 7.63 86 PRO B O 1
ATOM 2949 N N . ALA B 1 87 ? 35.144 -11.690 77.238 1.00 7.03 87 ALA B N 1
ATOM 2950 C CA . ALA B 1 87 ? 34.935 -10.512 78.074 1.00 6.30 87 ALA B CA 1
ATOM 2951 C C . ALA B 1 87 ? 33.488 -10.066 77.969 1.00 6.32 87 ALA B C 1
ATOM 2952 O O . ALA B 1 87 ? 32.886 -9.716 78.991 1.00 5.68 87 ALA B O 1
ATOM 2954 N N . ILE B 1 88 ? 32.954 -10.041 76.744 1.00 6.06 88 ILE B N 1
ATOM 2955 C CA . ILE B 1 88 ? 31.563 -9.662 76.512 1.00 5.45 88 ILE B CA 1
ATOM 2956 C C . ILE B 1 88 ? 30.611 -10.666 77.149 1.00 6.14 88 ILE B C 1
ATOM 2957 O O . ILE B 1 88 ? 29.656 -10.274 77.814 1.00 6.23 88 ILE B O 1
ATOM 2962 N N . PHE B 1 89 ? 30.884 -11.958 76.958 1.00 5.92 89 PHE B N 1
ATOM 2963 C CA . PHE B 1 89 ? 30.082 -13.043 77.543 1.00 6.93 89 PHE B CA 1
ATOM 2964 C C . PHE B 1 89 ? 29.958 -12.869 79.050 1.00 7.15 89 PHE B C 1
ATOM 2965 O O . PHE B 1 89 ? 28.850 -12.806 79.613 1.00 5.96 89 PHE B O 1
ATOM 2973 N N . VAL B 1 90 ? 31.112 -12.734 79.723 1.00 5.98 90 VAL B N 1
ATOM 2974 C CA . VAL B 1 90 ? 31.068 -12.583 81.182 1.00 6.29 90 VAL B CA 1
ATOM 2975 C C . VAL B 1 90 ? 30.434 -11.272 81.609 1.00 6.72 90 VAL B C 1
ATOM 2976 O O . VAL B 1 90 ? 29.632 -11.262 82.527 1.00 7.08 90 VAL B O 1
ATOM 2980 N N . ALA B 1 91 ? 30.803 -10.156 80.986 1.00 6.00 91 ALA B N 1
ATOM 2981 C CA . ALA B 1 91 ? 30.213 -8.864 81.404 1.00 6.20 91 ALA B CA 1
ATOM 2982 C C . ALA B 1 91 ? 28.691 -8.839 81.152 1.00 6.05 91 ALA B C 1
ATOM 2983 O O . ALA B 1 91 ? 27.944 -8.254 81.938 1.00 6.36 91 ALA B O 1
ATOM 2985 N N . SER B 1 92 ? 28.221 -9.536 80.125 1.00 6.77 92 SER B N 1
ATOM 2986 C CA . SER B 1 92 ? 26.776 -9.584 79.868 1.00 7.46 92 SER B CA 1
ATOM 2987 C C . SER B 1 92 ? 26.090 -10.382 80.960 1.00 7.28 92 SER B C 1
ATOM 2988 O O . SER B 1 92 ? 25.048 -9.981 81.487 1.00 6.34 92 SER B O 1
ATOM 2991 N N . LEU B 1 93 ? 26.685 -11.509 81.335 1.00 7.37 93 LEU B N 1
ATOM 2992 C CA . LEU B 1 93 ? 26.078 -12.343 82.357 1.00 8.24 93 LEU B CA 1
ATOM 2993 C C . LEU B 1 93 ? 26.189 -11.724 83.726 1.00 7.93 93 LEU B C 1
ATOM 2994 O O . LEU B 1 93 ? 25.363 -11.983 84.587 1.00 9.74 93 LEU B O 1
ATOM 2999 N N . ALA B 1 94 ? 27.214 -10.894 83.928 1.00 7.71 94 ALA B N 1
ATOM 3000 C CA . ALA B 1 94 ? 27.346 -10.162 85.175 1.00 7.52 94 ALA B CA 1
ATOM 3001 C C . ALA B 1 94 ? 26.308 -9.047 85.199 1.00 7.89 94 ALA B C 1
ATOM 3002 O O . ALA B 1 94 ? 25.747 -8.761 86.244 1.00 7.93 94 ALA B O 1
ATOM 3004 N N . ALA B 1 95 ? 25.996 -8.483 84.033 1.00 9.28 95 ALA B N 1
ATOM 3005 C CA . ALA B 1 95 ? 24.987 -7.424 83.932 1.00 9.19 95 ALA B CA 1
ATOM 3006 C C . ALA B 1 95 ? 23.595 -7.949 84.237 1.00 9.32 95 ALA B C 1
ATOM 3007 O O . ALA B 1 95 ? 22.782 -7.222 84.827 1.00 8.71 95 ALA B O 1
ATOM 3009 N N . VAL B 1 96 ? 23.334 -9.215 83.889 1.00 8.88 96 VAL B N 1
ATOM 3010 C CA . VAL B 1 96 ? 22.073 -9.858 84.281 1.00 9.64 96 VAL B CA 1
ATOM 3011 C C . VAL B 1 96 ? 22.004 -9.896 85.824 1.00 9.21 96 VAL B C 1
ATOM 3012 O O . VAL B 1 96 ? 20.977 -9.588 86.417 1.00 9.10 96 VAL B O 1
ATOM 3019 N N . GLU B 1 97 ? 23.120 -10.215 86.481 1.00 10.57 97 GLU B N 1
ATOM 3020 C CA . GLU B 1 97 ? 23.178 -10.182 87.952 1.00 10.80 97 GLU B CA 1
ATOM 3021 C C . GLU B 1 97 ? 22.898 -8.767 88.493 1.00 10.46 97 GLU B C 1
ATOM 3022 O O . GLU B 1 97 ? 22.152 -8.604 89.469 1.00 11.11 97 GLU B O 1
ATOM 3028 N N . LYS B 1 98 ? 23.455 -7.749 87.834 1.00 10.31 98 LYS B N 1
ATOM 3029 C CA . LYS B 1 98 ? 23.208 -6.353 88.238 1.00 10.32 98 LYS B CA 1
ATOM 3030 C C . LYS B 1 98 ? 21.737 -5.974 88.083 1.00 10.49 98 LYS B C 1
ATOM 3031 O O . LYS B 1 98 ? 21.126 -5.451 89.040 1.00 10.64 98 LYS B O 1
ATOM 3037 N N . LEU B 1 99 ? 21.175 -6.268 86.909 1.00 11.58 99 LEU B N 1
ATOM 3038 C CA . LEU B 1 99 ? 19.751 -6.026 86.600 1.00 12.29 99 LEU B CA 1
ATOM 3039 C C . LEU B 1 99 ? 18.801 -6.766 87.536 1.00 12.38 99 LEU B C 1
ATOM 3040 O O . LEU B 1 99 ? 17.808 -6.188 88.010 1.00 12.52 99 LEU B O 1
ATOM 3045 N N . HIS B 1 100 ? 19.106 -8.038 87.806 1.00 12.88 100 HIS B N 1
ATOM 3046 C CA . HIS B 1 100 ? 18.338 -8.856 88.783 1.00 12.54 100 HIS B CA 1
ATOM 3047 C C . HIS B 1 100 ? 18.249 -8.267 90.206 1.00 13.23 100 HIS B C 1
ATOM 3048 O O . HIS B 1 100 ? 17.214 -8.374 90.896 1.00 13.89 100 HIS B O 1
ATOM 3055 N N . HIS B 1 101 ? 19.355 -7.670 90.639 1.00 13.68 101 HIS B N 1
ATOM 3056 C CA . HIS B 1 101 ? 19.454 -7.026 91.937 1.00 14.25 101 HIS B CA 1
ATOM 3057 C C . HIS B 1 101 ? 18.625 -5.747 91.938 1.00 14.48 101 HIS B C 1
ATOM 3058 O O . HIS B 1 101 ? 17.873 -5.492 92.879 1.00 14.80 101 HIS B O 1
ATOM 3065 N N . LEU B 1 102 ? 18.756 -4.957 90.874 1.00 15.22 102 LEU B N 1
ATOM 3066 C CA . LEU B 1 102 ? 18.100 -3.648 90.798 1.00 15.39 102 LEU B CA 1
ATOM 3067 C C . LEU B 1 102 ? 16.592 -3.768 90.504 1.00 15.87 102 LEU B C 1
ATOM 3068 O O . LEU B 1 102 ? 15.757 -3.206 91.227 1.00 15.87 102 LEU B O 1
ATOM 3073 N N . GLN B 1 103 ? 16.254 -4.549 89.482 1.00 16.57 103 GLN B N 1
ATOM 3074 C CA . GLN B 1 103 ? 14.879 -4.690 89.015 1.00 17.68 103 GLN B CA 1
ATOM 3075 C C . GLN B 1 103 ? 14.484 -6.174 88.912 1.00 17.75 103 GLN B C 1
ATOM 3076 O O . GLN B 1 103 ? 14.366 -6.713 87.812 1.00 18.26 103 GLN B O 1
ATOM 3082 N N . PRO B 1 104 ? 14.243 -6.833 90.062 1.00 18.31 104 PRO B N 1
ATOM 3083 C CA . PRO B 1 104 ? 14.091 -8.304 90.093 1.00 18.58 104 PRO B CA 1
ATOM 3084 C C . PRO B 1 104 ? 13.008 -8.869 89.160 1.00 18.68 104 PRO B C 1
ATOM 3085 O O . PRO B 1 104 ? 13.222 -9.903 88.509 1.00 18.58 104 PRO B O 1
ATOM 3089 N N . SER B 1 105 ? 11.875 -8.178 89.071 1.00 18.85 105 SER B N 1
ATOM 3090 C CA . SER B 1 105 ? 10.749 -8.650 88.257 1.00 18.94 105 SER B CA 1
ATOM 3091 C C . SER B 1 105 ? 10.987 -8.632 86.752 1.00 18.91 105 SER B C 1
ATOM 3092 O O . SER B 1 105 ? 10.211 -9.210 85.993 1.00 19.34 105 SER B O 1
ATOM 3095 N N . VAL B 1 106 ? 12.062 -7.980 86.317 1.00 17.80 106 VAL B N 1
ATOM 3096 C CA . VAL B 1 106 ? 12.423 -7.943 84.899 1.00 18.43 106 VAL B CA 1
ATOM 3097 C C . VAL B 1 106 ? 12.814 -9.347 84.402 1.00 18.37 106 VAL B C 1
ATOM 3098 O O . VAL B 1 106 ? 12.320 -9.787 83.371 1.00 18.78 106 VAL B O 1
ATOM 3102 N N . ILE B 1 107 ? 13.682 -10.042 85.145 1.00 19.14 107 ILE B N 1
ATOM 3103 C CA . ILE B 1 107 ? 14.139 -11.398 84.776 1.00 19.69 107 ILE B CA 1
ATOM 3104 C C . ILE B 1 107 ? 12.997 -12.430 84.808 1.00 19.80 107 ILE B C 1
ATOM 3105 O O . ILE B 1 107 ? 12.948 -13.345 83.977 1.00 19.83 107 ILE B O 1
ATOM 3110 N N . GLU B 1 108 ? 12.086 -12.268 85.765 1.00 20.07 108 GLU B N 1
ATOM 3111 C CA . GLU B 1 108 ? 10.902 -13.127 85.886 1.00 21.03 108 GLU B CA 1
ATOM 3112 C C . GLU B 1 108 ? 9.897 -12.884 84.755 1.00 21.33 108 GLU B C 1
ATOM 3113 O O . GLU B 1 108 ? 9.219 -13.818 84.312 1.00 22.06 108 GLU B O 1
ATOM 3114 N N . ASN B 1 109 ? 9.807 -11.636 84.289 1.00 21.09 109 ASN B N 1
ATOM 3115 C CA . ASN B 1 109 ? 8.854 -11.257 83.240 1.00 20.84 109 ASN B CA 1
ATOM 3116 C C . ASN B 1 109 ? 9.507 -11.274 81.863 1.00 20.17 109 ASN B C 1
ATOM 3117 O O . ASN B 1 109 ? 8.928 -10.814 80.862 1.00 20.17 109 ASN B O 1
ATOM 3122 N N . CYS B 1 110 ? 10.725 -11.804 81.809 1.00 19.89 110 CYS B N 1
ATOM 3123 C CA . CYS B 1 110 ? 11.410 -11.898 80.534 1.00 19.79 110 CYS B CA 1
ATOM 3124 C C . CYS B 1 110 ? 10.621 -12.834 79.635 1.00 19.46 110 CYS B C 1
ATOM 3125 O O . CYS B 1 110 ? 10.320 -13.961 80.030 1.00 20.62 110 CYS B O 1
ATOM 3128 N N . VAL B 1 111 ? 10.239 -12.340 78.464 1.00 18.39 111 VAL B N 1
ATOM 3129 C CA . VAL B 1 111 ? 9.521 -13.147 77.486 1.00 17.94 111 VAL B CA 1
ATOM 3130 C C . VAL B 1 111 ? 10.426 -13.661 76.360 1.00 17.82 111 VAL B C 1
ATOM 3131 O O . VAL B 1 111 ? 10.169 -14.735 75.814 1.00 18.23 111 VAL B O 1
ATOM 3135 N N . ALA B 1 112 ? 11.480 -12.899 76.029 1.00 15.99 112 ALA B N 1
ATOM 3136 C CA . ALA B 1 112 ? 12.353 -13.206 74.901 1.00 14.73 112 ALA B CA 1
ATOM 3137 C C . ALA B 1 112 ? 13.788 -12.820 75.239 1.00 13.59 112 ALA B C 1
ATOM 3138 O O . ALA B 1 112 ? 14.027 -11.814 75.914 1.00 13.74 112 ALA B O 1
ATOM 3140 N N . ALA B 1 113 ? 14.732 -13.640 74.811 1.00 12.54 113 ALA B N 1
ATOM 3141 C CA . ALA B 1 113 ? 16.149 -13.208 74.811 1.00 10.64 113 ALA B CA 1
ATOM 3142 C C . ALA B 1 113 ? 16.777 -13.394 73.456 1.00 11.11 113 ALA B C 1
ATOM 3143 O O . ALA B 1 113 ? 16.482 -14.369 72.743 1.00 11.36 113 ALA B O 1
ATOM 3145 N N . ALA B 1 114 ? 17.590 -12.430 73.055 1.00 10.58 114 ALA B N 1
ATOM 3146 C CA . ALA B 1 114 ? 18.332 -12.598 71.836 1.00 10.09 114 ALA B CA 1
ATOM 3147 C C . ALA B 1 114 ? 19.729 -12.005 71.972 1.00 9.41 114 ALA B C 1
ATOM 3148 O O . ALA B 1 114 ? 19.887 -10.935 72.547 1.00 10.88 114 ALA B O 1
ATOM 3150 N N . GLY B 1 115 ? 20.701 -12.760 71.510 1.00 8.47 115 GLY B N 1
ATOM 3151 C CA . GLY B 1 115 ? 22.090 -12.260 71.459 1.00 7.77 115 GLY B CA 1
ATOM 3152 C C . GLY B 1 115 ? 22.722 -12.166 70.091 1.00 8.63 115 GLY B C 1
ATOM 3153 O O . GLY B 1 115 ? 22.500 -12.991 69.200 1.00 8.66 115 GLY B O 1
ATOM 3154 N N . PHE B 1 116 ? 23.538 -11.130 69.941 1.00 7.37 116 PHE B N 1
ATOM 3155 C CA . PHE B 1 116 ? 24.138 -10.850 68.664 1.00 7.26 116 PHE B CA 1
ATOM 3156 C C . PHE B 1 116 ? 25.442 -11.581 68.596 1.00 8.31 116 PHE B C 1
ATOM 3157 O O . PHE B 1 116 ? 26.395 -11.237 69.323 1.00 8.45 116 PHE B O 1
ATOM 3165 N N . SER B 1 117 ? 25.521 -12.602 67.703 1.00 7.77 117 SER B N 1
ATOM 3166 C CA . SER B 1 117 ? 26.740 -13.404 67.458 1.00 8.62 117 SER B CA 1
ATOM 3167 C C . SER B 1 117 ? 27.238 -14.079 68.724 1.00 9.05 117 SER B C 1
ATOM 3168 O O . SER B 1 117 ? 26.600 -14.990 69.191 1.00 8.64 117 SER B O 1
ATOM 3171 N N . VAL B 1 118 ? 28.343 -13.634 69.307 1.00 8.94 118 VAL B N 1
ATOM 3172 C CA . VAL B 1 118 ? 28.735 -14.239 70.610 1.00 7.61 118 VAL B CA 1
ATOM 3173 C C . VAL B 1 118 ? 27.647 -14.090 71.711 1.00 7.60 118 VAL B C 1
ATOM 3174 O O . VAL B 1 118 ? 27.563 -14.884 72.651 1.00 8.82 118 VAL B O 1
ATOM 3178 N N . GLY B 1 119 ? 26.803 -13.062 71.579 1.00 6.08 119 GLY B N 1
ATOM 3179 C CA . GLY B 1 119 ? 25.756 -12.774 72.541 1.00 6.41 119 GLY B CA 1
ATOM 3180 C C . GLY B 1 119 ? 24.785 -13.925 72.644 1.00 6.57 119 GLY B C 1
ATOM 3181 O O . GLY B 1 119 ? 24.094 -14.084 73.630 1.00 6.94 119 GLY B O 1
ATOM 3182 N N . GLU B 1 120 ? 24.696 -14.739 71.597 1.00 6.62 120 GLU B N 1
ATOM 3183 C CA . GLU B 1 120 ? 23.870 -15.958 71.636 1.00 9.17 120 GLU B CA 1
ATOM 3184 C C . GLU B 1 120 ? 24.237 -16.900 72.759 1.00 9.24 120 GLU B C 1
ATOM 3185 O O . GLU B 1 120 ? 23.360 -17.543 73.344 1.00 9.12 120 GLU B O 1
ATOM 3191 N N . PHE B 1 121 ? 25.531 -16.964 73.063 1.00 10.46 121 PHE B N 1
ATOM 3192 C CA . PHE B 1 121 ? 26.041 -17.830 74.110 1.00 10.77 121 PHE B CA 1
ATOM 3193 C C . PHE B 1 121 ? 25.588 -17.340 75.461 1.00 10.64 121 PHE B C 1
ATOM 3194 O O . PHE B 1 121 ? 25.127 -18.119 76.290 1.00 12.13 121 PHE B O 1
ATOM 3202 N N . ALA B 1 122 ? 25.712 -16.029 75.666 1.00 11.04 122 ALA B N 1
ATOM 3203 C CA . ALA B 1 122 ? 25.236 -15.423 76.886 1.00 9.37 122 ALA B CA 1
ATOM 3204 C C . ALA B 1 122 ? 23.723 -15.585 77.026 1.00 9.42 122 ALA B C 1
ATOM 3205 O O . ALA B 1 122 ? 23.235 -15.905 78.106 1.00 9.89 122 ALA B O 1
ATOM 3207 N N . ALA B 1 123 ? 22.979 -15.436 75.925 1.00 9.66 123 ALA B N 1
ATOM 3208 C CA . ALA B 1 123 ? 21.521 -15.592 75.997 1.00 8.88 123 ALA B CA 1
ATOM 3209 C C . ALA B 1 123 ? 21.131 -17.035 76.339 1.00 9.48 123 ALA B C 1
ATOM 3210 O O . ALA B 1 123 ? 20.227 -17.242 77.131 1.00 10.04 123 ALA B O 1
ATOM 3212 N N . LEU B 1 124 ? 21.861 -18.016 75.799 1.00 8.97 124 LEU B N 1
ATOM 3213 C CA . LEU B 1 124 ? 21.559 -19.426 76.072 1.00 9.08 124 LEU B CA 1
ATOM 3214 C C . LEU B 1 124 ? 21.922 -19.822 77.494 1.00 9.48 124 LEU B C 1
ATOM 3215 O O . LEU B 1 124 ? 21.223 -20.626 78.143 1.00 9.71 124 LEU B O 1
ATOM 3220 N N . VAL B 1 125 ? 23.027 -19.264 77.984 1.00 9.10 125 VAL B N 1
ATOM 3221 C CA . VAL B 1 125 ? 23.348 -19.442 79.388 1.00 9.32 125 VAL B CA 1
ATOM 3222 C C . VAL B 1 125 ? 22.299 -18.799 80.284 1.00 9.91 125 VAL B C 1
ATOM 3223 O O . VAL B 1 125 ? 21.792 -19.449 81.212 1.00 9.76 125 VAL B O 1
ATOM 3227 N N . PHE B 1 126 ? 21.943 -17.548 79.996 1.00 10.74 126 PHE B N 1
ATOM 3228 C CA . PHE B 1 126 ? 20.877 -16.879 80.768 1.00 11.18 126 PHE B CA 1
ATOM 3229 C C . PHE B 1 126 ? 19.564 -17.713 80.786 1.00 11.19 126 PHE B C 1
ATOM 3230 O O . PHE B 1 126 ? 18.885 -17.820 81.835 1.00 11.44 126 PHE B O 1
ATOM 3238 N N . ALA B 1 127 ? 19.238 -18.297 79.636 1.00 12.10 127 ALA B N 1
ATOM 3239 C CA . ALA B 1 127 ? 18.008 -19.075 79.411 1.00 11.92 127 ALA B CA 1
ATOM 3240 C C . ALA B 1 127 ? 18.046 -20.447 80.089 1.00 12.99 127 ALA B C 1
ATOM 3241 O O . ALA B 1 127 ? 17.030 -21.116 80.195 1.00 13.31 127 ALA B O 1
ATOM 3243 N N . GLY B 1 128 ? 19.219 -20.862 80.552 1.00 13.12 128 GLY B N 1
ATOM 3244 C CA . GLY B 1 128 ? 19.348 -22.102 81.297 1.00 13.80 128 GLY B CA 1
ATOM 3245 C C . GLY B 1 128 ? 19.622 -23.263 80.373 1.00 14.46 128 GLY B C 1
ATOM 3246 O O . GLY B 1 128 ? 19.533 -24.407 80.788 1.00 15.96 128 GLY B O 1
ATOM 3247 N N . ALA B 1 129 ? 19.956 -22.975 79.120 1.00 14.63 129 ALA B N 1
ATOM 3248 C CA . ALA B 1 129 ? 20.226 -24.030 78.129 1.00 14.78 129 ALA B CA 1
ATOM 3249 C C . ALA B 1 129 ? 21.651 -24.609 78.253 1.00 15.57 129 ALA B C 1
ATOM 3250 O O . ALA B 1 129 ? 21.923 -25.741 77.820 1.00 16.27 129 ALA B O 1
ATOM 3252 N N . MET B 1 130 ? 22.545 -23.817 78.839 1.00 15.68 130 MET B N 1
ATOM 3253 C CA . MET B 1 130 ? 23.955 -24.166 79.041 1.00 17.38 130 MET B CA 1
ATOM 3254 C C . MET B 1 130 ? 24.382 -23.611 80.376 1.00 15.53 130 MET B C 1
ATOM 3255 O O . MET B 1 130 ? 23.931 -22.536 80.778 1.00 15.76 130 MET B O 1
ATOM 3260 N N . GLU B 1 131 ? 25.253 -24.332 81.084 1.00 14.57 131 GLU B N 1
ATOM 3261 C CA . GLU B 1 131 ? 25.862 -23.776 82.292 1.00 13.98 131 GLU B CA 1
ATOM 3262 C C . GLU B 1 131 ? 26.936 -22.721 81.956 1.00 12.47 131 GLU B C 1
ATOM 3263 O O . GLU B 1 131 ? 27.507 -22.704 80.836 1.00 12.94 131 GLU B O 1
ATOM 3265 N N . PHE B 1 132 ? 27.192 -21.833 82.913 1.00 12.08 132 PHE B N 1
ATOM 3266 C CA . PHE B 1 132 ? 28.195 -20.764 82.731 1.00 10.80 132 PHE B CA 1
ATOM 3267 C C . PHE B 1 132 ? 29.538 -21.284 82.189 1.00 11.02 132 PHE B C 1
ATOM 3268 O O . PHE B 1 132 ? 30.024 -20.803 81.166 1.00 10.34 132 PHE B O 1
ATOM 3276 N N . ALA B 1 133 ? 30.138 -22.265 82.856 1.00 11.64 133 ALA B N 1
ATOM 3277 C CA . ALA B 1 133 ? 31.470 -22.727 82.451 1.00 11.91 133 ALA B CA 1
ATOM 3278 C C . ALA B 1 133 ? 31.503 -23.445 81.101 1.00 12.35 133 ALA B C 1
ATOM 3279 O O . ALA B 1 133 ? 32.478 -23.283 80.336 1.00 12.62 133 ALA B O 1
ATOM 3281 N N . GLU B 1 134 ? 30.446 -24.219 80.802 1.00 11.99 134 GLU B N 1
ATOM 3282 C CA . GLU B 1 134 ? 30.332 -24.936 79.528 1.00 13.53 134 GLU B CA 1
ATOM 3283 C C . GLU B 1 134 ? 30.224 -23.914 78.404 1.00 11.87 134 GLU B C 1
ATOM 3284 O O . GLU B 1 134 ? 30.857 -24.047 77.335 1.00 12.72 134 GLU B O 1
ATOM 3290 N N . GLY B 1 135 ? 29.392 -22.898 78.642 1.00 11.59 135 GLY B N 1
ATOM 3291 C CA . GLY B 1 135 ? 29.177 -21.820 77.658 1.00 9.48 135 GLY B CA 1
ATOM 3292 C C . GLY B 1 135 ? 30.442 -20.997 77.475 1.00 8.50 135 GLY B C 1
ATOM 3293 O O . GLY B 1 135 ? 30.812 -20.671 76.362 1.00 8.37 135 GLY B O 1
ATOM 3294 N N . LEU B 1 136 ? 31.143 -20.722 78.585 1.00 8.93 136 LEU B N 1
ATOM 3295 C CA . LEU B 1 136 ? 32.350 -19.905 78.516 1.00 7.75 136 LEU B CA 1
ATOM 3296 C C . LEU B 1 136 ? 33.450 -20.668 77.786 1.00 7.94 136 LEU B C 1
ATOM 3297 O O . LEU B 1 136 ? 34.173 -20.094 76.982 1.00 7.96 136 LEU B O 1
ATOM 3302 N N . TYR B 1 137 ? 33.558 -21.968 78.063 1.00 8.34 137 TYR B N 1
ATOM 3303 C CA . TYR B 1 137 ? 34.479 -22.814 77.328 1.00 9.67 137 TYR B CA 1
ATOM 3304 C C . TYR B 1 137 ? 34.172 -22.825 75.825 1.00 9.19 137 TYR B C 1
ATOM 3305 O O . TYR B 1 137 ? 35.067 -22.641 74.999 1.00 8.99 137 TYR B O 1
ATOM 3314 N N . ALA B 1 138 ? 32.899 -23.002 75.470 1.00 8.57 138 ALA B N 1
ATOM 3315 C CA . ALA B 1 138 ? 32.518 -22.930 74.065 1.00 9.04 138 ALA B CA 1
ATOM 3316 C C . ALA B 1 138 ? 32.900 -21.568 73.460 1.00 7.64 138 ALA B C 1
ATOM 3317 O O . ALA B 1 138 ? 33.425 -21.496 72.336 1.00 9.01 138 ALA B O 1
ATOM 3319 N N . VAL B 1 139 ? 32.669 -20.489 74.208 1.00 7.21 139 VAL B N 1
ATOM 3320 C CA . VAL B 1 139 ? 33.011 -19.129 73.740 1.00 7.66 139 VAL B CA 1
ATOM 3321 C C . VAL B 1 139 ? 34.514 -19.010 73.551 1.00 7.88 139 VAL B C 1
ATOM 3322 O O . VAL B 1 139 ? 34.987 -18.434 72.586 1.00 8.06 139 VAL B O 1
ATOM 3326 N N . LYS B 1 140 ? 35.272 -19.549 74.502 1.00 8.14 140 LYS B N 1
ATOM 3327 C CA . LYS B 1 140 ? 36.730 -19.536 74.420 1.00 8.28 140 LYS B CA 1
ATOM 3328 C C . LYS B 1 140 ? 37.211 -20.233 73.141 1.00 7.81 140 LYS B C 1
ATOM 3329 O O . LYS B 1 140 ? 38.042 -19.680 72.412 1.00 8.46 140 LYS B O 1
ATOM 3335 N N . ILE B 1 141 ? 36.717 -21.456 72.892 1.00 7.58 141 ILE B N 1
ATOM 3336 C CA . ILE B 1 141 ? 37.120 -22.205 71.710 1.00 8.52 141 ILE B CA 1
ATOM 3337 C C . ILE B 1 141 ? 36.669 -21.494 70.431 1.00 7.99 141 ILE B C 1
ATOM 3338 O O . ILE B 1 141 ? 37.442 -21.337 69.483 1.00 9.04 141 ILE B O 1
ATOM 3343 N N . ARG B 1 142 ? 35.417 -21.046 70.415 1.00 8.34 142 ARG B N 1
ATOM 3344 C CA . ARG B 1 142 ? 34.872 -20.263 69.283 1.00 8.28 142 ARG B CA 1
ATOM 3345 C C . ARG B 1 142 ? 35.788 -19.089 68.953 1.00 7.07 142 ARG B C 1
ATOM 3346 O O . ARG B 1 142 ? 36.187 -18.911 67.791 1.00 8.32 142 ARG B O 1
ATOM 3354 N N . ALA B 1 143 ? 36.136 -18.304 69.977 1.00 7.09 143 ALA B N 1
ATOM 3355 C CA . ALA B 1 143 ? 37.010 -17.131 69.776 1.00 7.38 143 ALA B CA 1
ATOM 3356 C C . ALA B 1 143 ? 38.408 -17.472 69.276 1.00 7.93 143 ALA B C 1
ATOM 3357 O O . ALA B 1 143 ? 38.895 -16.831 68.328 1.00 7.31 143 ALA B O 1
ATOM 3359 N N . GLU B 1 144 ? 39.035 -18.501 69.872 1.00 8.68 144 GLU B N 1
ATOM 3360 C CA . GLU B 1 144 ? 40.346 -18.954 69.400 1.00 9.21 144 GLU B CA 1
ATOM 3361 C C . GLU B 1 144 ? 40.248 -19.409 67.959 1.00 9.49 144 GLU B C 1
ATOM 3362 O O . GLU B 1 144 ? 41.091 -19.057 67.139 1.00 10.16 144 GLU B O 1
ATOM 3368 N N . ALA B 1 145 ? 39.178 -20.138 67.642 1.00 9.94 145 ALA B N 1
ATOM 3369 C CA . ALA B 1 145 ? 39.048 -20.714 66.315 1.00 11.38 145 ALA B CA 1
ATOM 3370 C C . ALA B 1 145 ? 38.725 -19.656 65.253 1.00 10.56 145 ALA B C 1
ATOM 3371 O O . ALA B 1 145 ? 39.221 -19.728 64.121 1.00 12.27 145 ALA B O 1
ATOM 3373 N N . MET B 1 146 ? 37.909 -18.664 65.612 1.00 9.98 146 MET B N 1
ATOM 3374 C CA . MET B 1 146 ? 37.648 -17.513 64.728 1.00 10.16 146 MET B CA 1
ATOM 3375 C C . MET B 1 146 ? 38.929 -16.682 64.471 1.00 10.87 146 MET B C 1
ATOM 3376 O O . MET B 1 146 ? 39.155 -16.214 63.348 1.00 10.55 146 MET B O 1
ATOM 3381 N N . GLN B 1 147 ? 39.761 -16.500 65.506 1.00 10.26 147 GLN B N 1
ATOM 3382 C CA . GLN B 1 147 ? 41.008 -15.787 65.325 1.00 11.33 147 GLN B CA 1
ATOM 3383 C C . GLN B 1 147 ? 41.917 -16.518 64.352 1.00 11.42 147 GLN B C 1
ATOM 3384 O O . GLN B 1 147 ? 42.494 -15.908 63.457 1.00 11.83 147 GLN B O 1
ATOM 3390 N N . GLU B 1 148 ? 42.023 -17.827 64.518 1.00 12.06 148 GLU B N 1
ATOM 3391 C CA . GLU B 1 148 ? 42.866 -18.623 63.631 1.00 13.50 148 GLU B CA 1
ATOM 3392 C C . GLU B 1 148 ? 42.367 -18.580 62.172 1.00 13.75 148 GLU B C 1
ATOM 3393 O O . GLU B 1 148 ? 43.148 -18.465 61.219 1.00 13.78 148 GLU B O 1
ATOM 3399 N N . ALA B 1 149 ? 41.060 -18.680 62.008 1.00 14.41 149 ALA B N 1
ATOM 3400 C CA . ALA B 1 149 ? 40.437 -18.582 60.686 1.00 14.99 149 ALA B CA 1
ATOM 3401 C C . ALA B 1 149 ? 40.668 -17.214 60.073 1.00 15.33 149 ALA B C 1
ATOM 3402 O O . ALA B 1 149 ? 40.847 -17.108 58.853 1.00 18.17 149 ALA B O 1
ATOM 3404 N N . SER B 1 150 ? 40.687 -16.176 60.906 1.00 14.95 150 SER B N 1
ATOM 3405 C CA . SER B 1 150 ? 40.973 -14.801 60.471 1.00 15.35 150 SER B CA 1
ATOM 3406 C C . SER B 1 150 ? 42.383 -14.650 59.961 1.00 16.47 150 SER B C 1
ATOM 3407 O O . SER B 1 150 ? 42.645 -13.914 59.009 1.00 16.96 150 SER B O 1
ATOM 3410 N N . GLU B 1 151 ? 43.307 -15.340 60.621 1.00 15.56 151 GLU B N 1
ATOM 3411 C CA . GLU B 1 151 ? 44.703 -15.261 60.244 1.00 17.26 151 GLU B CA 1
ATOM 3412 C C . GLU B 1 151 ? 45.007 -16.014 58.953 1.00 17.01 151 GLU B C 1
ATOM 3413 O O . GLU B 1 151 ? 46.056 -15.792 58.357 1.00 17.89 151 GLU B O 1
ATOM 3419 N N . ALA B 1 152 ? 44.099 -16.885 58.503 1.00 16.74 152 ALA B N 1
ATOM 3420 C CA . ALA B 1 152 ? 44.403 -17.753 57.349 1.00 16.73 152 ALA B CA 1
ATOM 3421 C C . ALA B 1 152 ? 44.455 -17.032 56.004 1.00 16.32 152 ALA B C 1
ATOM 3422 O O . ALA B 1 152 ? 45.225 -17.426 55.118 1.00 17.02 152 ALA B O 1
ATOM 3424 N N . VAL B 1 153 ? 43.635 -15.984 55.843 1.00 16.79 153 VAL B N 1
ATOM 3425 C CA . VAL B 1 153 ? 43.648 -15.139 54.635 1.00 16.44 153 VAL B CA 1
ATOM 3426 C C . VAL B 1 153 ? 43.151 -13.733 54.994 1.00 15.22 153 VAL B C 1
ATOM 3427 O O . VAL B 1 153 ? 42.329 -13.601 55.916 1.00 15.04 153 VAL B O 1
ATOM 3431 N N . PRO B 1 154 ? 43.717 -12.674 54.360 1.00 14.15 154 PRO B N 1
ATOM 3432 C CA . PRO B 1 154 ? 43.222 -11.311 54.695 1.00 13.80 154 PRO B CA 1
ATOM 3433 C C . PRO B 1 154 ? 41.722 -11.091 54.332 1.00 12.22 154 PRO B C 1
ATOM 3434 O O . PRO B 1 154 ? 41.300 -11.175 53.148 1.00 12.28 154 PRO B O 1
ATOM 3438 N N . SER B 1 155 ? 40.959 -10.829 55.367 1.00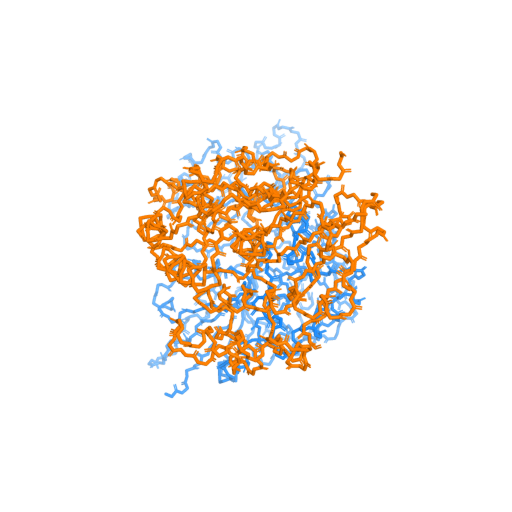 12.06 155 SER B N 1
ATOM 3439 C CA . SER B 1 155 ? 39.530 -10.615 55.184 1.00 11.90 155 SER B CA 1
ATOM 3440 C C . SER B 1 155 ? 39.029 -9.610 56.173 1.00 11.16 155 SER B C 1
ATOM 3441 O O . SER B 1 155 ? 39.705 -9.259 57.121 1.00 12.93 155 SER B O 1
ATOM 3444 N N . GLY B 1 156 ? 37.812 -9.142 55.961 1.00 9.98 156 GLY B N 1
ATOM 3445 C CA . GLY B 1 156 ? 37.235 -8.174 56.882 1.00 9.29 156 GLY B CA 1
ATOM 3446 C C . GLY B 1 156 ? 35.754 -8.030 56.640 1.00 8.75 156 GLY B C 1
ATOM 3447 O O . GLY B 1 156 ? 35.118 -8.901 55.975 1.00 8.27 156 GLY B O 1
ATOM 3448 N N . MET B 1 157 ? 35.211 -6.981 57.253 1.00 9.29 157 MET B N 1
ATOM 3449 C CA . MET B 1 157 ? 33.811 -6.751 57.203 1.00 9.36 157 MET B CA 1
ATOM 3450 C C . MET B 1 157 ? 33.550 -5.305 56.957 1.00 9.55 157 MET B C 1
ATOM 3451 O O . MET B 1 157 ? 34.160 -4.414 57.587 1.00 9.74 157 MET B O 1
ATOM 3456 N N . LEU B 1 158 ? 32.551 -5.070 56.092 1.00 8.26 158 LEU B N 1
ATOM 3457 C CA . LEU B 1 158 ? 32.236 -3.707 55.686 1.00 8.69 158 LEU B CA 1
ATOM 3458 C C . LEU B 1 158 ? 30.804 -3.429 56.019 1.00 10.04 158 LEU B C 1
ATOM 3459 O O . LEU B 1 158 ? 29.924 -4.079 55.459 1.00 10.33 158 LEU B O 1
ATOM 3464 N N . SER B 1 159 ? 30.567 -2.436 56.860 1.00 7.89 159 SER B N 1
ATOM 3465 C CA . SER B 1 159 ? 29.197 -2.063 57.185 1.00 10.95 159 SER B CA 1
ATOM 3466 C C . SER B 1 159 ? 28.675 -1.192 56.032 1.00 10.79 159 SER B C 1
ATOM 3467 O O . SER B 1 159 ? 29.386 -0.276 55.555 1.00 10.87 159 SER B O 1
ATOM 3470 N N . VAL B 1 160 ? 27.442 -1.466 55.578 1.00 9.48 160 VAL B N 1
ATOM 3471 C CA . VAL B 1 160 ? 26.882 -0.767 54.414 1.00 8.83 160 VAL B CA 1
ATOM 3472 C C . VAL B 1 160 ? 25.498 -0.209 54.751 1.00 9.47 160 VAL B C 1
ATOM 3473 O O . VAL B 1 160 ? 24.585 -0.981 55.136 1.00 8.26 160 VAL B O 1
ATOM 3477 N N . LEU B 1 161 ? 25.360 1.097 54.592 1.00 7.21 161 LEU B N 1
ATOM 3478 C CA . LEU B 1 161 ? 24.046 1.719 54.751 1.00 9.10 161 LEU B CA 1
ATOM 3479 C C . LEU B 1 161 ? 23.490 1.819 53.323 1.00 10.81 161 LEU B C 1
ATOM 3480 O O . LEU B 1 161 ? 24.046 2.522 52.457 1.00 8.84 161 LEU B O 1
ATOM 3485 N N . GLY B 1 162 ? 22.436 1.059 53.061 1.00 10.64 162 GLY B N 1
ATOM 3486 C CA . GLY B 1 162 ? 21.823 1.015 51.730 1.00 8.89 162 GLY B CA 1
ATOM 3487 C C . GLY B 1 162 ? 20.415 1.610 51.826 1.00 9.29 162 GLY B C 1
ATOM 3488 O O . GLY B 1 162 ? 20.116 2.463 52.684 1.00 9.21 162 GLY B O 1
ATOM 3489 N N . GLN B 1 163 ? 19.557 1.213 50.897 1.00 7.59 163 GLN B N 1
ATOM 3490 C CA . GLN B 1 163 ? 18.180 1.731 50.790 1.00 7.38 163 GLN B CA 1
ATOM 3491 C C . GLN B 1 163 ? 17.492 0.620 49.971 1.00 7.41 163 GLN B C 1
ATOM 3492 O O . GLN B 1 163 ? 18.140 -0.329 49.527 1.00 7.48 163 GLN B O 1
ATOM 3498 N N . PRO B 1 164 ? 16.188 0.726 49.757 1.00 6.80 164 PRO B N 1
ATOM 3499 C CA . PRO B 1 164 ? 15.467 -0.357 49.070 1.00 7.04 164 PRO B CA 1
ATOM 3500 C C . PRO B 1 164 ? 15.994 -0.660 47.683 1.00 8.41 164 PRO B C 1
ATOM 3501 O O . PRO B 1 164 ? 15.860 -1.801 47.230 1.00 9.28 164 PRO B O 1
ATOM 3505 N N . GLN B 1 165 ? 16.598 0.356 47.034 1.00 5.25 165 GLN B N 1
ATOM 3506 C CA . GLN B 1 165 ? 17.153 0.231 45.668 1.00 7.15 165 GLN B CA 1
ATOM 3507 C C . GLN B 1 165 ? 18.492 -0.431 45.670 1.00 8.53 165 GLN B C 1
ATOM 3508 O O . GLN B 1 165 ? 19.050 -0.693 44.614 1.00 9.87 165 GLN B O 1
ATOM 3514 N N . SER B 1 166 ? 19.046 -0.645 46.856 1.00 9.90 166 SER B N 1
ATOM 3515 C CA . SER B 1 166 ? 20.401 -1.213 46.885 1.00 7.27 166 SER B CA 1
ATOM 3516 C C . SER B 1 166 ? 20.433 -2.601 46.297 1.00 11.54 166 SER B C 1
ATOM 3517 O O . SER B 1 166 ? 19.486 -3.384 46.509 1.00 11.86 166 SER B O 1
ATOM 3520 N N . LYS B 1 167 ? 21.520 -2.917 45.624 1.00 10.73 167 LYS B N 1
ATOM 3521 C CA . LYS B 1 167 ? 21.685 -4.201 44.945 1.00 10.72 167 LYS B CA 1
ATOM 3522 C C . LYS B 1 167 ? 22.723 -5.036 45.724 1.00 10.62 167 LYS B C 1
ATOM 3523 O O . LYS B 1 167 ? 23.839 -5.206 45.268 1.00 10.59 167 LYS B O 1
ATOM 3529 N N . PHE B 1 168 ? 22.318 -5.556 46.892 1.00 10.57 168 PHE B N 1
ATOM 3530 C CA . PHE B 1 168 ? 23.296 -6.283 47.744 1.00 10.27 168 PHE B CA 1
ATOM 3531 C C . PHE B 1 168 ? 23.860 -7.518 47.045 1.00 12.83 168 PHE B C 1
ATOM 3532 O O . PHE B 1 168 ? 25.057 -7.781 47.125 1.00 11.87 168 PHE B O 1
ATOM 3540 N N . ASN B 1 169 ? 22.989 -8.273 46.398 1.00 13.15 169 ASN B N 1
ATOM 3541 C CA . ASN B 1 169 ? 23.441 -9.559 45.770 1.00 13.75 169 ASN B CA 1
ATOM 3542 C C . ASN B 1 169 ? 24.325 -9.338 44.587 1.00 13.44 169 ASN B C 1
ATOM 3543 O O . ASN B 1 169 ? 25.368 -10.015 44.424 1.00 13.33 169 ASN B O 1
ATOM 3548 N N . PHE B 1 170 ? 23.884 -8.431 43.718 1.00 11.69 170 PHE B N 1
ATOM 3549 C CA . PHE B 1 170 ? 24.651 -8.075 42.556 1.00 12.70 170 PHE B CA 1
ATOM 3550 C C . PHE B 1 170 ? 26.004 -7.489 42.989 1.00 11.69 170 PHE B C 1
ATOM 3551 O O . PHE B 1 170 ? 27.007 -7.806 42.398 1.00 10.64 170 PHE B O 1
ATOM 3559 N N . ALA B 1 171 ? 26.036 -6.627 44.014 1.00 9.56 171 ALA B N 1
ATOM 3560 C CA . ALA B 1 171 ? 27.300 -6.063 44.540 1.00 9.34 171 ALA B CA 1
ATOM 3561 C C . ALA B 1 171 ? 28.244 -7.208 44.875 1.00 10.50 171 ALA B C 1
ATOM 3562 O O . ALA B 1 171 ? 29.415 -7.217 44.479 1.00 7.36 171 ALA B O 1
ATOM 3564 N N . CYS B 1 172 ? 27.738 -8.196 45.592 1.00 9.92 172 CYS B N 1
ATOM 3565 C CA . CYS B 1 172 ? 28.561 -9.339 46.069 1.00 10.24 172 CYS B CA 1
ATOM 3566 C C . CYS B 1 172 ? 29.094 -10.172 44.931 1.00 9.07 172 CYS B C 1
ATOM 3567 O O . CYS B 1 172 ? 30.255 -10.556 44.943 1.00 9.97 172 CYS B O 1
ATOM 3570 N N . LEU B 1 173 ? 28.241 -10.409 43.945 1.00 7.91 173 LEU B N 1
ATOM 3571 C CA . LEU B 1 173 ? 28.613 -11.201 42.791 1.00 8.86 173 LEU B CA 1
ATOM 3572 C C . LEU B 1 173 ? 29.695 -10.416 42.048 1.00 9.37 173 LEU B C 1
ATOM 3573 O O . LEU B 1 173 ? 30.750 -10.983 41.681 1.00 7.85 173 LEU B O 1
ATOM 3578 N N . GLU B 1 174 ? 29.472 -9.116 41.818 1.00 8.49 174 GLU B N 1
ATOM 3579 C CA . GLU B 1 174 ? 30.502 -8.355 41.114 1.00 8.17 174 GLU B CA 1
ATOM 3580 C C . GLU B 1 174 ? 31.846 -8.318 41.831 1.00 6.28 174 GLU B C 1
ATOM 3581 O O . GLU B 1 174 ? 32.900 -8.388 41.101 1.00 8.61 174 GLU B O 1
ATOM 3587 N N . ALA B 1 175 ? 31.807 -8.242 43.162 1.00 7.89 175 ALA B N 1
ATOM 3588 C CA . ALA B 1 175 ? 33.024 -8.203 44.022 1.00 3.77 175 ALA B CA 1
ATOM 3589 C C . ALA B 1 175 ? 33.703 -9.538 43.887 1.00 7.88 175 ALA B C 1
ATOM 3590 O O . ALA B 1 175 ? 34.901 -9.583 43.670 1.00 5.23 175 ALA B O 1
ATOM 3592 N N . ARG B 1 176 ? 32.962 -10.631 43.969 1.00 8.13 176 ARG B N 1
ATOM 3593 C CA . ARG B 1 176 ? 33.588 -11.975 43.714 1.00 7.55 176 ARG B CA 1
ATOM 3594 C C . ARG B 1 176 ? 34.176 -12.162 42.350 1.00 5.46 176 ARG B C 1
ATOM 3595 O O . ARG B 1 176 ? 35.255 -12.724 42.251 1.00 7.36 176 ARG B O 1
ATOM 3603 N N . GLU B 1 177 ? 33.453 -11.709 41.322 1.00 4.00 177 GLU B N 1
ATOM 3604 C CA . GLU B 1 177 ? 33.994 -11.799 39.981 1.00 3.88 177 GLU B CA 1
ATOM 3605 C C . GLU B 1 177 ? 35.265 -11.013 39.864 1.00 4.19 177 GLU B C 1
ATOM 3606 O O . GLU B 1 177 ? 36.214 -11.506 39.247 1.00 2.37 177 GLU B O 1
ATOM 3612 N N . HIS B 1 178 ? 35.299 -9.788 40.357 1.00 6.78 178 HIS B N 1
ATOM 3613 C CA . HIS B 1 178 ? 36.501 -8.961 40.407 1.00 4.01 178 HIS B CA 1
ATOM 3614 C C . HIS B 1 178 ? 37.661 -9.720 41.083 1.00 3.95 178 HIS B C 1
ATOM 3615 O O . HIS B 1 178 ? 38.784 -9.798 40.534 1.00 2.00 178 HIS B O 1
ATOM 3622 N N . CYS B 1 179 ? 37.407 -10.458 42.140 1.00 3.52 179 CYS B N 1
ATOM 3623 C CA . CYS B 1 179 ? 38.437 -11.149 42.903 1.00 6.39 179 CYS B CA 1
ATOM 3624 C C . CYS B 1 179 ? 38.970 -12.338 42.133 1.00 6.09 179 CYS B C 1
ATOM 3625 O O . CYS B 1 179 ? 40.158 -12.649 42.161 1.00 4.97 179 CYS B O 1
ATOM 3628 N N . LYS B 1 180 ? 38.094 -13.000 41.376 1.00 6.67 180 LYS B N 1
ATOM 3629 C CA . LYS B 1 180 ? 38.521 -14.118 40.587 1.00 5.02 180 LYS B CA 1
ATOM 3630 C C . LYS B 1 180 ? 39.393 -13.486 39.543 1.00 4.00 180 LYS B C 1
ATOM 3631 O O . LYS B 1 180 ? 40.390 -14.037 39.076 1.00 4.67 180 LYS B O 1
ATOM 3637 N N . SER B 1 181 ? 39.038 -12.258 39.155 1.00 2.00 181 SER B N 1
ATOM 3638 C CA . SER B 1 181 ? 39.841 -11.789 37.951 1.00 2.00 181 SER B CA 1
ATOM 3639 C C . SER B 1 181 ? 41.301 -11.476 38.394 1.00 2.00 181 SER B C 1
ATOM 3640 O O . SER B 1 181 ? 42.241 -11.573 37.523 1.00 2.00 181 SER B O 1
ATOM 3643 N N . LEU B 1 182 ? 41.486 -11.219 39.697 1.00 4.91 182 LEU B N 1
ATOM 3644 C CA . LEU B 1 182 ? 42.693 -10.885 40.441 1.00 4.45 182 LEU B CA 1
ATOM 3645 C C . LEU B 1 182 ? 43.422 -12.126 40.982 1.00 8.40 182 LEU B C 1
ATOM 3646 O O . LEU B 1 182 ? 44.486 -11.993 41.610 1.00 7.59 182 LEU B O 1
ATOM 3651 N N . GLY B 1 183 ? 42.908 -13.324 40.704 1.00 8.29 183 GLY B N 1
ATOM 3652 C CA . GLY B 1 183 ? 43.595 -14.541 41.193 1.00 7.02 183 GLY B CA 1
ATOM 3653 C C . GLY B 1 183 ? 43.251 -15.119 42.567 1.00 6.36 183 GLY B C 1
ATOM 3654 O O . GLY B 1 183 ? 43.968 -16.028 43.064 1.00 6.87 183 GLY B O 1
ATOM 3655 N N . ILE B 1 184 ? 42.140 -14.690 43.146 1.00 5.63 184 ILE B N 1
ATOM 3656 C CA . ILE B 1 184 ? 41.650 -15.271 44.412 1.00 6.74 184 ILE B CA 1
ATOM 3657 C C . ILE B 1 184 ? 40.796 -16.514 44.115 1.00 6.45 184 ILE B C 1
ATOM 3658 O O . ILE B 1 184 ? 39.869 -16.442 43.309 1.00 7.24 184 ILE B O 1
ATOM 3663 N N . GLU B 1 185 ? 41.139 -17.653 44.742 1.00 5.90 185 GLU B N 1
ATOM 3664 C CA . GLU B 1 185 ? 40.310 -18.871 44.607 1.00 5.03 185 GLU B CA 1
ATOM 3665 C C . GLU B 1 185 ? 39.004 -18.813 45.457 1.00 4.21 185 GLU B C 1
ATOM 3666 O O . GLU B 1 185 ? 39.034 -18.560 46.705 1.00 5.25 185 GLU B O 1
ATOM 3672 N N . ASN B 1 186 ? 37.850 -19.100 44.837 1.00 3.89 186 ASN B N 1
ATOM 3673 C CA . ASN B 1 186 ? 36.554 -19.121 45.570 1.00 4.98 186 ASN B CA 1
ATOM 3674 C C . ASN B 1 186 ? 36.389 -17.933 46.462 1.00 6.63 186 ASN B C 1
ATOM 3675 O O . ASN B 1 186 ? 36.161 -18.053 47.675 1.00 5.58 186 ASN B O 1
ATOM 3680 N N . PRO B 1 187 ? 36.472 -16.749 45.872 1.00 5.47 187 PRO B N 1
ATOM 3681 C CA . PRO B 1 187 ? 36.416 -15.557 46.693 1.00 5.51 187 PRO B CA 1
ATOM 3682 C C . PRO B 1 187 ? 35.119 -15.531 47.472 1.00 6.77 187 PRO B C 1
ATOM 3683 O O . PRO B 1 187 ? 34.090 -16.012 46.970 1.00 6.68 187 PRO B O 1
ATOM 3687 N N . VAL B 1 188 ? 35.181 -14.966 48.672 1.00 7.67 188 VAL B N 1
ATOM 3688 C CA . VAL B 1 188 ? 34.053 -14.772 49.526 1.00 7.34 188 VAL B CA 1
ATOM 3689 C C . VAL B 1 188 ? 33.688 -13.289 49.584 1.00 7.68 188 VAL B C 1
ATOM 3690 O O . VAL B 1 188 ? 34.506 -12.440 49.848 1.00 6.27 188 VAL B O 1
ATOM 3694 N N . CYS B 1 189 ? 32.430 -12.979 49.339 1.00 8.24 189 CYS B N 1
ATOM 3695 C CA . CYS B 1 189 ? 31.897 -11.614 49.590 1.00 9.87 189 CYS B CA 1
ATOM 3696 C C . CYS B 1 189 ? 30.400 -11.839 49.743 1.00 10.25 189 CYS B C 1
ATOM 3697 O O . CYS B 1 189 ? 29.732 -12.234 48.768 1.00 10.12 189 CYS B O 1
ATOM 3700 N N . GLU B 1 190 ? 29.879 -11.703 50.952 1.00 10.20 190 GLU B N 1
ATOM 3701 C CA . GLU B 1 190 ? 28.478 -12.012 51.210 1.00 11.48 190 GLU B CA 1
ATOM 3702 C C . GLU B 1 190 ? 28.005 -11.244 52.392 1.00 10.48 190 GLU B C 1
ATOM 3703 O O . GLU B 1 190 ? 28.783 -10.831 53.250 1.00 9.56 190 GLU B O 1
ATOM 3709 N N . VAL B 1 191 ? 26.697 -11.031 52.448 1.00 9.84 191 VAL B N 1
ATOM 3710 C CA . VAL B 1 191 ? 26.114 -10.366 53.585 1.00 9.81 191 VAL B CA 1
ATOM 3711 C C . VAL B 1 191 ? 26.346 -11.311 54.770 1.00 10.28 191 VAL B C 1
ATOM 3712 O O . VAL B 1 191 ? 26.063 -12.525 54.696 1.00 10.57 191 VAL B O 1
ATOM 3716 N N . SER B 1 192 ? 26.958 -10.748 55.799 1.00 9.40 192 SER B N 1
ATOM 3717 C CA . SER B 1 192 ? 27.267 -11.469 57.036 1.00 10.98 192 SER B CA 1
ATOM 3718 C C . SER B 1 192 ? 26.372 -11.038 58.194 1.00 9.07 192 SER B C 1
ATOM 3719 O O . SER B 1 192 ? 26.251 -11.725 59.240 1.00 7.87 192 SER B O 1
ATOM 3722 N N . ASN B 1 193 ? 25.751 -9.852 58.086 1.00 9.19 193 ASN B N 1
ATOM 3723 C CA . ASN B 1 193 ? 24.855 -9.343 59.146 1.00 8.08 193 ASN B CA 1
ATOM 3724 C C . ASN B 1 193 ? 23.751 -8.504 58.562 1.00 9.43 193 ASN B C 1
ATOM 3725 O O . ASN B 1 193 ? 24.022 -7.649 57.729 1.00 10.86 193 ASN B O 1
ATOM 3730 N N . TYR B 1 194 ? 22.530 -8.771 58.999 1.00 8.81 194 TYR B N 1
ATOM 3731 C CA . TYR B 1 194 ? 21.381 -7.905 58.679 1.00 8.56 194 TYR B CA 1
ATOM 3732 C C . TYR B 1 194 ? 21.116 -7.130 59.879 1.00 8.52 194 TYR B C 1
ATOM 3733 O O . TYR B 1 194 ? 20.659 -7.721 60.871 1.00 7.07 194 TYR B O 1
ATOM 3742 N N . LEU B 1 195 ? 21.375 -5.819 59.861 1.00 8.46 195 LEU B N 1
ATOM 3743 C CA . LEU B 1 195 ? 21.299 -5.020 61.087 1.00 10.02 195 LEU B CA 1
ATOM 3744 C C . LEU B 1 195 ? 19.932 -4.375 61.285 1.00 10.05 195 LEU B C 1
ATOM 3745 O O . LEU B 1 195 ? 19.236 -4.536 62.309 1.00 8.30 195 LEU B O 1
ATOM 3750 N N . PHE B 1 196 ? 19.504 -3.650 60.261 1.00 8.32 196 PHE B N 1
ATOM 3751 C CA . PHE B 1 196 ? 18.184 -2.947 60.328 1.00 8.18 196 PHE B CA 1
ATOM 3752 C C . PHE B 1 196 ? 17.833 -2.679 58.858 1.00 7.87 196 PHE B C 1
ATOM 3753 O O . PHE B 1 196 ? 18.613 -3.053 57.999 1.00 9.83 196 PHE B O 1
ATOM 3761 N N . PRO B 1 197 ? 16.660 -2.128 58.559 1.00 10.54 197 PRO B N 1
ATOM 3762 C CA . PRO B 1 197 ? 16.194 -1.977 57.187 1.00 10.79 197 PRO B CA 1
ATOM 3763 C C . PRO B 1 197 ? 17.254 -1.382 56.278 1.00 10.13 197 PRO B C 1
ATOM 3764 O O . PRO B 1 197 ? 17.731 -0.258 56.535 1.00 11.19 197 PRO B O 1
ATOM 3768 N N . ASP B 1 198 ? 17.582 -2.131 55.237 1.00 11.11 198 ASP B N 1
ATOM 3769 C CA . ASP B 1 198 ? 18.498 -1.698 54.215 1.00 12.05 198 ASP B CA 1
ATOM 3770 C C . ASP B 1 198 ? 19.923 -1.479 54.732 1.00 12.00 198 ASP B C 1
ATOM 3771 O O . ASP B 1 198 ? 20.694 -0.892 54.014 1.00 12.36 198 ASP B O 1
ATOM 3776 N N . CYS B 1 199 ? 20.246 -1.927 55.953 1.00 9.28 199 CYS B N 1
ATOM 3777 C CA . CYS B 1 199 ? 21.623 -1.807 56.449 1.00 8.25 199 CYS B CA 1
ATOM 3778 C C . CYS B 1 199 ? 22.183 -3.185 56.779 1.00 8.88 199 CYS B C 1
ATOM 3779 O O . CYS B 1 199 ? 21.625 -3.911 57.581 1.00 9.74 199 CYS B O 1
ATOM 3782 N N . ARG B 1 200 ? 23.250 -3.525 56.070 1.00 7.54 200 ARG B N 1
ATOM 3783 C CA . ARG B 1 200 ? 23.812 -4.856 56.174 1.00 8.96 200 ARG B CA 1
ATOM 3784 C C . ARG B 1 200 ? 25.318 -4.767 56.229 1.00 11.23 200 ARG B C 1
ATOM 3785 O O . ARG B 1 200 ? 25.915 -3.784 55.710 1.00 12.35 200 ARG B O 1
ATOM 3793 N N . VAL B 1 201 ? 25.948 -5.790 56.825 1.00 8.99 201 VAL B N 1
ATOM 3794 C CA . VAL B 1 201 ? 27.388 -5.840 56.807 1.00 9.53 201 VAL B CA 1
ATOM 3795 C C . VAL B 1 201 ? 27.719 -6.881 55.728 1.00 7.40 201 VAL B C 1
ATOM 3796 O O . VAL B 1 201 ? 27.077 -7.951 55.704 1.00 9.23 201 VAL B O 1
ATOM 3800 N N . ILE B 1 202 ? 28.708 -6.612 54.809 1.00 8.53 202 ILE B N 1
ATOM 3801 C CA . ILE B 1 202 ? 29.153 -7.499 53.730 1.00 10.27 202 ILE B CA 1
ATOM 3802 C C . ILE B 1 202 ? 30.597 -7.818 54.085 1.00 10.10 202 ILE B C 1
ATOM 3803 O O . ILE B 1 202 ? 31.385 -6.929 54.467 1.00 11.38 202 ILE B O 1
ATOM 3808 N N . SER B 1 203 ? 30.895 -9.098 54.037 1.00 9.89 203 SER B N 1
ATOM 3809 C CA . SER B 1 203 ? 32.153 -9.553 54.569 1.00 10.43 203 SER B CA 1
ATOM 3810 C C . SER B 1 203 ? 32.811 -10.528 53.625 1.00 9.61 203 SER B C 1
ATOM 3811 O O . SER B 1 203 ? 32.157 -11.239 52.858 1.00 9.52 203 SER B O 1
ATOM 3814 N N . GLY B 1 204 ? 34.127 -10.643 53.736 1.00 7.33 204 GLY B N 1
ATOM 3815 C CA . GLY B 1 204 ? 34.823 -11.550 52.832 1.00 8.69 204 GLY B CA 1
ATOM 3816 C C . GLY B 1 204 ? 36.232 -11.139 52.687 1.00 9.20 204 GLY B C 1
ATOM 3817 O O . GLY B 1 204 ? 36.766 -10.424 53.503 1.00 9.45 204 GLY B O 1
ATOM 3818 N N . HIS B 1 205 ? 36.831 -11.584 51.567 1.00 5.59 205 HIS B N 1
ATOM 3819 C CA . HIS B 1 205 ? 38.276 -11.314 51.132 1.00 7.51 205 HIS B CA 1
ATOM 3820 C C . HIS B 1 205 ? 38.456 -9.806 51.061 1.00 7.85 205 HIS B C 1
ATOM 3821 O O . HIS B 1 205 ? 37.543 -9.071 50.656 1.00 7.30 205 HIS B O 1
ATOM 3828 N N . GLN B 1 206 ? 39.620 -9.348 51.514 1.00 8.67 206 GLN B N 1
ATOM 3829 C CA . GLN B 1 206 ? 39.812 -7.886 51.619 1.00 10.73 206 GLN B CA 1
ATOM 3830 C C . GLN B 1 206 ? 39.647 -7.216 50.275 1.00 9.29 206 GLN B C 1
ATOM 3831 O O . GLN B 1 206 ? 39.040 -6.120 50.195 1.00 9.82 206 GLN B O 1
ATOM 3837 N N . GLU B 1 207 ? 40.163 -7.858 49.223 1.00 8.16 207 GLU B N 1
ATOM 3838 C CA . GLU B 1 207 ? 40.043 -7.394 47.819 1.00 8.90 207 GLU B CA 1
ATOM 3839 C C . GLU B 1 207 ? 38.596 -7.181 47.431 1.00 7.98 207 GLU B C 1
ATOM 3840 O O . GLU B 1 207 ? 38.281 -6.223 46.691 1.00 8.91 207 GLU B O 1
ATOM 3846 N N . ALA B 1 208 ? 37.660 -7.985 47.977 1.00 8.39 208 ALA B N 1
ATOM 3847 C CA . ALA B 1 208 ? 36.293 -7.828 47.553 1.00 7.81 208 ALA B CA 1
ATOM 3848 C C . ALA B 1 208 ? 35.743 -6.557 48.175 1.00 9.55 208 ALA B C 1
ATOM 3849 O O . ALA B 1 208 ? 34.978 -5.820 47.552 1.00 9.56 208 ALA B O 1
ATOM 3851 N N . LEU B 1 209 ? 36.132 -6.309 49.432 1.00 7.20 209 LEU B N 1
ATOM 3852 C CA . LEU B 1 209 ? 35.637 -5.125 50.160 1.00 9.50 209 LEU B CA 1
ATOM 3853 C C . LEU B 1 209 ? 36.235 -3.822 49.622 1.00 9.45 209 LEU B C 1
ATOM 3854 O O . LEU B 1 209 ? 35.517 -2.772 49.608 1.00 9.07 209 LEU B O 1
ATOM 3859 N N . ARG B 1 210 ? 37.507 -3.872 49.171 1.00 8.71 210 ARG B N 1
ATOM 3860 C CA . ARG B 1 210 ? 38.111 -2.762 48.395 1.00 8.78 210 ARG B CA 1
ATOM 3861 C C . ARG B 1 210 ? 37.363 -2.443 47.082 1.00 6.91 210 ARG B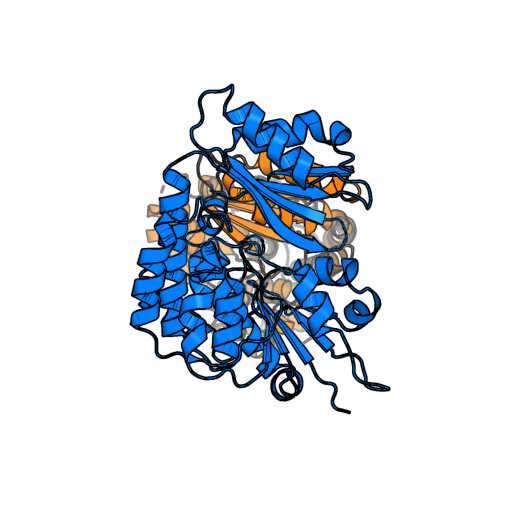 C 1
ATOM 3862 O O . ARG B 1 210 ? 37.092 -1.270 46.742 1.00 7.90 210 ARG B O 1
ATOM 3870 N N . PHE B 1 211 ? 36.938 -3.487 46.399 1.00 6.69 211 PHE B N 1
ATOM 3871 C CA . PHE B 1 211 ? 36.177 -3.301 45.168 1.00 7.08 211 PHE B CA 1
ATOM 3872 C C . PHE B 1 211 ? 34.855 -2.600 45.526 1.00 9.08 211 PHE B C 1
ATOM 3873 O O . PHE B 1 211 ? 34.436 -1.662 44.844 1.00 9.34 211 PHE B O 1
ATOM 3881 N N . LEU B 1 212 ? 34.216 -3.057 46.580 1.00 8.39 212 LEU B N 1
ATOM 3882 C CA . LEU B 1 212 ? 32.959 -2.410 47.007 1.00 7.45 212 LEU B CA 1
ATOM 3883 C C . LEU B 1 212 ? 33.153 -0.961 47.399 1.00 8.89 212 LEU B C 1
ATOM 3884 O O . LEU B 1 212 ? 32.289 -0.159 47.108 1.00 8.95 212 LEU B O 1
ATOM 3889 N N . GLN B 1 213 ? 34.237 -0.639 48.102 1.00 8.59 213 GLN B N 1
ATOM 3890 C CA . GLN B 1 213 ? 34.533 0.795 48.399 1.00 9.09 213 GLN B CA 1
ATOM 3891 C C . GLN B 1 213 ? 34.673 1.628 47.175 1.00 8.59 213 GLN B C 1
ATOM 3892 O O . GLN B 1 213 ? 34.305 2.808 47.154 1.00 8.77 213 GLN B O 1
ATOM 3898 N N . LYS B 1 214 ? 35.281 1.058 46.158 1.00 8.40 214 LYS B N 1
ATOM 3899 C CA . LYS B 1 214 ? 35.541 1.796 44.930 1.00 9.25 214 LYS B CA 1
ATOM 3900 C C . LYS B 1 214 ? 34.301 1.917 44.009 1.00 8.77 214 LYS B C 1
ATOM 3901 O O . LYS B 1 214 ? 34.240 2.813 43.147 1.00 9.51 214 LYS B O 1
ATOM 3907 N N . ASN B 1 215 ? 33.323 1.026 44.199 1.00 6.40 215 ASN B N 1
ATOM 3908 C CA . ASN B 1 215 ? 32.182 0.856 43.279 1.00 7.60 215 ASN B CA 1
ATOM 3909 C C . ASN B 1 215 ? 30.821 0.948 43.947 1.00 7.53 215 ASN B C 1
ATOM 3910 O O . ASN B 1 215 ? 29.739 0.660 43.325 1.00 9.25 215 ASN B O 1
ATOM 3915 N N . SER B 1 216 ? 30.789 1.379 45.197 1.00 8.08 216 SER B N 1
ATOM 3916 C CA . SER B 1 216 ? 29.589 1.196 45.964 1.00 8.76 216 SER B CA 1
ATOM 3917 C C . SER B 1 216 ? 28.365 1.939 45.418 1.00 9.82 216 SER B C 1
ATOM 3918 O O . SER B 1 216 ? 27.228 1.497 45.574 1.00 8.28 216 SER B O 1
ATOM 3921 N N . SER B 1 217 ? 28.586 3.105 44.812 1.00 7.48 217 SER B N 1
ATOM 3922 C CA . SER B 1 217 ? 27.430 3.877 44.284 1.00 7.07 217 SER B CA 1
ATOM 3923 C C . SER B 1 217 ? 26.664 3.161 43.158 1.00 8.85 217 SER B C 1
ATOM 3924 O O . SER B 1 217 ? 25.461 3.356 43.008 1.00 9.09 217 SER B O 1
ATOM 3927 N N . LYS B 1 218 ? 27.394 2.347 42.395 1.00 8.68 218 LYS B N 1
ATOM 3928 C CA . LYS B 1 218 ? 26.879 1.501 41.285 1.00 10.27 218 LYS B CA 1
ATOM 3929 C C . LYS B 1 218 ? 25.715 0.614 41.795 1.00 9.44 218 LYS B C 1
ATOM 3930 O O . LYS B 1 218 ? 24.780 0.296 41.031 1.00 8.63 218 LYS B O 1
ATOM 3936 N N . PHE B 1 219 ? 25.824 0.187 43.054 1.00 8.08 219 PHE B N 1
ATOM 3937 C CA . PHE B 1 219 ? 24.918 -0.775 43.706 1.00 8.89 219 PHE B CA 1
ATOM 3938 C C . PHE B 1 219 ? 23.968 -0.033 44.619 1.00 8.24 219 PHE B C 1
ATOM 3939 O O . PHE B 1 219 ? 23.222 -0.640 45.384 1.00 7.81 219 PHE B O 1
ATOM 3947 N N . HIS B 1 220 ? 23.980 1.302 44.510 1.00 8.30 220 HIS B N 1
ATOM 3948 C CA . HIS B 1 220 ? 23.081 2.121 45.286 1.00 8.12 220 HIS B CA 1
ATOM 3949 C C . HIS B 1 220 ? 23.265 1.972 46.820 1.00 7.55 220 HIS B C 1
ATOM 3950 O O . HIS B 1 220 ? 22.300 2.048 47.597 1.00 8.41 220 HIS B O 1
ATOM 3957 N N . PHE B 1 221 ? 24.529 1.851 47.235 1.00 7.91 221 PHE B N 1
ATOM 3958 C CA . PHE B 1 221 ? 24.877 1.980 48.621 1.00 7.79 221 PHE B CA 1
ATOM 3959 C C . PHE B 1 221 ? 25.089 3.450 48.953 1.00 8.52 221 PHE B C 1
ATOM 3960 O O . PHE B 1 221 ? 25.753 4.202 48.222 1.00 10.04 221 PHE B O 1
ATOM 3968 N N . ARG B 1 222 ? 24.580 3.829 50.116 1.00 6.81 222 ARG B N 1
ATOM 3969 C CA . ARG B 1 222 ? 24.678 5.218 50.529 1.00 7.64 222 ARG B CA 1
ATOM 3970 C C . ARG B 1 222 ? 25.977 5.544 51.287 1.00 7.27 222 ARG B C 1
ATOM 3971 O O . ARG B 1 222 ? 26.596 6.569 51.029 1.00 7.58 222 ARG B O 1
ATOM 3979 N N . ARG B 1 223 ? 26.317 4.704 52.267 1.00 8.52 223 ARG B N 1
ATOM 3980 C CA . ARG B 1 223 ? 27.557 4.917 53.053 1.00 9.54 223 ARG B CA 1
ATOM 3981 C C . ARG B 1 223 ? 28.157 3.594 53.440 1.00 10.71 223 ARG B C 1
ATOM 3982 O O . ARG B 1 223 ? 27.466 2.569 53.491 1.00 9.77 223 ARG B O 1
ATOM 3990 N N . THR B 1 224 ? 29.446 3.609 53.781 1.00 10.02 224 THR B N 1
ATOM 3991 C CA . THR B 1 224 ? 30.124 2.362 54.135 1.00 10.71 224 THR B CA 1
ATOM 3992 C C . THR B 1 224 ? 31.137 2.683 55.218 1.00 11.36 224 THR B C 1
ATOM 3993 O O . THR B 1 224 ? 31.575 3.818 55.333 1.00 10.39 224 THR B O 1
ATOM 3997 N N . ARG B 1 225 ? 31.445 1.670 56.027 1.00 9.63 225 ARG B N 1
ATOM 3998 C CA . ARG B 1 225 ? 32.519 1.790 57.035 1.00 10.21 225 ARG B CA 1
ATOM 3999 C C . ARG B 1 225 ? 33.170 0.429 57.179 1.00 9.44 225 ARG B C 1
ATOM 4000 O O . ARG B 1 225 ? 32.508 -0.567 57.425 1.00 10.95 225 ARG B O 1
ATOM 4008 N N . MET B 1 226 ? 34.489 0.385 56.998 1.00 10.72 226 MET B N 1
ATOM 4009 C CA . MET B 1 226 ? 35.214 -0.836 57.211 1.00 13.05 226 MET B CA 1
ATOM 4010 C C . MET B 1 226 ? 35.287 -1.058 58.735 1.00 13.50 226 MET B C 1
ATOM 4011 O O . MET B 1 226 ? 35.646 -0.135 59.497 1.00 16.09 226 MET B O 1
ATOM 4016 N N . LEU B 1 227 ? 34.893 -2.230 59.194 1.00 13.60 227 LEU B N 1
ATOM 4017 C CA . LEU B 1 227 ? 34.828 -2.478 60.647 1.00 14.16 227 LEU B CA 1
ATOM 4018 C C . LEU B 1 227 ? 36.207 -2.850 61.151 1.00 14.72 227 LEU B C 1
ATOM 4019 O O . LEU B 1 227 ? 36.994 -3.426 60.406 1.00 14.70 227 LEU B O 1
ATOM 4024 N N . PRO B 1 228 ? 36.505 -2.500 62.418 1.00 16.02 228 PRO B N 1
ATOM 4025 C CA . PRO B 1 228 ? 37.852 -2.825 62.925 1.00 16.93 228 PRO B CA 1
ATOM 4026 C C . PRO B 1 228 ? 37.854 -4.239 63.525 1.00 18.32 228 PRO B C 1
ATOM 4027 O O . PRO B 1 228 ? 37.904 -4.413 64.761 1.00 19.81 228 PRO B O 1
ATOM 4031 N N . VAL B 1 229 ? 37.739 -5.249 62.677 1.00 17.73 229 VAL B N 1
ATOM 4032 C CA . VAL B 1 229 ? 37.761 -6.633 63.153 1.00 17.71 229 VAL B CA 1
ATOM 4033 C C . VAL B 1 229 ? 38.743 -7.422 62.337 1.00 18.03 229 VAL B C 1
ATOM 4034 O O . VAL B 1 229 ? 39.112 -7.008 61.234 1.00 18.78 229 VAL B O 1
ATOM 4038 N N . SER B 1 230 ? 39.151 -8.577 62.890 1.00 16.10 230 SER B N 1
ATOM 4039 C CA . SER B 1 230 ? 40.269 -9.336 62.380 1.00 15.77 230 SER B CA 1
ATOM 4040 C C . SER B 1 230 ? 39.961 -10.135 61.117 1.00 14.09 230 SER B C 1
ATOM 4041 O O . SER B 1 230 ? 40.902 -10.579 60.436 1.00 14.89 230 SER B O 1
ATOM 4044 N N . GLY B 1 231 ? 38.686 -10.357 60.808 1.00 12.55 231 GLY B N 1
ATOM 4045 C CA . GLY B 1 231 ? 38.358 -11.322 59.761 1.00 11.23 231 GLY B CA 1
ATOM 4046 C C . GLY B 1 231 ? 36.891 -11.234 59.329 1.00 10.06 231 GLY B C 1
ATOM 4047 O O . GLY B 1 231 ? 36.108 -10.458 59.900 1.00 11.12 231 GLY B O 1
ATOM 4048 N N . ALA B 1 232 ? 36.530 -12.034 58.338 1.00 10.90 232 ALA B N 1
ATOM 4049 C CA . ALA B 1 232 ? 35.166 -11.987 57.787 1.00 9.72 232 ALA B CA 1
ATOM 4050 C C . ALA B 1 232 ? 34.256 -12.926 58.567 1.00 8.96 232 ALA B C 1
ATOM 4051 O O . ALA B 1 232 ? 33.993 -14.076 58.144 1.00 10.03 232 ALA B O 1
ATOM 4053 N N . PHE B 1 233 ? 33.824 -12.468 59.743 1.00 8.98 233 PHE B N 1
ATOM 4054 C CA . PHE B 1 233 ? 32.966 -13.296 60.573 1.00 8.91 233 PHE B CA 1
ATOM 4055 C C . PHE B 1 233 ? 31.643 -13.576 59.829 1.00 9.28 233 PHE B C 1
ATOM 4056 O O . PHE B 1 233 ? 31.262 -12.812 58.932 1.00 9.74 233 PHE B O 1
ATOM 4064 N N . HIS B 1 234 ? 30.994 -14.687 60.179 1.00 9.11 234 HIS B N 1
ATOM 4065 C CA . HIS B 1 234 ? 29.669 -14.986 59.647 1.00 8.99 234 HIS B CA 1
ATOM 4066 C C . HIS B 1 234 ? 29.658 -15.095 58.138 1.00 11.00 234 HIS B C 1
ATOM 4067 O O . HIS B 1 234 ? 28.699 -14.677 57.430 1.00 12.36 234 HIS B O 1
ATOM 4074 N N . THR B 1 235 ? 30.753 -15.690 57.671 1.00 10.10 235 THR B N 1
ATOM 4075 C CA . THR B 1 235 ? 30.867 -16.049 56.273 1.00 11.00 235 THR B CA 1
ATOM 4076 C C . THR B 1 235 ? 31.511 -17.428 56.227 1.00 11.78 235 THR B C 1
ATOM 4077 O O . THR B 1 235 ? 31.936 -18.024 57.256 1.00 11.15 235 THR B O 1
ATOM 4081 N N . ARG B 1 236 ? 31.563 -17.936 55.008 1.00 11.24 236 ARG B N 1
ATOM 4082 C CA . ARG B 1 236 ? 32.266 -19.161 54.703 1.00 12.93 236 ARG B CA 1
ATOM 4083 C C . ARG B 1 236 ? 33.754 -19.178 55.154 1.00 11.53 236 ARG B C 1
ATOM 4084 O O . ARG B 1 236 ? 34.314 -20.257 55.388 1.00 12.42 236 ARG B O 1
ATOM 4092 N N . LEU B 1 237 ? 34.362 -17.986 55.278 1.00 11.59 237 LEU B N 1
ATOM 4093 C CA . LEU B 1 237 ? 35.756 -17.888 55.755 1.00 11.49 237 LEU B CA 1
ATOM 4094 C C . LEU B 1 237 ? 35.930 -18.321 57.201 1.00 10.99 237 LEU B C 1
ATOM 4095 O O . LEU B 1 237 ? 37.072 -18.521 57.639 1.00 12.02 237 LEU B O 1
ATOM 4100 N N . MET B 1 238 ? 34.818 -18.520 57.912 1.00 10.26 238 MET B N 1
ATOM 4101 C CA . MET B 1 238 ? 34.901 -19.051 59.298 1.00 10.40 238 MET B CA 1
ATOM 4102 C C . MET B 1 238 ? 34.731 -20.588 59.310 1.00 11.85 238 MET B C 1
ATOM 4103 O O . MET B 1 238 ? 34.707 -21.208 60.381 1.00 11.39 238 MET B O 1
ATOM 4108 N N . GLU B 1 239 ? 34.608 -21.192 58.123 1.00 11.57 239 GLU B N 1
ATOM 4109 C CA . GLU B 1 239 ? 34.493 -22.653 58.066 1.00 13.37 239 GLU B CA 1
ATOM 4110 C C . GLU B 1 239 ? 35.542 -23.399 58.904 1.00 12.90 239 GLU B C 1
ATOM 4111 O O . GLU B 1 239 ? 35.213 -24.409 59.512 1.00 14.57 239 GLU B O 1
ATOM 4117 N N . PRO B 1 240 ? 36.816 -22.951 58.896 1.00 12.83 240 PRO B N 1
ATOM 4118 C CA . PRO B 1 240 ? 37.775 -23.666 59.762 1.00 12.92 240 PRO B CA 1
ATOM 4119 C C . PRO B 1 240 ? 37.429 -23.723 61.253 1.00 12.67 240 PRO B C 1
ATOM 4120 O O . PRO B 1 240 ? 37.903 -24.616 61.970 1.00 14.83 240 PRO B O 1
ATOM 4124 N N . ALA B 1 241 ? 36.623 -22.780 61.724 1.00 12.70 241 ALA B N 1
ATOM 4125 C CA . ALA B 1 241 ? 36.239 -22.725 63.120 1.00 11.60 241 ALA B CA 1
ATOM 4126 C C . ALA B 1 241 ? 35.081 -23.662 63.461 1.00 11.82 241 ALA B C 1
ATOM 4127 O O . ALA B 1 241 ? 34.779 -23.844 64.637 1.00 12.06 241 ALA B O 1
ATOM 4129 N N . VAL B 1 242 ? 34.400 -24.226 62.455 1.00 11.39 242 VAL B N 1
ATOM 4130 C CA . VAL B 1 242 ? 33.245 -25.091 62.737 1.00 11.98 242 VAL B CA 1
ATOM 4131 C C . VAL B 1 242 ? 33.620 -26.376 63.470 1.00 12.19 242 VAL B C 1
ATOM 4132 O O . VAL B 1 242 ? 32.989 -26.725 64.472 1.00 12.01 242 VAL B O 1
ATOM 4136 N N . GLU B 1 243 ? 34.629 -27.085 62.977 1.00 12.73 243 GLU B N 1
ATOM 4137 C CA . GLU B 1 243 ? 35.043 -28.343 63.642 1.00 13.94 243 GLU B CA 1
ATOM 4138 C C . GLU B 1 243 ? 35.454 -28.126 65.120 1.00 13.85 243 GLU B C 1
ATOM 4139 O O . GLU B 1 243 ? 34.907 -28.800 66.007 1.00 13.87 243 GLU B O 1
ATOM 4142 N N . PRO B 1 244 ? 36.389 -27.176 65.398 1.00 13.40 244 PRO B N 1
ATOM 4143 C CA . PRO B 1 244 ? 36.696 -26.845 66.813 1.00 13.61 244 PRO B CA 1
ATOM 4144 C C . PRO B 1 244 ? 35.486 -26.486 67.691 1.00 13.00 244 PRO B C 1
ATOM 4145 O O . PRO B 1 244 ? 35.386 -27.021 68.800 1.00 12.46 244 PRO B O 1
ATOM 4149 N N . LEU B 1 245 ? 34.564 -25.641 67.213 1.00 11.29 245 LEU B N 1
ATOM 4150 C CA . LEU B 1 245 ? 33.353 -25.352 68.010 1.00 11.24 245 LEU B CA 1
ATOM 4151 C C . LEU B 1 245 ? 32.449 -26.583 68.227 1.00 11.51 245 LEU B C 1
ATOM 4152 O O . LEU B 1 245 ? 31.907 -26.784 69.329 1.00 10.91 245 LEU B O 1
ATOM 4157 N N . THR B 1 246 ? 32.261 -27.360 67.160 1.00 11.73 246 THR B N 1
ATOM 4158 C CA . THR B 1 246 ? 31.441 -28.579 67.210 1.00 12.28 246 THR B CA 1
ATOM 4159 C C . THR B 1 246 ? 32.023 -29.500 68.293 1.00 13.06 246 THR B C 1
ATOM 4160 O O . THR B 1 246 ? 31.294 -29.957 69.186 1.00 14.51 246 THR B O 1
ATOM 4164 N N . GLN B 1 247 ? 33.341 -29.712 68.243 1.00 13.64 247 GLN B N 1
ATOM 4165 C CA . GLN B 1 247 ? 34.034 -30.540 69.253 1.00 14.80 247 GLN B CA 1
ATOM 4166 C C . GLN B 1 247 ? 33.788 -30.005 70.670 1.00 14.52 247 GLN B C 1
ATOM 4167 O O . GLN B 1 247 ? 33.414 -30.763 71.576 1.00 14.68 247 GLN B O 1
ATOM 4170 N N . ALA B 1 248 ? 33.962 -28.690 70.832 1.00 14.53 248 ALA B N 1
ATOM 4171 C CA . ALA B 1 248 ? 33.772 -27.994 72.103 1.00 14.97 248 ALA B CA 1
ATOM 4172 C C . ALA B 1 248 ? 32.347 -28.086 72.630 1.00 15.90 248 ALA B C 1
ATOM 4173 O O . ALA B 1 248 ? 32.141 -28.146 73.850 1.00 16.93 248 ALA B O 1
ATOM 4175 N N . LEU B 1 249 ? 31.374 -28.152 71.723 1.00 15.89 249 LEU B N 1
ATOM 4176 C CA . LEU B 1 249 ? 29.957 -28.243 72.108 1.00 16.46 249 LEU B CA 1
ATOM 4177 C C . LEU B 1 249 ? 29.467 -29.676 72.399 1.00 17.54 249 LEU B C 1
ATOM 4178 O O . LEU B 1 249 ? 28.518 -29.873 73.169 1.00 16.93 249 LEU B O 1
ATOM 4183 N N . LYS B 1 250 ? 30.093 -30.672 71.782 1.00 19.36 250 LYS B N 1
ATOM 4184 C CA . LYS B 1 250 ? 29.640 -32.053 72.011 1.00 21.73 250 LYS B CA 1
ATOM 4185 C C . LYS B 1 250 ? 29.893 -32.530 73.449 1.00 22.42 250 LYS B C 1
ATOM 4186 O O . LYS B 1 250 ? 29.304 -33.526 73.900 1.00 23.75 250 LYS B O 1
ATOM 4190 N N . ALA B 1 251 ? 30.747 -31.806 74.172 1.00 23.23 251 ALA B N 1
ATOM 4191 C CA . ALA B 1 251 ? 30.909 -31.989 75.614 1.00 24.22 251 ALA B CA 1
ATOM 4192 C C . ALA B 1 251 ? 29.667 -31.502 76.377 1.00 24.66 251 ALA B C 1
ATOM 4193 O O . ALA B 1 251 ? 29.243 -32.129 77.357 1.00 25.14 251 ALA B O 1
ATOM 4194 N N . VAL B 1 252 ? 29.074 -30.413 75.885 1.00 24.50 252 VAL B N 1
ATOM 4195 C CA . VAL B 1 252 ? 28.008 -29.677 76.580 1.00 24.59 252 VAL B CA 1
ATOM 4196 C C . VAL B 1 252 ? 26.674 -30.417 76.553 1.00 24.27 252 VAL B C 1
ATOM 4197 O O . VAL B 1 252 ? 26.272 -30.938 75.504 1.00 24.92 252 VAL B O 1
ATOM 4201 N N . ASP B 1 253 ? 25.981 -30.449 77.692 1.00 23.85 253 ASP B N 1
ATOM 4202 C CA . ASP B 1 253 ? 24.650 -31.065 77.754 1.00 23.62 253 ASP B CA 1
ATOM 4203 C C . ASP B 1 253 ? 23.564 -29.989 77.644 1.00 23.30 253 ASP B C 1
ATOM 4204 O O . ASP B 1 253 ? 22.994 -29.564 78.660 1.00 23.52 253 ASP B O 1
ATOM 4206 N N . ILE B 1 254 ? 23.298 -29.549 76.410 1.00 23.26 254 ILE B N 1
ATOM 4207 C CA . ILE B 1 254 ? 22.399 -28.400 76.138 1.00 22.87 254 ILE B CA 1
ATOM 4208 C C . ILE B 1 254 ? 20.944 -28.734 76.516 1.00 22.48 254 ILE B C 1
ATOM 4209 O O . ILE B 1 254 ? 20.341 -29.638 75.937 1.00 23.01 254 ILE B O 1
ATOM 4214 N N . LYS B 1 255 ? 20.421 -28.032 77.528 1.00 22.13 255 LYS B N 1
ATOM 4215 C CA . LYS B 1 255 ? 19.052 -28.220 78.053 1.00 21.16 255 LYS B CA 1
ATOM 4216 C C . LYS B 1 255 ? 18.096 -27.296 77.255 1.00 20.95 255 LYS B C 1
ATOM 4217 O O . LYS B 1 255 ? 18.566 -26.408 76.534 1.00 20.26 255 LYS B O 1
ATOM 4220 N N . LYS B 1 256 ? 16.775 -27.524 77.325 1.00 20.40 256 LYS B N 1
ATOM 4221 C CA . LYS B 1 256 ? 15.803 -26.661 76.614 1.00 19.67 256 LYS B CA 1
ATOM 4222 C C . LYS B 1 256 ? 15.847 -25.256 77.214 1.00 18.89 256 LYS B C 1
ATOM 4223 O O . LYS B 1 256 ? 15.913 -25.124 78.430 1.00 19.01 256 LYS B O 1
ATOM 4225 N N . PRO B 1 257 ? 15.856 -24.197 76.372 1.00 17.90 257 PRO B N 1
ATOM 4226 C CA . PRO B 1 257 ? 15.837 -22.880 77.020 1.00 17.22 257 PRO B CA 1
ATOM 4227 C C . PRO B 1 257 ? 14.553 -22.618 77.815 1.00 17.09 257 PRO B C 1
ATOM 4228 O O . PRO B 1 257 ? 13.460 -22.972 77.351 1.00 17.04 257 PRO B O 1
ATOM 4232 N N . LEU B 1 258 ? 14.691 -22.018 78.996 1.00 16.61 258 LEU B N 1
ATOM 4233 C CA . LEU B 1 258 ? 13.554 -21.739 79.890 1.00 16.97 258 LEU B CA 1
ATOM 4234 C C . LEU B 1 258 ? 12.821 -20.432 79.545 1.00 16.47 258 LEU B C 1
ATOM 4235 O O . LEU B 1 258 ? 11.802 -20.085 80.169 1.00 17.38 258 LEU B O 1
ATOM 4237 N N . VAL B 1 259 ? 13.346 -19.729 78.548 1.00 15.94 259 VAL B N 1
ATOM 4238 C CA . VAL B 1 259 ? 12.725 -18.532 77.988 1.00 14.74 259 VAL B CA 1
ATOM 4239 C C . VAL B 1 259 ? 12.910 -18.615 76.477 1.00 13.95 259 VAL B C 1
ATOM 4240 O O . VAL B 1 259 ? 13.802 -19.328 76.007 1.00 14.76 259 VAL B O 1
ATOM 4244 N N . SER B 1 260 ? 12.061 -17.937 75.714 1.00 12.90 260 SER B N 1
ATOM 4245 C CA . SER B 1 260 ? 12.226 -17.919 74.259 1.00 13.01 260 SER B CA 1
ATOM 4246 C C . SER B 1 260 ? 13.561 -17.271 73.865 1.00 12.59 260 SER B C 1
ATOM 4247 O O . SER B 1 260 ? 13.796 -16.128 74.231 1.00 13.60 260 SER B O 1
ATOM 4250 N N . VAL B 1 261 ? 14.428 -18.027 73.181 1.00 11.04 261 VAL B N 1
ATOM 4251 C CA . VAL B 1 261 ? 15.698 -17.515 72.638 1.00 9.23 261 VAL B CA 1
ATOM 4252 C C . VAL B 1 261 ? 15.663 -17.576 71.126 1.00 9.21 261 VAL B C 1
ATOM 4253 O O . VAL B 1 261 ? 15.427 -18.635 70.529 1.00 8.22 261 VAL B O 1
ATOM 4257 N N . TYR B 1 262 ? 15.873 -16.422 70.530 1.00 7.95 262 TYR B N 1
ATOM 4258 C CA . TYR B 1 262 ? 15.897 -16.330 69.084 1.00 8.55 262 TYR B CA 1
ATOM 4259 C C . TYR B 1 262 ? 17.281 -16.479 68.432 1.00 9.32 262 TYR B C 1
ATOM 4260 O O . TYR B 1 262 ? 18.239 -15.758 68.769 1.00 9.07 262 TYR B O 1
ATOM 4269 N N . SER B 1 263 ? 17.384 -17.452 67.551 1.00 7.35 263 SER B N 1
ATOM 4270 C CA . SER B 1 263 ? 18.640 -17.722 66.842 1.00 7.80 263 SER B CA 1
ATOM 4271 C C . SER B 1 263 ? 19.030 -16.712 65.760 1.00 8.75 263 SER B C 1
ATOM 4272 O O . SER B 1 263 ? 18.217 -16.278 64.944 1.00 7.18 263 SER B O 1
ATOM 4275 N N . ASN B 1 264 ? 20.295 -16.367 65.742 1.00 6.69 264 ASN B N 1
ATOM 4276 C CA . ASN B 1 264 ? 20.803 -15.532 64.696 1.00 7.54 264 ASN B CA 1
ATOM 4277 C C . ASN B 1 264 ? 20.646 -16.242 63.344 1.00 7.76 264 ASN B C 1
ATOM 4278 O O . ASN B 1 264 ? 20.734 -15.609 62.313 1.00 7.09 264 ASN B O 1
ATOM 4283 N N . VAL B 1 265 ? 20.538 -17.575 63.346 1.00 6.96 265 VAL B N 1
ATOM 4284 C CA . VAL B 1 265 ? 20.634 -18.288 62.056 1.00 6.82 265 VAL B CA 1
ATOM 4285 C C . VAL B 1 265 ? 19.425 -17.981 61.180 1.00 5.97 265 VAL B C 1
ATOM 4286 O O . VAL B 1 265 ? 19.546 -17.832 59.946 1.00 8.45 265 VAL B O 1
ATOM 4290 N N . HIS B 1 266 ? 18.257 -17.925 61.817 1.00 6.36 266 HIS B N 1
ATOM 4291 C CA . HIS B 1 266 ? 17.025 -17.740 61.049 1.00 6.96 266 HIS B CA 1
ATOM 4292 C C . HIS B 1 266 ? 16.067 -16.732 61.654 1.00 7.47 266 HIS B C 1
ATOM 4293 O O . HIS B 1 266 ? 14.975 -16.523 61.106 1.00 8.19 266 HIS B O 1
ATOM 4300 N N . GLY B 1 267 ? 16.460 -16.090 62.751 1.00 8.04 267 GLY B N 1
ATOM 4301 C CA . GLY B 1 267 ? 15.507 -15.257 63.463 1.00 8.23 267 GLY B CA 1
ATOM 4302 C C . GLY B 1 267 ? 14.308 -15.913 64.070 1.00 9.29 267 GLY B C 1
ATOM 4303 O O . GLY B 1 267 ? 13.316 -15.238 64.352 1.00 10.34 267 GLY B O 1
ATOM 4304 N N . HIS B 1 268 ? 14.333 -17.246 64.209 1.00 9.49 268 HIS B N 1
ATOM 4305 C CA . HIS B 1 268 ? 13.272 -17.991 64.875 1.00 8.78 268 HIS B CA 1
ATOM 4306 C C . HIS B 1 268 ? 13.780 -18.520 66.215 1.00 8.65 268 HIS B C 1
ATOM 4307 O O . HIS B 1 268 ? 15.018 -18.632 66.429 1.00 7.95 268 HIS B O 1
ATOM 4314 N N . ARG B 1 269 ? 12.817 -18.824 67.093 1.00 7.69 269 ARG B N 1
ATOM 4315 C CA . ARG B 1 269 ? 13.071 -19.397 68.457 1.00 8.52 269 ARG B CA 1
ATOM 4316 C C . ARG B 1 269 ? 13.639 -20.790 68.309 1.00 10.00 269 ARG B C 1
ATOM 4317 O O . ARG B 1 269 ? 13.199 -21.566 67.438 1.00 10.80 269 ARG B O 1
ATOM 4325 N N . TYR B 1 270 ? 14.625 -21.101 69.142 1.00 10.36 270 TYR B N 1
ATOM 4326 C CA . TYR B 1 270 ? 15.132 -22.452 69.297 1.00 12.55 270 TYR B CA 1
ATOM 4327 C C . TYR B 1 270 ? 13.979 -23.295 69.799 1.00 13.33 270 TYR B C 1
ATOM 4328 O O . TYR B 1 270 ? 13.279 -22.909 70.738 1.00 14.27 270 TYR B O 1
ATOM 4337 N N . ARG B 1 271 ? 13.775 -24.445 69.178 1.00 15.18 271 ARG B N 1
ATOM 4338 C CA . ARG B 1 271 ? 12.703 -25.326 69.666 1.00 16.69 271 ARG B CA 1
ATOM 4339 C C . ARG B 1 271 ? 13.219 -26.414 70.592 1.00 18.19 271 ARG B C 1
ATOM 4340 O O . ARG B 1 271 ? 13.289 -26.194 71.803 1.00 19.36 271 ARG B O 1
ATOM 4348 N N . HIS B 1 272 ? 13.595 -27.564 70.034 1.00 20.07 272 HIS B N 1
ATOM 4349 C CA . HIS B 1 272 ? 14.133 -28.674 70.836 1.00 21.67 272 HIS B CA 1
ATOM 4350 C C . HIS B 1 272 ? 15.646 -28.478 71.044 1.00 21.91 272 HIS B C 1
ATOM 4351 O O . HIS B 1 272 ? 16.369 -28.194 70.047 1.00 22.29 272 HIS B O 1
ATOM 4358 N N . PRO B 1 273 ? 16.120 -28.607 72.320 1.00 22.52 273 PRO B N 1
ATOM 4359 C CA . PRO B 1 273 ? 17.544 -28.446 72.697 1.00 21.87 273 PRO B CA 1
ATOM 4360 C C . PRO B 1 273 ? 18.501 -29.314 71.869 1.00 22.19 273 PRO B C 1
ATOM 4361 O O . PRO B 1 273 ? 19.708 -29.021 71.805 1.00 22.84 273 PRO B O 1
ATOM 4365 N N . GLY B 1 274 ? 17.945 -30.336 71.210 1.00 21.89 274 GLY B N 1
ATOM 4366 C CA . GLY B 1 274 ? 18.693 -31.280 70.386 1.00 21.13 274 GLY B CA 1
ATOM 4367 C C . GLY B 1 274 ? 19.132 -30.783 69.026 1.00 21.23 274 GLY B C 1
ATOM 4368 O O . GLY B 1 274 ? 19.900 -31.460 68.329 1.00 22.05 274 GLY B O 1
ATOM 4369 N N . HIS B 1 275 ? 18.643 -29.618 68.605 1.00 20.09 275 HIS B N 1
ATOM 4370 C CA . HIS B 1 275 ? 19.137 -29.052 67.365 1.00 19.93 275 HIS B CA 1
ATOM 4371 C C . HIS B 1 275 ? 20.012 -27.836 67.651 1.00 18.84 275 HIS B C 1
ATOM 4372 O O . HIS B 1 275 ? 20.648 -27.337 66.714 1.00 19.18 275 HIS B O 1
ATOM 4379 N N . ILE B 1 276 ? 20.046 -27.390 68.920 1.00 18.50 276 ILE B N 1
ATOM 4380 C CA . ILE B 1 276 ? 20.800 -26.179 69.323 1.00 17.03 276 ILE B CA 1
ATOM 4381 C C . ILE B 1 276 ? 22.281 -26.240 69.011 1.00 17.52 276 ILE B C 1
ATOM 4382 O O . ILE B 1 276 ? 22.843 -25.252 68.553 1.00 16.65 276 ILE B O 1
ATOM 4387 N N . HIS B 1 277 ? 22.933 -27.370 69.269 1.00 17.44 277 HIS B N 1
ATOM 4388 C CA . HIS B 1 277 ? 24.359 -27.445 68.975 1.00 17.96 277 HIS B CA 1
ATOM 4389 C C . HIS B 1 277 ? 24.656 -27.340 67.478 1.00 17.00 277 HIS B C 1
ATOM 4390 O O . HIS B 1 277 ? 25.625 -26.695 67.081 1.00 16.95 277 HIS B O 1
ATOM 4397 N N . LYS B 1 278 ? 23.811 -27.956 66.647 1.00 15.48 278 LYS B N 1
ATOM 4398 C CA . LYS B 1 278 ? 23.952 -27.867 65.210 1.00 14.36 278 LYS B CA 1
ATOM 4399 C C . LYS B 1 278 ? 23.775 -26.404 64.751 1.00 12.61 278 LYS B C 1
ATOM 4400 O O . LYS B 1 278 ? 24.528 -25.925 63.913 1.00 13.12 278 LYS B O 1
ATOM 4403 N N . LEU B 1 279 ? 22.777 -25.724 65.313 1.00 11.49 279 LEU B N 1
ATOM 4404 C CA . LEU B 1 279 ? 22.497 -24.334 64.954 1.00 11.23 279 LEU B CA 1
ATOM 4405 C C . LEU B 1 279 ? 23.631 -23.405 65.372 1.00 10.97 279 LEU B C 1
ATOM 4406 O O . LEU B 1 279 ? 23.919 -22.455 64.666 1.00 10.53 279 LEU B O 1
ATOM 4411 N N . LEU B 1 280 ? 24.312 -23.703 66.477 1.00 9.65 280 LEU B N 1
ATOM 4412 C CA . LEU B 1 280 ? 25.411 -22.831 66.913 1.00 9.95 280 LEU B CA 1
ATOM 4413 C C . LEU B 1 280 ? 26.639 -23.002 66.010 1.00 10.68 280 LEU B C 1
ATOM 4414 O O . LEU B 1 280 ? 27.398 -22.057 65.752 1.00 12.18 280 LEU B O 1
ATOM 4419 N N . ALA B 1 281 ? 26.844 -24.224 65.540 1.00 10.86 281 ALA B N 1
ATOM 4420 C CA . ALA B 1 281 ? 27.894 -24.500 64.564 1.00 10.98 281 ALA B CA 1
ATOM 4421 C C . ALA B 1 281 ? 27.568 -23.864 63.209 1.00 10.81 281 ALA B C 1
ATOM 4422 O O . ALA B 1 281 ? 28.448 -23.323 62.533 1.00 12.00 281 ALA B O 1
ATOM 4424 N N . GLN B 1 282 ? 26.296 -23.874 62.819 1.00 10.48 282 GLN B N 1
ATOM 4425 C CA . GLN B 1 282 ? 25.889 -23.192 61.599 1.00 11.18 282 GLN B CA 1
ATOM 4426 C C . GLN B 1 282 ? 26.013 -21.647 61.735 1.00 9.44 282 GLN B C 1
ATOM 4427 O O . GLN B 1 282 ? 26.370 -20.949 60.791 1.00 10.46 282 GLN B O 1
ATOM 4433 N N . GLN B 1 283 ? 25.704 -21.153 62.918 1.00 9.43 283 GLN B N 1
ATOM 4434 C CA . GLN B 1 283 ? 25.704 -19.711 63.167 1.00 9.73 283 GLN B CA 1
ATOM 4435 C C . GLN B 1 283 ? 27.068 -19.084 62.761 1.00 11.21 283 GLN B C 1
ATOM 4436 O O . GLN B 1 283 ? 27.115 -17.966 62.242 1.00 10.31 283 GLN B O 1
ATOM 4442 N N . LEU B 1 284 ? 28.166 -19.802 63.009 1.00 11.41 284 LEU B N 1
ATOM 4443 C CA . LEU B 1 284 ? 29.526 -19.314 62.744 1.00 11.51 284 LEU B CA 1
ATOM 4444 C C . LEU B 1 284 ? 29.732 -18.878 61.321 1.00 12.52 284 LEU B C 1
ATOM 4445 O O . LEU B 1 284 ? 30.471 -17.909 61.049 1.00 11.81 284 LEU B O 1
ATOM 4450 N N . VAL B 1 285 ? 29.077 -19.587 60.398 1.00 11.60 285 VAL B N 1
ATOM 4451 C CA . VAL B 1 285 ? 29.353 -19.356 58.987 1.00 13.03 285 VAL B CA 1
ATOM 4452 C C . VAL B 1 285 ? 28.147 -18.772 58.284 1.00 13.39 285 VAL B C 1
ATOM 4453 O O . VAL B 1 285 ? 28.206 -18.562 57.081 1.00 15.77 285 VAL B O 1
ATOM 4457 N N . SER B 1 286 ? 27.077 -18.505 59.034 1.00 10.70 286 SER B N 1
ATOM 4458 C CA . SER B 1 286 ? 25.868 -17.980 58.412 1.00 10.68 286 SER B CA 1
ATOM 4459 C C . SER B 1 286 ? 25.673 -16.500 58.794 1.00 9.45 286 SER B C 1
ATOM 4460 O O . SER B 1 286 ? 26.121 -16.080 59.864 1.00 8.88 286 SER B O 1
ATOM 4463 N N . PRO B 1 287 ? 24.963 -15.721 57.958 1.00 9.45 287 PRO B N 1
ATOM 4464 C CA . PRO B 1 287 ? 24.742 -14.311 58.362 1.00 8.91 287 PRO B CA 1
ATOM 4465 C C . PRO B 1 287 ? 23.893 -14.191 59.602 1.00 8.41 287 PRO B C 1
ATOM 4466 O O . PRO B 1 287 ? 22.993 -15.019 59.850 1.00 7.81 287 PRO B O 1
ATOM 4470 N N . VAL B 1 288 ? 24.158 -13.150 60.382 1.00 7.85 288 VAL B N 1
ATOM 4471 C CA . VAL B 1 288 ? 23.402 -12.877 61.561 1.00 6.31 288 VAL B CA 1
ATOM 4472 C C . VAL B 1 288 ? 22.083 -12.195 61.145 1.00 7.74 288 VAL B C 1
ATOM 4473 O O . VAL B 1 288 ? 22.104 -11.044 60.678 1.00 6.97 288 VAL B O 1
ATOM 4477 N N . LYS B 1 289 ? 20.961 -12.861 61.357 1.00 7.41 289 LYS B N 1
ATOM 4478 C CA . LYS B 1 289 ? 19.633 -12.357 60.953 1.00 6.26 289 LYS B CA 1
ATOM 4479 C C . LYS B 1 289 ? 19.027 -11.532 62.085 1.00 5.84 289 LYS B C 1
ATOM 4480 O O . LYS B 1 289 ? 18.012 -11.870 62.704 1.00 5.79 289 LYS B O 1
ATOM 4486 N N . TRP B 1 290 ? 19.686 -10.393 62.366 1.00 6.35 290 TRP B N 1
ATOM 4487 C CA . TRP B 1 290 ? 19.286 -9.573 63.498 1.00 6.46 290 TRP B CA 1
ATOM 4488 C C . TRP B 1 290 ? 18.076 -8.682 63.206 1.00 5.26 290 TRP B C 1
ATOM 4489 O O . TRP B 1 290 ? 17.123 -8.668 63.992 1.00 4.62 290 TRP B O 1
ATOM 4500 N N . GLU B 1 291 ? 18.031 -8.051 62.040 1.00 6.25 291 GLU B N 1
ATOM 4501 C CA . GLU B 1 291 ? 16.846 -7.255 61.691 1.00 7.55 291 GLU B CA 1
ATOM 4502 C C . GLU B 1 291 ? 15.623 -8.175 61.751 1.00 7.65 291 GLU B C 1
ATOM 4503 O O . GLU B 1 291 ? 14.584 -7.848 62.321 1.00 6.37 291 GLU B O 1
ATOM 4509 N N . GLN B 1 292 ? 15.776 -9.376 61.208 1.00 7.78 292 GLN B N 1
ATOM 4510 C CA . GLN B 1 292 ? 14.710 -10.414 61.292 1.00 7.61 292 GLN B CA 1
ATOM 4511 C C . GLN B 1 292 ? 14.252 -10.799 62.706 1.00 7.15 292 GLN B C 1
ATOM 4512 O O . GLN B 1 292 ? 13.111 -10.955 62.905 1.00 7.89 292 GLN B O 1
ATOM 4518 N N . THR B 1 293 ? 15.196 -10.916 63.650 1.00 4.61 293 THR B N 1
ATOM 4519 C CA . THR B 1 293 ? 14.902 -11.298 65.022 1.00 5.21 293 THR B CA 1
ATOM 4520 C C . THR B 1 293 ? 14.192 -10.137 65.593 1.00 5.35 293 THR B C 1
ATOM 4521 O O . THR B 1 293 ? 13.249 -10.322 66.381 1.00 4.73 293 THR B O 1
ATOM 4525 N N . MET B 1 294 ? 14.625 -8.925 65.298 1.00 6.11 294 MET B N 1
ATOM 4526 C CA . MET B 1 294 ? 13.968 -7.727 65.874 1.00 4.80 294 MET B CA 1
ATOM 4527 C C . MET B 1 294 ? 12.512 -7.641 65.391 1.00 6.86 294 MET B C 1
ATOM 4528 O O . MET B 1 294 ? 11.577 -7.389 66.200 1.00 6.64 294 MET B O 1
ATOM 4533 N N . HIS B 1 295 ? 12.303 -7.912 64.110 1.00 9.35 295 HIS B N 1
ATOM 4534 C CA . HIS B 1 295 ? 10.956 -8.001 63.545 1.00 11.30 295 HIS B CA 1
ATOM 4535 C C . HIS B 1 295 ? 10.095 -9.039 64.260 1.00 10.96 295 HIS B C 1
ATOM 4536 O O . HIS B 1 295 ? 8.932 -8.762 64.597 1.00 12.58 295 HIS B O 1
ATOM 4543 N N . ALA B 1 296 ? 10.649 -10.233 64.445 1.00 11.39 296 ALA B N 1
ATOM 4544 C CA . ALA B 1 296 ? 9.936 -11.336 65.092 1.00 11.66 296 ALA B CA 1
ATOM 4545 C C . ALA B 1 296 ? 9.576 -10.991 66.508 1.00 12.03 296 ALA B C 1
ATOM 4546 O O . ALA B 1 296 ? 8.466 -11.256 66.973 1.00 11.60 296 ALA B O 1
ATOM 4548 N N . ILE B 1 297 ? 10.518 -10.386 67.214 1.00 12.61 297 ILE B N 1
ATOM 4549 C CA . ILE B 1 297 ? 10.277 -10.118 68.627 1.00 12.12 297 ILE B CA 1
ATOM 4550 C C . ILE B 1 297 ? 9.297 -8.960 68.840 1.00 13.85 297 ILE B C 1
ATOM 4551 O O . ILE B 1 297 ? 8.486 -9.014 69.742 1.00 13.78 297 ILE B O 1
ATOM 4556 N N . TYR B 1 298 ? 9.376 -7.915 68.025 1.00 15.85 298 TYR B N 1
ATOM 4557 C CA . TYR B 1 298 ? 8.561 -6.732 68.266 1.00 17.50 298 TYR B CA 1
ATOM 4558 C C . TYR B 1 298 ? 7.276 -6.665 67.431 1.00 19.29 298 TYR B C 1
ATOM 4559 O O . TYR B 1 298 ? 6.409 -5.869 67.737 1.00 20.22 298 TYR B O 1
ATOM 4568 N N . GLU B 1 299 ? 7.134 -7.524 66.415 1.00 21.02 299 GLU B N 1
ATOM 4569 C CA . GLU B 1 299 ? 5.827 -7.725 65.729 1.00 21.85 299 GLU B CA 1
ATOM 4570 C C . GLU B 1 299 ? 5.073 -8.869 66.372 1.00 22.66 299 GLU B C 1
ATOM 4571 O O . GLU B 1 299 ? 4.564 -8.729 67.485 1.00 23.69 299 GLU B O 1
ATOM 4573 N N . PHE B 1 306 ? 5.991 -3.023 72.795 1.00 17.24 306 PHE B N 1
ATOM 4574 C CA . PHE B 1 306 ? 5.137 -3.224 73.958 1.00 16.66 306 PHE B CA 1
ATOM 4575 C C . PHE B 1 306 ? 5.922 -3.802 75.155 1.00 16.21 306 PHE B C 1
ATOM 4576 O O . PHE B 1 306 ? 5.698 -3.370 76.297 1.00 17.65 306 PHE B O 1
ATOM 4579 N N . PRO B 1 307 ? 6.830 -4.783 74.917 1.00 16.48 307 PRO B N 1
ATOM 4580 C CA . PRO B 1 307 ? 7.609 -5.204 76.087 1.00 16.17 307 PRO B CA 1
ATOM 4581 C C . PRO B 1 307 ? 8.713 -4.184 76.385 1.00 15.93 307 PRO B C 1
ATOM 4582 O O . PRO B 1 307 ? 9.117 -3.429 75.494 1.00 16.79 307 PRO B O 1
ATOM 4586 N N . GLN B 1 308 ? 9.206 -4.179 77.613 1.00 14.78 308 GLN B N 1
ATOM 4587 C CA . GLN B 1 308 ? 10.384 -3.402 77.962 1.00 15.41 308 GLN B CA 1
ATOM 4588 C C . GLN B 1 308 ? 11.581 -4.145 77.416 1.00 14.57 308 GLN B C 1
ATOM 4589 O O . GLN B 1 308 ? 11.571 -5.378 77.405 1.00 15.89 308 GLN B O 1
ATOM 4595 N N . THR B 1 309 ? 12.583 -3.417 76.915 1.00 12.34 309 THR B N 1
ATOM 4596 C CA . THR B 1 309 ? 13.829 -4.028 76.449 1.00 11.51 309 THR B CA 1
ATOM 4597 C C . THR B 1 309 ? 15.025 -3.542 77.250 1.00 11.08 309 THR B C 1
ATOM 4598 O O . THR B 1 309 ? 15.138 -2.344 77.539 1.00 11.48 309 THR B O 1
ATOM 4602 N N . PHE B 1 310 ? 15.953 -4.471 77.511 1.00 9.19 310 PHE B N 1
ATOM 4603 C CA . PHE B 1 310 ? 17.129 -4.205 78.309 1.00 6.26 310 PHE B CA 1
ATOM 4604 C C . PHE B 1 310 ? 18.289 -4.784 77.535 1.00 8.56 310 PHE B C 1
ATOM 4605 O O . PHE B 1 310 ? 18.284 -5.964 77.196 1.00 8.64 310 PHE B O 1
ATOM 4613 N N . GLU B 1 311 ? 19.245 -3.913 77.286 1.00 7.16 311 GLU B N 1
ATOM 4614 C CA . GLU B 1 311 ? 20.531 -4.313 76.709 1.00 7.62 311 GLU B CA 1
ATOM 4615 C C . GLU B 1 311 ? 21.447 -4.660 77.865 1.00 9.53 311 GLU B C 1
ATOM 4616 O O . GLU B 1 311 ? 21.840 -3.771 78.676 1.00 8.95 311 GLU B O 1
ATOM 4622 N N . VAL B 1 312 ? 21.722 -5.952 77.986 1.00 9.79 312 VAL B N 1
ATOM 4623 C CA . VAL B 1 312 ? 22.377 -6.486 79.168 1.00 10.22 312 VAL B CA 1
ATOM 4624 C C . VAL B 1 312 ? 23.836 -6.890 78.838 1.00 10.35 312 VAL B C 1
ATOM 4625 O O . VAL B 1 312 ? 24.133 -7.981 78.362 1.00 10.35 312 VAL B O 1
ATOM 4629 N N . GLY B 1 313 ? 24.743 -5.951 79.059 1.00 10.13 313 GLY B N 1
ATOM 4630 C CA . GLY B 1 313 ? 26.095 -6.075 78.494 1.00 10.29 313 GLY B CA 1
ATOM 4631 C C . GLY B 1 313 ? 26.660 -4.717 78.171 1.00 9.86 313 GLY B C 1
ATOM 4632 O O . GLY B 1 313 ? 26.010 -3.693 78.332 1.00 10.47 313 GLY B O 1
ATOM 4633 N N . PRO B 1 314 ? 27.880 -4.705 77.694 1.00 10.51 314 PRO B N 1
ATOM 4634 C CA . PRO B 1 314 ? 28.574 -3.465 77.398 1.00 10.99 314 PRO B CA 1
ATOM 4635 C C . PRO B 1 314 ? 27.973 -2.727 76.199 1.00 11.97 314 PRO B C 1
ATOM 4636 O O . PRO B 1 314 ? 27.609 -3.360 75.189 1.00 10.73 314 PRO B O 1
ATOM 4640 N N . GLY B 1 315 ? 27.876 -1.400 76.336 1.00 12.27 315 GLY B N 1
ATOM 4641 C CA . GLY B 1 315 ? 27.579 -0.527 75.202 1.00 13.18 315 GLY B CA 1
ATOM 4642 C C . GLY B 1 315 ? 26.073 -0.393 75.055 1.00 12.42 315 GLY B C 1
ATOM 4643 O O . GLY B 1 315 ? 25.311 -0.953 75.856 1.00 12.55 315 GLY B O 1
ATOM 4644 N N . ARG B 1 316 ? 25.662 0.359 74.040 1.00 12.67 316 ARG B N 1
ATOM 4645 C CA . ARG B 1 316 ? 24.241 0.536 73.713 1.00 12.69 316 ARG B CA 1
ATOM 4646 C C . ARG B 1 316 ? 24.023 0.376 72.206 1.00 11.99 316 ARG B C 1
ATOM 4647 O O . ARG B 1 316 ? 23.116 0.986 71.634 1.00 13.69 316 ARG B O 1
ATOM 4655 N N . GLN B 1 317 ? 24.860 -0.439 71.568 1.00 11.99 317 GLN B N 1
ATOM 4656 C CA . GLN B 1 317 ? 24.787 -0.685 70.128 1.00 13.14 317 GLN B CA 1
ATOM 4657 C C . GLN B 1 317 ? 23.457 -1.326 69.723 1.00 13.03 317 GLN B C 1
ATOM 4658 O O . GLN B 1 317 ? 22.925 -1.008 68.670 1.00 11.40 317 GLN B O 1
ATOM 4664 N N . LEU B 1 318 ? 22.895 -2.196 70.576 1.00 11.07 318 LEU B N 1
ATOM 4665 C CA . LEU B 1 318 ? 21.698 -2.913 70.161 1.00 11.13 318 LEU B CA 1
ATOM 4666 C C . LEU B 1 318 ? 20.507 -2.016 70.414 1.00 10.48 318 LEU B C 1
ATOM 4667 O O . LEU B 1 318 ? 19.467 -2.162 69.774 1.00 11.86 318 LEU B O 1
ATOM 4672 N N . GLY B 1 319 ? 20.658 -1.051 71.315 1.00 10.30 319 GLY B N 1
ATOM 4673 C CA . GLY B 1 319 ? 19.640 -0.017 71.429 1.00 11.41 319 GLY B CA 1
ATOM 4674 C C . GLY B 1 319 ? 19.625 0.864 70.205 1.00 11.44 319 GLY B C 1
ATOM 4675 O O . GLY B 1 319 ? 18.561 1.194 69.672 1.00 13.09 319 GLY B O 1
ATOM 4676 N N . ALA B 1 320 ? 20.805 1.257 69.748 1.00 12.32 320 ALA B N 1
ATOM 4677 C CA . ALA B 1 320 ? 20.872 2.072 68.545 1.00 13.04 320 ALA B CA 1
ATOM 4678 C C . ALA B 1 320 ? 20.203 1.330 67.368 1.00 13.05 320 ALA B C 1
ATOM 4679 O O . ALA B 1 320 ? 19.380 1.903 66.637 1.00 13.48 320 ALA B O 1
ATOM 4681 N N . ILE B 1 321 ? 20.537 0.047 67.198 1.00 12.06 321 ILE B N 1
ATOM 4682 C CA . ILE B 1 321 ? 19.995 -0.708 66.084 1.00 11.87 321 ILE B CA 1
ATOM 4683 C C . ILE B 1 321 ? 18.467 -0.817 66.262 1.00 10.66 321 ILE B C 1
ATOM 4684 O O . ILE B 1 321 ? 17.722 -0.686 65.272 1.00 11.41 321 ILE B O 1
ATOM 4689 N N . LEU B 1 322 ? 17.964 -1.009 67.503 1.00 11.18 322 LEU B N 1
ATOM 4690 C CA . LEU B 1 322 ? 16.539 -1.165 67.734 1.00 12.73 322 LEU B CA 1
ATOM 4691 C C . LEU B 1 322 ? 15.731 0.085 67.355 1.00 13.13 322 LEU B C 1
ATOM 4692 O O . LEU B 1 322 ? 14.660 -0.029 66.761 1.00 14.32 322 LEU B O 1
ATOM 4697 N N . LYS B 1 323 ? 16.259 1.271 67.654 1.00 13.68 323 LYS B N 1
ATOM 4698 C CA . LYS B 1 323 ? 15.655 2.532 67.179 1.00 15.12 323 LYS B CA 1
ATOM 4699 C C . LYS B 1 323 ? 15.474 2.527 65.656 1.00 15.86 323 LYS B C 1
ATOM 4700 O O . LYS B 1 323 ? 14.472 3.040 65.168 1.00 17.14 323 LYS B O 1
ATOM 4706 N N . SER B 1 324 ? 16.437 1.951 64.936 1.00 16.63 324 SER B N 1
ATOM 4707 C CA . SER B 1 324 ? 16.409 1.933 63.476 1.00 17.28 324 SER B CA 1
ATOM 4708 C C . SER B 1 324 ? 15.401 0.891 62.977 1.00 17.42 324 SER B C 1
ATOM 4709 O O . SER B 1 324 ? 15.026 0.914 61.801 1.00 17.38 324 SER B O 1
ATOM 4712 N N . CYS B 1 325 ? 14.983 -0.016 63.863 1.00 16.00 325 CYS B N 1
ATOM 4713 C CA . CYS B 1 325 ? 14.151 -1.171 63.498 1.00 15.09 325 CYS B CA 1
ATOM 4714 C C . CYS B 1 325 ? 12.710 -0.900 63.872 1.00 15.35 325 CYS B C 1
ATOM 4715 O O . CYS B 1 325 ? 11.789 -1.279 63.161 1.00 15.46 325 CYS B O 1
ATOM 4718 N N . ASN B 1 326 ? 12.519 -0.248 65.018 1.00 15.43 326 ASN B N 1
ATOM 4719 C CA . ASN B 1 326 ? 11.209 -0.082 65.612 1.00 16.43 326 ASN B CA 1
ATOM 4720 C C . ASN B 1 326 ? 11.337 1.049 66.616 1.00 16.88 326 ASN B C 1
ATOM 4721 O O . ASN B 1 326 ? 11.706 0.815 67.784 1.00 17.21 326 ASN B O 1
ATOM 4726 N N . MET B 1 327 ? 11.050 2.269 66.153 1.00 17.64 327 MET B N 1
ATOM 4727 C CA . MET B 1 327 ? 11.052 3.472 67.013 1.00 18.93 327 MET B CA 1
ATOM 4728 C C . MET B 1 327 ? 10.211 3.363 68.299 1.00 18.55 327 MET B C 1
ATOM 4729 O O . MET B 1 327 ? 10.682 3.738 69.376 1.00 18.71 327 MET B O 1
ATOM 4734 N N . GLN B 1 328 ? 8.977 2.867 68.187 1.00 18.31 328 GLN B N 1
ATOM 4735 C CA . GLN B 1 328 ? 8.098 2.635 69.338 1.00 18.00 328 GLN B CA 1
ATOM 4736 C C . GLN B 1 328 ? 8.615 1.581 70.337 1.00 16.81 328 GLN B C 1
ATOM 4737 O O . GLN B 1 328 ? 8.448 1.749 71.538 1.00 17.12 328 GLN B O 1
ATOM 4743 N N . ALA B 1 329 ? 9.248 0.509 69.845 1.00 15.27 329 ALA B N 1
ATOM 4744 C CA . ALA B 1 329 ? 9.858 -0.507 70.723 1.00 13.48 329 ALA B CA 1
ATOM 4745 C C . ALA B 1 329 ? 10.945 0.140 71.566 1.00 13.38 329 ALA B C 1
ATOM 4746 O O . ALA B 1 329 ? 11.082 -0.125 72.768 1.00 10.73 329 ALA B O 1
ATOM 4748 N N . TRP B 1 330 ? 11.713 1.001 70.901 1.00 12.19 330 TRP B N 1
ATOM 4749 C CA . TRP B 1 330 ? 12.864 1.666 71.459 1.00 13.05 330 TRP B CA 1
ATOM 4750 C C . TRP B 1 330 ? 12.518 2.695 72.535 1.00 13.85 330 TRP B C 1
ATOM 4751 O O . TRP B 1 330 ? 13.330 3.012 73.407 1.00 13.88 330 TRP B O 1
ATOM 4762 N N . LYS B 1 331 ? 11.318 3.232 72.454 1.00 13.65 331 LYS B N 1
ATOM 4763 C CA . LYS B 1 331 ? 10.850 4.072 73.513 1.00 13.21 331 LYS B CA 1
ATOM 4764 C C . LYS B 1 331 ? 10.851 3.274 74.801 1.00 13.39 331 LYS B C 1
ATOM 4765 O O . LYS B 1 331 ? 10.889 3.863 75.873 1.00 12.05 331 LYS B O 1
ATOM 4771 N N . SER B 1 332 ? 10.778 1.943 74.739 1.00 12.39 332 SER B N 1
ATOM 4772 C CA . SER B 1 332 ? 10.725 1.197 76.036 1.00 13.46 332 SER B CA 1
ATOM 4773 C C . SER B 1 332 ? 12.092 0.518 76.290 1.00 14.09 332 SER B C 1
ATOM 4774 O O . SER B 1 332 ? 12.170 -0.496 76.992 1.00 15.10 332 SER B O 1
ATOM 4777 N N . TYR B 1 333 ? 13.148 1.092 75.725 1.00 13.43 333 TYR B N 1
ATOM 4778 C CA . TYR B 1 333 ? 14.523 0.538 75.800 1.00 14.51 333 TYR B CA 1
ATOM 4779 C C . TYR B 1 333 ? 15.320 1.215 76.908 1.00 14.85 333 TYR B C 1
ATOM 4780 O O . TYR B 1 333 ? 15.206 2.433 77.091 1.00 15.83 333 TYR B O 1
ATOM 4789 N N . SER B 1 334 ? 16.110 0.425 77.642 1.00 14.72 334 SER B N 1
ATOM 4790 C CA . SER B 1 334 ? 17.209 0.952 78.480 1.00 14.63 334 SER B CA 1
ATOM 4791 C C . SER B 1 334 ? 18.417 0.024 78.323 1.00 15.32 334 SER B C 1
ATOM 4792 O O . SER B 1 334 ? 18.280 -1.100 77.827 1.00 14.19 334 SER B O 1
ATOM 4795 N N . ALA B 1 335 ? 19.593 0.512 78.729 1.00 15.38 335 ALA B N 1
ATOM 4796 C CA . ALA B 1 335 ? 20.804 -0.286 78.814 1.00 14.62 335 ALA B CA 1
ATOM 4797 C C . ALA B 1 335 ? 21.172 -0.518 80.289 1.00 14.81 335 ALA B C 1
ATOM 4798 O O . ALA B 1 335 ? 20.870 0.299 81.155 1.00 15.84 335 ALA B O 1
ATOM 4800 N N . VAL B 1 336 ? 21.801 -1.654 80.569 1.00 14.63 336 VAL B N 1
ATOM 4801 C CA . VAL B 1 336 ? 22.395 -1.893 81.880 1.00 13.86 336 VAL B CA 1
ATOM 4802 C C . VAL B 1 336 ? 23.826 -1.387 81.769 1.00 13.73 336 VAL B C 1
ATOM 4803 O O . VAL B 1 336 ? 24.591 -1.877 80.946 1.00 13.24 336 VAL B O 1
ATOM 4807 N N . ASP B 1 337 ? 24.182 -0.383 82.577 1.00 14.47 337 ASP B N 1
ATOM 4808 C CA . ASP B 1 337 ? 25.535 0.162 82.513 1.00 15.62 337 ASP B CA 1
ATOM 4809 C C . ASP B 1 337 ? 26.585 -0.805 83.119 1.00 14.90 337 ASP B C 1
ATOM 4810 O O . ASP B 1 337 ? 26.410 -1.309 84.220 1.00 15.22 337 ASP B O 1
ATOM 4815 N N . VAL B 1 338 ? 27.654 -1.091 82.387 1.00 15.22 338 VAL B N 1
ATOM 4816 C CA . VAL B 1 338 ? 28.676 -2.001 82.901 1.00 14.36 338 VAL B CA 1
ATOM 4817 C C . VAL B 1 338 ? 29.897 -1.191 83.352 1.00 15.32 338 VAL B C 1
ATOM 4818 O O . VAL B 1 338 ? 30.867 -1.753 83.899 1.00 14.69 338 VAL B O 1
ATOM 4822 N N . LEU B 1 339 ? 29.821 0.124 83.141 1.00 16.00 339 LEU B N 1
ATOM 4823 C CA . LEU B 1 339 ? 30.923 1.033 83.492 1.00 18.24 339 LEU B CA 1
ATOM 4824 C C . LEU B 1 339 ? 30.700 1.774 84.809 1.00 19.34 339 LEU B C 1
ATOM 4825 O O . LEU B 1 339 ? 29.593 1.824 85.375 1.00 20.05 339 LEU B O 1
#

Nearest PDB structures (foldseek):
  2c2n-assembly2_B  TM=1.003E+00  e=5.362E-62  Homo sapiens
  2c2n-assembly1_A  TM=1.001E+00  e=1.788E-58  Homo sapiens
  8csr-assembly1_8  TM=9.940E-01  e=1.098E-54  Homo sapiens
  3r97-assembly1_A  TM=9.072E-01  e=5.555E-25  Xanthomonas oryzae pv. oryzae KACC 10331
  3im9-assembly1_A  TM=8.846E-01  e=6.562E-25  Staphylococcus aureus subsp. aureus Mu50

InterPro domains:
  IPR001227 Acyl transferase domain superfamily [G3DSA:3.40.366.10] (65-355)
  IPR014043 Acyl transferase domain [PF00698] (66-336)
  IPR014043 Acyl transferase domain [SM00827] (66-377)
  IPR016035 Acyl transferase/acyl hydrolase/lysophospholipase [SSF52151] (64-364)
  IPR016036 Malonyl-CoA ACP transacylase, ACP-binding [SSF55048] (192-266)
  IPR052760 Mitochondrial malonyltransferase [PTHR47170] (49-373)

B-factor: mean 13.9, std 7.64, range [2.0, 81.15]

Sequence (625 aa):
MGQCCSVLLFPGQGSQVVGMGRGLLNYPRVRELYAAARRVLGYDLLELSLHGPQETLDRTTVHCQPAIFVASLAAVEKLHHLQPSVIENCVAAAGFSVGEFAALVFAGAMEFAEGLYAVKIRAEAMQEASEAVPSGMLSVLGQPQSKFNFACLEAREHCKSSLGIENPVCEVSNYLFPDCRVISGHQEALRFLQKNSSKFHFRRTRMLPVSGAFHTRRLMEPAVEPLTQALKAVDIKKPLVSVYSNVHGHRYRHPGHIHKLLAQQQLVSPVKWEQTMHAIYERKKGRGFPQTFEVGPGRQLGAILKSCNMQAWKSYSAVDVLCSVLLFPGQGSSQVVGMGRGLLNYPRVRELYAAARRVLGYDLLELSLHGPQETLDRTVHCQPAIFVASLAAVEKLHHLQPSVIENCVAAAGFSVGEFAALVFAGAMEFAEGLYAVKIRAEAMQEASEAVPSGMLSVLGQPQSKFNFACLEAREHCKSLGIENPVCEVSNYLFPDCRVISGHQEALRFLQKNSSKFHFRRTRMLPVSGAFHTRLMEPAVEPLTQALKAVDIKKPLVSVYSNVHGHRYRHPGHIHKLLAQQLVSPVKWEQTMHAIYEFPQTFEVGPGRQLGAILKSCNMQAWKSYSAVDVL

GO terms:
  GO:0004314 [acyl-carrier-protein] S-malonyltransferase activity (F, IDA)
  GO:0180026 mitochondrial small ribosomal subunit assembly (P, IDA)
  GO:0140691 RNA folding chaperone (F, IDA)
  GO:0005759 mitochondrial matrix (C, IC)
  GO:0005739 mitochondrion (C, HTP)
  GO:0005759 mitochondrial matrix (C, TAS)
  GO:0004314 [acyl-carrier-protein] S-malonyltransferase activity (F, TAS)
  GO:0006635 fatty acid beta-oxidation (P, TAS)
  GO:0005739 mitochondrion (C, IDA)
  GO:0006633 fatty acid biosynthetic process (P, IDA)
  GO:0003723 RNA binding (F, HDA)

Solvent-accessible surface area: 26090 Å² total; per-residue (Å²): 236,55,79,57,0,0,0,0,0,0,5,38,40,8,24,20,6,8,0,0,78,18,0,19,136,47,73,141,0,138,112,31,6,41,27,0,134,184,40,14,69,66,53,0,30,74,17,0,12,28,3,34,22,114,45,0,44,122,4,23,32,0,1,0,0,1,2,0,0,1,12,0,0,10,35,24,5,67,103,99,79,56,60,5,33,130,48,13,74,5,0,0,0,26,11,2,1,0,0,0,0,0,21,36,2,32,1,7,119,30,51,40,0,0,86,0,0,47,29,1,0,62,11,3,39,128,6,10,124,82,49,77,2,6,8,0,23,0,50,1,56,116,116,17,90,11,119,89,0,6,83,36,0,71,96,65,0,116,102,102,69,33,143,92,10,3,0,63,18,0,6,47,20,44,63,50,8,64,6,0,0,0,7,80,64,0,0,136,30,0,57,178,31,27,94,109,0,84,10,156,71,33,91,53,54,124,34,60,0,0,8,4,0,111,19,0,97,84,0,27,103,55,0,26,106,4,4,128,80,15,109,31,127,109,19,152,32,37,1,26,0,0,26,65,3,102,105,16,140,124,36,55,115,0,63,62,30,0,10,86,1,1,36,26,36,0,63,0,49,60,0,2,138,32,14,12,86,117,71,134,82,171,40,58,16,59,0,7,0,0,1,0,34,150,88,6,1,63,23,0,88,54,36,45,93,105,0,84,152,38,28,42,19,11,84,4,110,77,1,0,0,0,0,1,6,40,39,5,24,50,50,9,0,0,122,15,0,23,141,46,86,43,0,138,116,27,4,59,41,0,131,216,38,10,70,68,55,0,24,60,18,0,16,111,13,90,71,77,26,0,61,131,3,39,29,0,0,0,0,1,1,0,0,0,9,0,0,10,53,22,4,90,103,99,82,82,76,8,47,68,87,15,78,5,0,0,0,27,10,0,1,0,0,0,0,0,20,40,3,43,0,7,59,34,49,60,0,0,99,0,0,44,29,1,0,73,10,2,40,127,4,8,127,80,50,95,11,5,10,0,20,0,52,4,58,109,118,17,90,10,129,85,0,6,84,49,0,69,89,66,0,115,98,103,70,32,152,87,3,1,0,56,20,0,6,43,23,43,60,39,7,59,6,0,0,0,11,64,66,0,0,136,26,0,8,110,43,3,17,110,0,76,6,105,82,5,101,54,36,123,40,48,0,0,10,4,0,111,25,0,97,83,0,29,88,49,0,57,77,11,2,128,69,19,83,24,76,52,25,98,27,36,1,25,0,0,22,62,2,102,112,14,169,129,25,44,127,0,84,57,30,0,12,77,0,1,37,23,37,0,64,0,44,61,0,3,130,45,21,28,102,144,18,84,0,8,0,0,0,0,30,128,91,5,0,64,24,0,87,54,36,51,94,136,3,70,129,48,39,49,22,11,63,3,107

Foldseek 3Di:
DAFAEEEEAEAQPQQDAQFQVQLPPFPPLVVLQVLLCVLQVHRLVCCRHHHPGVVCNQLLRVLLNSLSSLLSLVRVCCVVPVSRLVRYQEYEYFLSRLLSRLCSLVQFPSSLSSNLSNLLSVLQNVLLVPAPKFKKKFAAAPQFPQPVLQVVLVVVVVVVVDPPWAWAFAEDQFVRITMIMTHPSSVVSCQVCVVVRRIPDMGTDPYRHRWQACSSVSSLVSSLVSCVPTRGDDGNHFYAAQQQLHTDDPRVCVSVSSSNRRHHHRHVLSVLVVVQDDDPPDDAHAYEHRGGDCVSLVSNCRNPVVSSVRYDYRYRD/DEEEEAEAQPQQDAQQQVLQVPFPPLVVLQVLLCVLQVHNLVCCSHHNPPVRCNQLLRVLLNSLSSLLSLVSVCCVVPVVNLVPHAEYEYFQSRLLSRLCSLVQFPSSLSSNLSNLLSVLQLVLLVPAPKFKKKFQAAPQFQQPVLQVVLVVQVVVVPDDPWAWHFQEDQAHRITMIMTHVSSVVVCVVCVVVRRTDDMDTDPYRHGWQACSSVRSLVSSLVSCVVIDGQQGNHFYAAQQQLHTDDHSVCVSVSSSNRRHHHRHHLSVLCVVPCPHAYEHRGGDCVSLVSNCRNPVVNSVRYDYRYSD

CATH classification: 3.40.366.10 (+1 more: 3.30.70.250)

Secondary structure (DSSP, 8-state):
----EEEEE--TT---TTTTTTTTTSTTHHHHHHHHHHHHSS-HHHHHHH--HHHHHSHHHHHHHHHHHHHHHHHHHHHH-HHHHHTEEEEEE-TTHHHHHHHHTTSS-HHHHHHHHHHHHHHHHHHHHTS-EEEEEEE--TT--HHHHHHHHHHHHHHTT-SS--EEEEEEEETTEEEEEEEHHHHHHHHHTGGGGT--EEEE-S-SS-TTSGGGGGGHHHHHHHHHT--PPPPSSEEE-TTTSSB---GGGHHHHHHHHTTS-EEHHHHHHHHT---TTPPPPEEEEESSSSHHHHHHHHH-HHHHTTEEEE---/-EEEEE--TT---TTTTTTTTTSTTHHHHHHHHHHHHSS-HHHHHHH--HHHHTSHHHHHHHHHHHHHHHHHHHHHH-HHHHHTEEEEEE-TTHHHHHHHHHTSS-HHHHHHHHHHHHHHHHHHHHHS-EEEEEEE--TT--HHHHHHHHHHHHHHTT-SS--EEEEEEEETTEEEEEEEHHHHHHHHHHGGGGT--EEEE---SS-TTSGGGGGGHHHHHHHHHTS--PPPSSEEE-TTTSSB--STTTHHHHHHHHTTS-EEHHHHHHHHH---EEEEESSSSHHHHHHHHH-HHHHTTEEEE---